Protein AF-A0A7V5YQB9-F1 (afdb_monomer)

Secondary structure (DSSP, 8-state):
-HHHHHHHHTTSS-HHHHHHHHHHHHHHHHHHHHHHHHHTS---S--S-HHHHHHHHHHS-PPTT--S--HHHHHHHHHHHHHHHHHHHHHHHGGG--SS--PPPPPPPPPP-----------GGGG-HHHHHHHHH-HHHHHHHHHS---SSHHHHHHHHHHHTT-HHHHHHHHH-HHHHHHHHHHHHH-HHHHHHHHH-GGGHHHHHHHHHSTT----HHHHHHT--SHHHHHHHHHHHHHHHHHHHHHS---HHHHHHHHHHHHHHHHHHHHHHHHHHHHHHS--SSTT---SS-SEEEE-HHHHTT---TT--EEEEEEE-GGGGGGHHHHHHHHHHHHHHHH--BTTB-S--EE-TTSTTGGGS-SEEEHHHHHHHHHHT--HHHHHHHTT-EEEES-HHHHHHHHHHHHHHHIIIIIGGGTTHHHHHHHHHHHHHHHTTT-TTTTSTTSHHHHHHHHHHHHHHSTT-------HHHHHHHHHHTTSS-HHHHHHHHHHHHHHHHHHHHHHHHHSS--SS--SSHHHHHHHHHHHHHHS-GGGGSS-HHHHHHHHHHHHHHHHHHHHH-

Solvent-accessible surface area (backbone atoms only — not comparable to full-atom values): 31402 Å² total; per-residue (Å²): 106,73,66,56,49,55,35,35,78,68,68,77,30,55,74,69,53,40,53,50,50,51,51,32,50,55,50,52,50,50,50,45,53,50,51,22,65,75,65,77,43,100,58,93,72,82,75,89,50,69,69,59,38,32,54,51,22,61,72,49,88,74,61,93,86,59,75,76,64,34,43,66,53,43,51,50,52,49,51,54,35,49,51,54,49,47,55,50,48,48,53,64,55,59,68,72,68,83,88,91,83,81,83,91,82,82,91,81,84,79,85,82,88,83,81,95,71,92,89,81,88,84,70,75,73,85,75,41,68,67,58,60,50,34,48,76,75,28,48,56,31,38,54,49,45,68,77,50,70,50,73,76,28,39,72,37,52,52,50,22,55,65,53,30,72,80,35,61,67,57,44,48,51,28,35,73,29,67,66,52,32,48,42,55,42,46,42,25,45,61,13,53,35,57,24,44,51,40,32,75,40,48,76,55,49,54,44,54,46,48,42,72,78,38,69,94,65,71,78,63,45,51,65,57,34,60,69,41,91,49,72,67,52,43,38,52,50,50,53,52,50,49,46,42,51,50,48,39,33,66,68,68,34,39,51,53,71,56,46,17,30,56,44,20,52,46,50,34,18,47,45,47,37,42,45,58,53,21,44,51,52,37,48,77,76,53,56,65,97,49,89,92,67,79,91,78,37,68,58,20,34,31,25,21,60,42,44,18,26,35,53,21,55,70,64,41,62,41,34,39,36,38,39,29,51,65,92,50,54,89,46,46,74,43,52,38,51,26,51,53,43,35,50,48,68,41,42,45,82,49,98,78,44,54,74,40,50,73,40,51,56,88,30,72,71,28,84,82,28,66,77,53,42,37,49,64,57,53,48,51,38,45,64,73,67,57,52,57,63,55,43,54,44,56,75,28,40,39,48,49,23,47,41,45,66,62,32,47,53,54,50,43,56,44,48,54,42,30,35,71,69,36,18,51,92,58,65,27,48,64,58,44,46,56,51,50,53,50,43,27,73,74,36,13,85,72,20,39,58,42,35,15,85,26,11,51,47,40,54,54,52,46,55,43,48,54,53,44,52,46,87,74,78,73,88,65,82,51,36,74,60,55,43,44,54,52,36,34,77,69,67,76,35,56,69,71,55,37,55,48,50,46,53,48,50,44,43,53,50,27,48,42,46,30,40,8,51,31,63,53,37,69,50,40,62,83,64,89,48,65,74,56,37,58,50,38,50,64,45,26,61,48,46,40,67,76,84,73,61,83,52,61,68,71,59,46,50,51,52,49,18,52,54,39,33,51,54,34,44,54,73,63,72,104

Foldseek 3Di:
DVVLVVCCVVVVAPPVLSVLLVVLVVQLVQLQVLVCVVVVDNDPDDDPDQVVLQVSLVSGDDDPPQPDSHSVSSVVVNVVSVVSVVVVVCVSVVLLDDDDDDDDDDDDDDDDDDDDDDDDDDDPLVPDPLLVVCCVLQVQLSVLCVVQPQDPQVVLVSLQSVVCVVVSVLSVCSSVDSLLSNLLSQLSNQFNPLSNVCSVPVVLSVLSVVCVVDPPDDDPLLVCLLPDPDLLSLLVVLSSRLSSLVSSCFSVLPALLSSLLSNLSNVLSSLASLLVVLLVVLCVPPNFPDPPDDDDQQKWKKWWDCSLQSRDAQSDATAIAIEGEPVCVSRLVSVLSSLVSSQCSQAPQDPSGHNYHYADQLPQVGPPDRRYDYLVVLLVCLLPPDALVSLLRLLSMATRTGPRVVRLVSSQSSNVSNLVPCQPPNNNLQVLVVVLVVQQVRCCVVQVQDSHQLHCVLLSSLLSNLVSNPDSPTDDSHHSLRSLVVCVVVVNDDPVRSVLSVQLVQLSSQQQNSVCRHYSGGDRDQDPDPVSQVSSLSSSVSHHDPVLNPDRVVVSSVVSSVVSNVVSCVRRVD

Structure (mmCIF, N/CA/C/O backbone):
data_AF-A0A7V5YQB9-F1
#
_entry.id   AF-A0A7V5YQB9-F1
#
loop_
_atom_site.group_PDB
_atom_site.id
_atom_site.type_symbol
_atom_site.label_atom_id
_atom_site.label_alt_id
_atom_site.label_comp_id
_atom_site.label_asym_id
_atom_site.label_entity_id
_atom_site.label_seq_id
_atom_site.pdbx_PDB_ins_code
_atom_site.Cartn_x
_atom_site.Cartn_y
_atom_site.Cartn_z
_atom_site.occupancy
_atom_site.B_iso_or_equiv
_atom_site.auth_seq_id
_atom_site.auth_comp_id
_atom_site.auth_asym_id
_atom_site.auth_atom_id
_atom_site.pdbx_PDB_model_num
ATOM 1 N N . LEU A 1 1 ? -19.980 25.340 -10.566 1.00 64.88 1 LEU A N 1
ATOM 2 C CA . LEU A 1 1 ? -20.111 26.228 -9.380 1.00 64.88 1 LEU A CA 1
ATOM 3 C C . LEU A 1 1 ? -20.753 25.557 -8.154 1.00 64.88 1 LEU A C 1
ATOM 5 O O . LEU A 1 1 ? -20.160 25.636 -7.087 1.00 64.88 1 LEU A O 1
ATOM 9 N N . LEU A 1 2 ? -21.895 24.853 -8.260 1.00 64.06 2 LEU A N 1
ATOM 10 C CA . LEU A 1 2 ? -22.559 24.213 -7.098 1.00 64.06 2 LEU A CA 1
ATOM 11 C C . LEU A 1 2 ? -21.655 23.225 -6.327 1.00 64.06 2 LEU A C 1
ATOM 13 O O . LEU A 1 2 ? -21.661 23.211 -5.099 1.00 64.06 2 LEU A O 1
ATOM 17 N N . ALA A 1 3 ? -20.838 22.444 -7.041 1.00 64.88 3 ALA A N 1
ATOM 18 C CA . ALA A 1 3 ? -19.857 21.538 -6.441 1.00 64.88 3 ALA A CA 1
ATOM 19 C C . ALA A 1 3 ? -18.751 22.285 -5.668 1.00 64.88 3 ALA A C 1
ATOM 21 O O . ALA A 1 3 ? -18.481 21.941 -4.523 1.00 64.88 3 ALA A O 1
ATOM 22 N N . LEU A 1 4 ? -18.182 23.357 -6.239 1.00 72.56 4 LEU A N 1
ATOM 23 C CA . LEU A 1 4 ? -17.189 24.207 -5.560 1.00 72.56 4 LEU A CA 1
ATOM 24 C C . LEU A 1 4 ? -17.766 24.844 -4.290 1.00 72.56 4 LEU A C 1
ATOM 26 O O . LEU A 1 4 ? -17.087 24.916 -3.270 1.00 72.56 4 LEU A O 1
ATOM 30 N N . ARG A 1 5 ? -19.043 25.245 -4.329 1.00 67.56 5 ARG A N 1
ATOM 31 C CA . ARG A 1 5 ? -19.738 25.811 -3.168 1.00 67.56 5 ARG A CA 1
ATOM 32 C C . ARG A 1 5 ? -19.885 24.778 -2.054 1.00 67.56 5 ARG A C 1
ATOM 34 O O . ARG A 1 5 ? -19.519 25.058 -0.924 1.00 67.56 5 ARG A O 1
ATOM 41 N N . ARG A 1 6 ? -20.294 23.550 -2.391 1.00 65.69 6 ARG A N 1
ATOM 42 C CA . ARG A 1 6 ? -20.360 22.435 -1.431 1.00 65.69 6 ARG A CA 1
ATOM 43 C C . ARG A 1 6 ? -18.989 22.039 -0.871 1.00 65.69 6 ARG A C 1
ATOM 45 O O . ARG A 1 6 ? -18.924 21.599 0.270 1.00 65.69 6 ARG A O 1
ATOM 52 N N . LEU A 1 7 ? -17.911 22.180 -1.645 1.00 71.44 7 LEU A N 1
ATOM 53 C CA . LEU A 1 7 ? -16.542 21.934 -1.173 1.00 71.44 7 LEU A CA 1
ATOM 54 C C . LEU A 1 7 ? -16.086 23.002 -0.171 1.00 71.44 7 LEU A C 1
ATOM 56 O O . LEU A 1 7 ? -15.511 22.655 0.859 1.00 71.44 7 LEU A O 1
ATOM 60 N N . ARG A 1 8 ? -16.410 24.274 -0.425 1.00 71.38 8 ARG A N 1
ATOM 61 C CA . ARG A 1 8 ? -16.200 25.372 0.527 1.00 71.38 8 ARG A CA 1
ATOM 62 C C . ARG A 1 8 ? -17.029 25.187 1.798 1.00 71.38 8 ARG A C 1
ATOM 64 O O . ARG A 1 8 ? -16.486 25.246 2.890 1.00 71.38 8 ARG A O 1
ATOM 71 N N . ASP A 1 9 ? -18.320 24.886 1.664 1.00 66.31 9 ASP A N 1
ATOM 72 C CA . ASP A 1 9 ? -19.231 24.727 2.807 1.00 66.31 9 ASP A CA 1
ATOM 73 C C . ASP A 1 9 ? -18.837 23.529 3.705 1.00 66.31 9 ASP A C 1
ATOM 75 O O . ASP A 1 9 ? -19.201 23.470 4.877 1.00 66.31 9 ASP A O 1
ATOM 79 N N . LYS A 1 10 ? -18.052 22.584 3.169 1.00 72.31 10 LYS A N 1
ATOM 80 C CA . LYS A 1 10 ? -17.452 21.455 3.898 1.00 72.31 10 LYS A CA 1
ATOM 81 C C . LYS A 1 10 ? -15.991 21.691 4.325 1.00 72.31 10 LYS A C 1
ATOM 83 O O . LYS A 1 10 ? -15.342 20.749 4.773 1.00 72.31 10 LYS A O 1
ATOM 88 N N . ASN A 1 11 ? -15.476 22.920 4.210 1.00 71.50 11 ASN A N 1
ATOM 89 C CA . ASN A 1 11 ? -14.101 23.329 4.535 1.00 71.50 11 ASN A CA 1
ATOM 90 C C . ASN A 1 11 ? -12.990 22.577 3.770 1.00 71.50 11 ASN A C 1
ATOM 92 O O . ASN A 1 11 ? -11.853 22.519 4.235 1.00 71.50 11 ASN A O 1
ATOM 96 N N . PHE A 1 12 ? -13.288 22.007 2.597 1.00 64.25 12 PHE A N 1
ATOM 97 C CA . PHE A 1 12 ? -12.272 21.411 1.714 1.00 64.25 12 PHE A CA 1
ATOM 98 C C . PHE A 1 12 ? -11.548 22.451 0.852 1.00 64.25 12 PHE A C 1
ATOM 100 O O . PHE A 1 12 ? -10.471 22.177 0.335 1.00 64.25 12 PHE A O 1
ATOM 107 N N . LEU A 1 13 ? -12.139 23.635 0.703 1.00 73.12 13 LEU A N 1
ATOM 108 C CA . LEU A 1 13 ? -11.532 24.810 0.088 1.00 73.12 13 LEU A CA 1
ATOM 109 C C . LEU A 1 13 ? -11.696 25.976 1.056 1.00 73.12 13 LEU A C 1
ATOM 111 O O . LEU A 1 13 ? -12.793 26.189 1.573 1.00 73.12 13 LEU A O 1
ATOM 115 N N . SER A 1 14 ? -10.634 26.744 1.281 1.00 79.75 14 SER A N 1
ATOM 116 C CA . SER A 1 14 ? -10.764 28.032 1.963 1.00 79.75 14 SER A CA 1
ATOM 117 C C . SER A 1 14 ? -11.551 29.025 1.101 1.00 79.75 14 SER A C 1
ATOM 119 O O . SER A 1 14 ? -11.638 28.881 -0.122 1.00 79.75 14 SER A O 1
ATOM 121 N N . ASP A 1 15 ? -12.097 30.074 1.716 1.00 72.31 15 ASP A N 1
ATOM 122 C CA . ASP A 1 15 ? -12.858 31.106 0.995 1.00 72.31 15 ASP A CA 1
ATOM 123 C C . ASP A 1 15 ? -12.039 31.778 -0.119 1.00 72.31 15 ASP A C 1
ATOM 125 O O . ASP A 1 15 ? -12.567 32.083 -1.192 1.00 72.31 15 ASP A O 1
ATOM 129 N N . ALA A 1 16 ? -10.731 31.942 0.100 1.00 75.56 16 ALA A N 1
ATOM 130 C CA . ALA A 1 16 ? -9.807 32.468 -0.899 1.00 75.56 16 ALA A CA 1
ATOM 131 C C . ALA A 1 16 ? -9.637 31.509 -2.092 1.00 75.56 16 ALA A C 1
ATOM 133 O O . ALA A 1 16 ? -9.631 31.947 -3.241 1.00 75.56 16 ALA A O 1
ATOM 134 N N . GLU A 1 17 ? -9.534 30.204 -1.840 1.00 77.38 17 GLU A N 1
ATOM 135 C CA . GLU A 1 17 ? -9.368 29.178 -2.880 1.00 77.38 17 GLU A CA 1
ATOM 136 C C . GLU A 1 17 ? -10.656 28.962 -3.669 1.00 77.38 17 GLU A C 1
ATOM 138 O O . GLU A 1 17 ? -10.623 28.860 -4.893 1.00 77.38 17 GLU A O 1
ATOM 143 N N . TYR A 1 18 ? -11.800 28.969 -2.983 1.00 80.56 18 TYR A N 1
ATOM 144 C CA . TYR A 1 18 ? -13.108 28.955 -3.624 1.00 80.56 18 TYR A CA 1
ATOM 145 C C . TYR A 1 18 ? -13.275 30.148 -4.566 1.00 80.56 18 TYR A C 1
ATOM 147 O O . TYR A 1 18 ? -13.669 29.957 -5.714 1.00 80.56 18 TYR A O 1
ATOM 155 N N . SER A 1 19 ? -12.956 31.361 -4.103 1.00 79.06 19 SER A N 1
ATOM 156 C CA . SER A 1 19 ? -13.078 32.575 -4.916 1.00 79.06 19 SER A CA 1
ATOM 157 C C . SER A 1 19 ? -12.195 32.500 -6.167 1.00 79.06 19 SER A C 1
ATOM 159 O O . SER A 1 19 ? -12.665 32.741 -7.280 1.00 79.06 19 SER A O 1
ATOM 161 N N . LYS A 1 20 ? -10.942 32.053 -6.008 1.00 80.62 20 LYS A N 1
ATOM 162 C CA . LYS A 1 20 ? -10.003 31.860 -7.122 1.00 80.62 20 LYS A CA 1
ATOM 163 C C . LYS A 1 20 ? -10.474 30.802 -8.123 1.00 80.62 20 LYS A C 1
ATOM 165 O O . LYS A 1 20 ? -10.445 31.063 -9.323 1.00 80.62 20 LYS A O 1
ATOM 170 N N . LEU A 1 21 ? -10.935 29.636 -7.660 1.00 81.25 21 LEU A N 1
ATOM 171 C CA . LEU A 1 21 ? -11.413 28.555 -8.535 1.00 81.25 21 LEU A CA 1
ATOM 172 C C . LEU A 1 21 ? -12.734 28.894 -9.218 1.00 81.25 21 LEU A C 1
ATOM 174 O O . LEU A 1 21 ? -12.909 28.572 -10.389 1.00 81.25 21 LEU A O 1
ATOM 178 N N . ALA A 1 22 ? -13.660 29.541 -8.511 1.00 80.81 22 ALA A N 1
ATOM 179 C CA . ALA A 1 22 ? -14.915 29.995 -9.095 1.00 80.81 22 ALA A CA 1
ATOM 180 C C . ALA A 1 22 ? -14.649 31.028 -10.197 1.00 80.81 22 ALA A C 1
ATOM 182 O O . ALA A 1 22 ? -15.152 30.867 -11.306 1.00 80.81 22 ALA A O 1
ATOM 183 N N . SER A 1 23 ? -13.783 32.007 -9.923 1.00 81.06 23 SER A N 1
ATOM 184 C CA . SER A 1 23 ? -13.387 33.026 -10.897 1.00 81.06 23 SER A CA 1
ATOM 185 C C . SER A 1 23 ? -12.658 32.426 -12.105 1.00 81.06 23 SER A C 1
ATOM 187 O O . SER A 1 23 ? -13.017 32.731 -13.239 1.00 81.06 23 SER A O 1
ATOM 189 N N . ALA A 1 24 ? -11.701 31.515 -11.893 1.00 82.31 24 ALA A N 1
ATOM 190 C CA . ALA A 1 24 ? -11.000 30.840 -12.986 1.00 82.31 24 ALA A CA 1
ATOM 191 C C . ALA A 1 24 ? -11.937 29.958 -13.826 1.00 82.31 24 ALA A C 1
ATOM 193 O O . ALA A 1 24 ? -11.860 29.970 -15.051 1.00 82.31 24 ALA A O 1
ATOM 194 N N . TYR A 1 25 ? -12.854 29.228 -13.187 1.00 82.88 25 TYR A N 1
ATOM 195 C CA . TYR A 1 25 ? -13.844 28.405 -13.878 1.00 82.88 25 TYR A CA 1
ATOM 196 C C . TYR A 1 25 ? -14.786 29.251 -14.744 1.00 82.88 25 TYR A C 1
ATOM 198 O O . TYR A 1 25 ? -15.021 28.917 -15.903 1.00 82.88 25 TYR A O 1
ATOM 206 N N . GLU A 1 26 ? -15.313 30.353 -14.207 1.00 82.38 26 GLU A N 1
ATOM 207 C CA . GLU A 1 26 ? -16.171 31.277 -14.957 1.00 82.38 26 GLU A CA 1
ATOM 208 C C . GLU A 1 26 ? -15.418 31.914 -16.129 1.00 82.38 26 GLU A C 1
ATOM 210 O O . GLU A 1 26 ? -15.937 31.951 -17.245 1.00 82.38 26 GLU A O 1
ATOM 215 N N . PHE A 1 27 ? -14.177 32.352 -15.906 1.00 83.06 27 PHE A N 1
ATOM 216 C CA . PHE A 1 27 ? -13.334 32.943 -16.943 1.00 83.06 27 PHE A CA 1
ATOM 217 C C . PHE A 1 27 ? -13.032 31.957 -18.078 1.00 83.06 27 PHE A C 1
ATOM 219 O O . PHE A 1 27 ? -13.277 32.269 -19.243 1.00 83.06 27 PHE A O 1
ATOM 226 N N . LEU A 1 28 ? -12.559 30.749 -17.756 1.00 83.56 28 LEU A N 1
ATOM 227 C CA . LEU A 1 28 ? -12.227 29.725 -18.751 1.00 83.56 28 LEU A CA 1
ATOM 228 C C . LEU A 1 28 ? -13.465 29.256 -19.517 1.00 83.56 28 LEU A C 1
ATOM 230 O O . LEU A 1 28 ? -13.392 29.046 -20.725 1.00 83.56 28 LEU A O 1
ATOM 234 N N . ARG A 1 29 ? -14.620 29.152 -18.847 1.00 82.00 29 ARG A N 1
ATOM 235 C CA . ARG A 1 29 ? -15.869 28.768 -19.509 1.00 82.00 29 ARG A CA 1
ATOM 236 C C . ARG A 1 29 ? -16.382 29.859 -20.445 1.00 82.00 29 ARG A C 1
ATOM 238 O O . ARG A 1 29 ? -16.876 29.547 -21.527 1.00 82.00 29 ARG A O 1
ATOM 245 N N . HIS A 1 30 ? -16.248 31.130 -20.065 1.00 80.81 30 HIS A N 1
ATOM 246 C CA . HIS A 1 30 ? -16.537 32.240 -20.970 1.00 80.81 30 HIS A CA 1
ATOM 247 C C . HIS A 1 30 ? -15.583 32.248 -22.164 1.00 80.81 30 HIS A C 1
ATOM 249 O O . HIS A 1 30 ? -16.052 32.375 -23.292 1.00 80.81 30 HIS A O 1
ATOM 255 N N . LEU A 1 31 ? -14.285 32.044 -21.938 1.00 81.25 31 LEU A N 1
ATOM 256 C CA . LEU A 1 31 ? -13.288 31.976 -23.004 1.00 81.25 31 LEU A CA 1
ATOM 257 C C . LEU A 1 31 ? -13.599 30.852 -23.996 1.00 81.25 31 LEU A C 1
ATOM 259 O O . LEU A 1 31 ? -13.639 31.092 -25.198 1.00 81.25 31 LEU A O 1
ATOM 263 N N . GLU A 1 32 ? -13.896 29.655 -23.492 1.00 79.06 32 GLU A N 1
ATOM 264 C CA . GLU A 1 32 ? -14.300 28.499 -24.294 1.00 79.06 32 GLU A CA 1
ATOM 265 C C . GLU A 1 32 ? -15.560 28.796 -25.118 1.00 79.06 32 GLU A C 1
ATOM 267 O O . GLU A 1 32 ? -15.574 28.586 -26.328 1.00 79.06 32 GLU A O 1
ATOM 272 N N . HIS A 1 33 ? -16.607 29.342 -24.493 1.00 77.00 33 HIS A N 1
ATOM 273 C CA . HIS A 1 33 ? -17.842 29.683 -25.197 1.00 77.00 33 HIS A CA 1
ATOM 274 C C . HIS A 1 33 ? -17.624 30.760 -26.273 1.00 77.00 33 HIS A C 1
ATOM 276 O O . HIS A 1 33 ? -18.212 30.676 -27.348 1.00 77.00 33 HIS A O 1
ATOM 282 N N . ARG A 1 34 ? -16.786 31.778 -26.022 1.00 79.56 34 ARG A N 1
ATOM 283 C CA . ARG A 1 34 ? -16.469 32.812 -27.024 1.00 79.56 34 ARG A CA 1
ATOM 284 C C . ARG A 1 34 ? -15.638 32.256 -28.171 1.00 79.56 34 ARG A C 1
ATOM 286 O O . ARG A 1 34 ? -15.897 32.596 -29.318 1.00 79.56 34 ARG A O 1
ATOM 293 N N . LEU A 1 35 ? -14.704 31.366 -27.868 1.00 77.62 35 LEU A N 1
ATOM 294 C CA . LEU A 1 35 ? -13.883 30.683 -28.856 1.00 77.62 35 LEU A CA 1
ATOM 295 C C . LEU A 1 35 ? -14.733 29.779 -29.765 1.00 77.62 35 LEU A C 1
ATOM 297 O O . LEU A 1 35 ? -14.583 29.826 -30.981 1.00 77.62 35 LEU A O 1
ATOM 301 N N . GLN A 1 36 ? -15.699 29.051 -29.199 1.00 75.62 36 GLN A N 1
ATOM 302 C CA . GLN A 1 36 ? -16.653 28.235 -29.961 1.00 75.62 36 GLN A CA 1
ATOM 303 C C . GLN A 1 36 ? -17.624 29.076 -30.804 1.00 75.62 36 GLN A C 1
ATOM 305 O O . GLN A 1 36 ? -17.978 28.665 -31.904 1.00 75.62 36 GLN A O 1
ATOM 310 N N . LEU A 1 37 ? -18.022 30.261 -30.325 1.00 73.56 37 LEU A N 1
ATOM 311 C CA . LEU A 1 37 ? -18.870 31.195 -31.079 1.00 73.56 37 LEU A CA 1
ATOM 312 C C . LEU A 1 37 ? -18.151 31.834 -32.275 1.00 73.56 37 LEU A C 1
ATOM 314 O O . LEU A 1 37 ? -18.787 32.095 -33.289 1.00 73.56 37 LEU A O 1
ATOM 318 N N . VAL A 1 38 ? -16.853 32.125 -32.154 1.00 67.06 38 VAL A N 1
ATOM 319 C CA . VAL A 1 38 ? -16.068 32.767 -33.225 1.00 67.06 38 VAL A CA 1
ATOM 320 C C . VAL A 1 38 ? -15.696 31.773 -34.329 1.00 67.06 38 VAL A C 1
ATOM 322 O O . VAL A 1 38 ? -15.667 32.147 -35.498 1.00 67.06 38 VAL A O 1
ATOM 325 N N . ASP A 1 39 ? -15.438 30.515 -33.969 1.00 62.69 39 ASP A N 1
ATOM 326 C CA . ASP A 1 39 ? -14.983 29.477 -34.902 1.00 62.69 39 ASP A CA 1
ATOM 327 C C . ASP A 1 39 ? -16.106 28.531 -35.394 1.00 62.69 39 ASP A C 1
ATOM 329 O O . ASP A 1 39 ? -15.823 27.629 -36.186 1.00 62.69 39 ASP A O 1
ATOM 333 N N . ASP A 1 40 ? -17.347 28.710 -34.915 1.00 62.78 40 ASP A N 1
ATOM 334 C CA . ASP A 1 40 ? -18.558 27.911 -35.213 1.00 62.78 40 ASP A CA 1
ATOM 335 C C . ASP A 1 40 ? -18.332 26.382 -35.167 1.00 62.78 40 ASP A C 1
ATOM 337 O O . ASP A 1 40 ? -18.858 25.597 -35.958 1.00 62.78 40 ASP A O 1
ATOM 341 N N . ARG A 1 41 ? -17.471 25.944 -34.239 1.00 59.38 41 ARG A N 1
ATOM 342 C CA . ARG A 1 41 ? -17.078 24.541 -34.032 1.00 59.38 41 ARG A CA 1
ATOM 343 C C . ARG A 1 41 ? -16.632 24.311 -32.591 1.00 59.38 41 ARG A C 1
ATOM 345 O O . ARG A 1 41 ? -16.136 25.220 -31.926 1.00 59.38 41 ARG A O 1
ATOM 352 N N . GLN A 1 42 ? -16.744 23.071 -32.117 1.00 55.19 42 GLN A N 1
ATOM 353 C CA . GLN A 1 42 ? -16.212 22.664 -30.812 1.00 55.19 42 GLN A CA 1
ATOM 354 C C . GLN A 1 42 ? -14.681 22.589 -30.865 1.00 55.19 42 GLN A C 1
ATOM 356 O O . GLN A 1 42 ? -14.099 21.550 -31.161 1.00 55.19 42 GLN A O 1
ATOM 361 N N . THR A 1 43 ? -14.022 23.717 -30.615 1.00 64.56 43 THR A N 1
ATOM 362 C CA . THR A 1 43 ? -12.569 23.802 -30.440 1.00 64.56 43 THR A CA 1
ATOM 363 C C . THR A 1 43 ? -12.231 24.183 -28.999 1.00 64.56 43 THR A C 1
ATOM 365 O O . THR A 1 43 ? -12.977 24.908 -28.339 1.00 64.56 43 THR A O 1
ATOM 368 N N . HIS A 1 44 ? -11.107 23.658 -28.510 1.00 69.94 44 HIS A N 1
ATOM 369 C CA . HIS A 1 44 ? -10.528 23.959 -27.196 1.00 69.94 44 HIS A CA 1
ATOM 370 C C . HIS A 1 44 ? -9.102 24.530 -27.322 1.00 69.94 44 HIS A C 1
ATOM 372 O O . HIS A 1 44 ? -8.377 24.618 -26.335 1.00 69.94 44 HIS A O 1
ATOM 378 N N . VAL A 1 45 ? -8.685 24.894 -28.542 1.00 71.81 45 VAL A N 1
ATOM 379 C CA . VAL A 1 45 ? -7.338 25.391 -28.857 1.00 71.81 45 VAL A CA 1
ATOM 380 C C . VAL A 1 45 ? -7.411 26.878 -29.179 1.00 71.81 45 VAL A C 1
ATOM 382 O O . VAL A 1 45 ? -8.205 27.285 -30.025 1.00 71.81 45 VAL A O 1
ATOM 385 N N . LEU A 1 46 ? -6.566 27.680 -28.527 1.00 76.50 46 LEU A N 1
ATOM 386 C CA . LEU A 1 46 ? -6.472 29.116 -28.793 1.00 76.50 46 LEU A CA 1
ATOM 387 C C . LEU A 1 46 ? -5.961 29.393 -30.218 1.00 76.50 46 LEU A C 1
ATOM 389 O O . LEU A 1 46 ? -5.025 28.723 -30.666 1.00 76.50 46 LEU A O 1
ATOM 393 N N . PRO A 1 47 ? -6.518 30.394 -30.924 1.00 74.69 47 PRO A N 1
ATOM 394 C CA . PRO A 1 47 ? -6.000 30.825 -32.216 1.00 74.69 47 PRO A CA 1
ATOM 395 C C . PRO A 1 47 ? -4.548 31.303 -32.097 1.00 74.69 47 PRO A C 1
ATOM 397 O O . PRO A 1 47 ? -4.213 32.050 -31.183 1.00 74.69 47 PRO A O 1
ATOM 400 N N . GLN A 1 48 ? -3.696 30.919 -33.049 1.00 71.19 48 GLN A N 1
ATOM 401 C CA . GLN A 1 48 ? -2.318 31.431 -33.146 1.00 71.19 48 GLN A CA 1
ATOM 402 C C . GLN A 1 48 ? -2.238 32.795 -33.855 1.00 71.19 48 GLN A C 1
ATOM 404 O O . GLN A 1 48 ? -1.184 33.424 -33.877 1.00 71.19 48 GLN A O 1
ATOM 409 N N . ASP A 1 49 ? -3.351 33.241 -34.441 1.00 76.06 49 ASP A N 1
ATOM 410 C CA . ASP A 1 49 ? -3.470 34.491 -35.186 1.00 76.06 49 ASP A CA 1
ATOM 411 C C . ASP A 1 49 ? -3.651 35.694 -34.230 1.00 76.06 49 ASP A C 1
ATOM 413 O O . ASP A 1 49 ? -4.640 35.729 -33.482 1.00 76.06 49 ASP A O 1
ATOM 417 N N . PRO A 1 50 ? -2.733 36.683 -34.237 1.00 73.38 50 PRO A N 1
ATOM 418 C CA . PRO A 1 50 ? -2.785 37.841 -33.346 1.00 73.38 50 PRO A CA 1
ATOM 419 C C . PRO A 1 50 ? -4.069 38.669 -33.468 1.00 73.38 50 PRO A C 1
ATOM 421 O O . PRO A 1 50 ? -4.593 39.116 -32.449 1.00 73.38 50 PRO A O 1
ATOM 424 N N . GLU A 1 51 ? -4.611 38.838 -34.679 1.00 72.62 51 GLU A N 1
ATOM 425 C CA . GLU A 1 51 ? -5.821 39.647 -34.889 1.00 72.62 51 GLU A CA 1
ATOM 426 C C . GLU A 1 51 ? -7.060 38.969 -34.291 1.00 72.62 51 GLU A C 1
ATOM 428 O O . GLU A 1 51 ? -7.921 39.620 -33.693 1.00 72.62 51 GLU A O 1
ATOM 433 N N . ARG A 1 52 ? -7.131 37.634 -34.369 1.00 75.19 52 ARG A N 1
ATOM 434 C CA . ARG A 1 52 ? -8.225 36.854 -33.769 1.00 75.19 52 ARG A CA 1
ATOM 435 C C . ARG A 1 52 ? -8.187 36.875 -32.247 1.00 75.19 52 ARG A C 1
ATOM 437 O O . ARG A 1 52 ? -9.243 36.904 -31.618 1.00 75.19 52 ARG A O 1
ATOM 444 N N . LEU A 1 53 ? -6.995 36.886 -31.652 1.00 78.31 53 LEU A N 1
ATOM 445 C CA . LEU A 1 53 ? -6.834 37.036 -30.204 1.00 78.31 53 LEU A CA 1
ATOM 446 C C . LEU A 1 53 ? -7.271 38.426 -29.722 1.00 78.31 53 LEU A C 1
ATOM 448 O O . LEU A 1 53 ? -7.865 38.533 -28.651 1.00 78.31 53 LEU A O 1
ATOM 452 N N . GLU A 1 54 ? -7.049 39.471 -30.522 1.00 78.88 54 GLU A N 1
ATOM 453 C CA . GLU A 1 54 ? -7.530 40.833 -30.248 1.00 78.88 54 GLU A CA 1
ATOM 454 C C . GLU A 1 54 ? -9.069 40.895 -30.234 1.00 78.88 54 GLU A C 1
ATOM 456 O O . GLU A 1 54 ? -9.681 41.475 -29.335 1.00 78.88 54 GLU A O 1
ATOM 461 N N . VAL A 1 55 ? -9.715 40.246 -31.209 1.00 77.31 55 VAL A N 1
ATOM 462 C CA . VAL A 1 55 ? -11.182 40.143 -31.279 1.00 77.31 55 VAL A CA 1
ATOM 463 C C . VAL A 1 55 ? -11.728 39.341 -30.097 1.00 77.31 55 VAL A C 1
ATOM 465 O O . VAL A 1 55 ? -12.696 39.764 -29.463 1.00 77.31 55 VAL A O 1
ATOM 468 N N . LEU A 1 56 ? -11.085 38.223 -29.753 1.00 79.75 56 LEU A N 1
ATOM 469 C CA . LEU A 1 56 ? -11.458 37.403 -28.602 1.00 79.75 56 LEU A CA 1
ATOM 470 C C . LEU A 1 56 ? -11.328 38.189 -27.286 1.00 79.75 56 LEU A C 1
ATOM 472 O O . LEU A 1 56 ? -12.220 38.110 -26.444 1.00 79.75 56 LEU A O 1
ATOM 476 N N . ALA A 1 57 ? -10.279 39.006 -27.137 1.00 80.19 57 ALA A N 1
ATOM 477 C CA . ALA A 1 57 ? -10.067 39.860 -25.967 1.00 80.19 57 ALA A CA 1
ATOM 478 C C . ALA A 1 57 ? -11.188 40.892 -25.783 1.00 80.19 57 ALA A C 1
ATOM 480 O O . ALA A 1 57 ? -11.657 41.094 -24.664 1.00 80.19 57 ALA A O 1
ATOM 481 N N . ARG A 1 58 ? -11.687 41.487 -26.874 1.00 78.19 58 ARG A N 1
ATOM 482 C CA . ARG A 1 58 ? -12.815 42.440 -26.840 1.00 78.19 58 ARG A CA 1
ATOM 483 C C . ARG A 1 58 ? -14.160 41.794 -26.499 1.00 78.19 58 ARG A C 1
ATOM 485 O O . ARG A 1 58 ? -15.066 42.485 -26.043 1.00 78.19 58 ARG A O 1
ATOM 492 N N . LEU A 1 59 ? -14.301 40.488 -26.724 1.00 75.31 59 LEU A N 1
ATOM 493 C CA . LEU A 1 59 ? -15.524 39.722 -26.449 1.00 75.31 59 LEU A CA 1
ATOM 494 C C . LEU A 1 59 ? -15.565 39.124 -25.034 1.00 75.31 59 LEU A C 1
ATOM 496 O O . LEU A 1 59 ? -16.596 38.571 -24.623 1.00 75.31 59 LEU A O 1
ATOM 500 N N . MET A 1 60 ? -14.457 39.213 -24.297 1.00 80.69 60 MET A N 1
ATOM 501 C CA . MET A 1 60 ? -14.349 38.722 -22.930 1.00 80.69 60 MET A CA 1
ATOM 502 C C . MET A 1 60 ? -14.862 39.759 -21.922 1.00 80.69 60 MET A C 1
ATOM 504 O O . MET A 1 60 ? -14.571 40.948 -22.048 1.00 80.69 60 MET A O 1
ATOM 508 N N . PRO A 1 61 ? -15.608 39.333 -20.888 1.00 67.88 61 PRO A N 1
ATOM 509 C CA . PRO A 1 61 ? -15.960 40.215 -19.786 1.00 67.88 61 PRO A CA 1
ATOM 510 C C . PRO A 1 61 ? -14.701 40.516 -18.962 1.00 67.88 61 PRO A C 1
ATOM 512 O O . PRO A 1 61 ? -14.143 39.625 -18.321 1.00 67.88 61 PRO A O 1
ATOM 515 N N . LEU A 1 62 ? -14.240 41.767 -18.994 1.00 63.12 62 LEU A N 1
ATOM 516 C CA . LEU A 1 62 ? -13.111 42.206 -18.180 1.00 63.12 62 LEU A CA 1
ATOM 517 C C . LEU A 1 62 ? -13.546 42.453 -16.726 1.00 63.12 62 LEU A C 1
ATOM 519 O O . LEU A 1 62 ? -14.601 43.054 -16.495 1.00 63.12 62 LEU A O 1
ATOM 523 N N . PRO A 1 63 ? -12.745 42.031 -15.732 1.00 64.31 63 PRO A N 1
ATOM 524 C CA . PRO A 1 63 ? -12.996 42.385 -14.343 1.00 64.31 63 PRO A CA 1
ATOM 525 C C . PRO A 1 63 ? -12.825 43.904 -14.121 1.00 64.31 63 PRO A C 1
ATOM 527 O O . PRO A 1 63 ? -12.041 44.546 -14.827 1.00 64.31 63 PRO A O 1
ATOM 530 N N . PRO A 1 64 ? -13.524 44.505 -13.139 1.00 57.00 64 PRO A N 1
ATOM 531 C CA . PRO A 1 64 ? -13.414 45.935 -12.855 1.00 57.00 64 PRO A CA 1
ATOM 532 C C . PRO A 1 64 ? -11.964 46.320 -12.527 1.00 57.00 64 PRO A C 1
ATOM 534 O O . PRO A 1 64 ? -11.379 45.777 -11.592 1.00 57.00 64 PRO A O 1
ATOM 537 N N . GLY A 1 65 ? -11.385 47.249 -13.292 1.00 59.97 65 GLY A N 1
ATOM 538 C CA . GLY A 1 65 ? -9.998 47.700 -13.118 1.00 59.97 65 GLY A CA 1
ATOM 539 C C . GLY A 1 65 ? -8.955 46.970 -13.972 1.00 59.97 65 GLY A C 1
ATOM 540 O O . GLY A 1 65 ? -7.783 47.338 -13.917 1.00 59.97 65 GLY A O 1
ATOM 541 N N . ALA A 1 66 ? -9.347 45.986 -14.789 1.00 59.22 66 ALA A N 1
ATOM 542 C CA . ALA A 1 66 ? -8.504 45.550 -15.899 1.00 59.22 66 ALA A CA 1
ATOM 543 C C . ALA A 1 66 ? -8.435 46.678 -16.944 1.00 59.22 66 ALA A C 1
ATOM 545 O O . ALA A 1 66 ? -9.448 47.320 -17.221 1.00 59.22 66 ALA A O 1
ATOM 546 N N . GLY A 1 67 ? -7.236 46.955 -17.462 1.00 64.50 67 GLY A N 1
ATOM 547 C CA . GLY A 1 67 ? -6.998 47.990 -18.473 1.00 64.50 67 GLY A CA 1
ATOM 548 C C . GLY A 1 67 ? -7.693 47.707 -19.812 1.00 64.50 67 GLY A C 1
ATOM 549 O O . GLY A 1 67 ? -8.657 46.949 -19.888 1.00 64.50 67 GLY A O 1
ATOM 550 N N . GLU A 1 68 ? -7.211 48.319 -20.894 1.00 71.75 68 GLU A N 1
ATOM 551 C CA . GLU A 1 68 ? -7.817 48.134 -22.219 1.00 71.75 68 GLU A CA 1
ATOM 552 C C . GLU A 1 68 ? -7.860 46.646 -22.644 1.00 71.75 68 GLU A C 1
ATOM 554 O O . GLU A 1 68 ? -6.888 45.920 -22.415 1.00 71.75 68 GLU A O 1
ATOM 559 N N . PRO A 1 69 ? -8.961 46.173 -23.272 1.00 71.69 69 PRO A N 1
ATOM 560 C CA . PRO A 1 69 ? -9.123 44.791 -23.734 1.00 71.69 69 PRO A CA 1
ATOM 561 C C . PRO A 1 69 ? -8.211 44.504 -24.931 1.00 71.69 69 PRO A C 1
ATOM 563 O O . PRO A 1 69 ? -8.641 44.498 -26.085 1.00 71.69 69 PRO A O 1
ATOM 566 N N . THR A 1 70 ? -6.937 44.276 -24.636 1.00 80.56 70 THR A N 1
ATOM 567 C CA . THR A 1 70 ? -5.901 43.910 -25.602 1.00 80.56 70 THR A CA 1
ATOM 568 C C . THR A 1 70 ? -5.583 42.423 -25.506 1.00 80.56 70 THR A C 1
ATOM 570 O O . THR A 1 70 ? -5.818 41.774 -24.476 1.00 80.56 70 THR A O 1
ATOM 573 N N . ARG A 1 71 ? -4.986 41.870 -26.568 1.00 76.81 71 ARG A N 1
ATOM 574 C CA . ARG A 1 71 ? -4.478 40.485 -26.566 1.00 76.81 71 ARG A CA 1
ATOM 575 C C . ARG A 1 71 ? -3.525 40.207 -25.392 1.00 76.81 71 ARG A C 1
ATOM 577 O O . ARG A 1 71 ? -3.535 39.116 -24.829 1.00 76.81 71 ARG A O 1
ATOM 584 N N . GLU A 1 72 ? -2.724 41.198 -24.999 1.00 76.88 72 GLU A N 1
ATOM 585 C CA . GLU A 1 72 ? -1.731 41.074 -23.926 1.00 76.88 72 GLU A CA 1
ATOM 586 C C . GLU A 1 72 ? -2.409 40.969 -22.558 1.00 76.88 72 GLU A C 1
ATOM 588 O O . GLU A 1 72 ? -2.051 40.111 -21.750 1.00 76.88 72 GLU A O 1
ATOM 593 N N . THR A 1 73 ? -3.459 41.762 -22.329 1.00 78.50 73 THR A N 1
ATOM 594 C CA . THR A 1 73 ? -4.287 41.667 -21.121 1.00 78.50 73 THR A CA 1
ATOM 595 C C . THR A 1 73 ? -5.016 40.324 -21.042 1.00 78.50 73 THR A C 1
ATOM 597 O O . THR A 1 73 ? -5.038 39.713 -19.974 1.00 78.50 73 THR A O 1
ATOM 600 N N . LEU A 1 74 ? -5.552 39.816 -22.159 1.00 80.38 74 LEU A N 1
ATOM 601 C CA . LEU A 1 74 ? -6.216 38.508 -22.202 1.00 80.38 74 LEU A CA 1
ATOM 602 C C . LEU A 1 74 ? -5.254 37.363 -21.865 1.00 80.38 74 LEU A C 1
ATOM 604 O O . LEU A 1 74 ? -5.579 36.518 -21.032 1.00 80.38 74 LEU A O 1
ATOM 608 N N . MET A 1 75 ? -4.076 37.340 -22.492 1.00 80.94 75 MET A N 1
ATOM 609 C CA . MET A 1 75 ? -3.076 36.298 -22.251 1.00 80.94 75 MET A CA 1
ATOM 610 C C . MET A 1 75 ? -2.539 36.354 -20.821 1.00 80.94 75 MET A C 1
ATOM 612 O O . MET A 1 75 ? -2.382 35.312 -20.194 1.00 80.94 75 MET A O 1
ATOM 616 N N . SER A 1 76 ? -2.328 37.553 -20.274 1.00 80.94 76 SER A N 1
ATOM 617 C CA . SER A 1 76 ? -1.915 37.731 -18.878 1.00 80.94 76 SER A CA 1
ATOM 618 C C . SER A 1 76 ? -2.964 37.198 -17.892 1.00 80.94 76 SER A C 1
ATOM 620 O O . SER A 1 76 ? -2.633 36.423 -16.994 1.00 80.94 76 SER A O 1
ATOM 622 N N . LEU A 1 77 ? -4.246 37.527 -18.097 1.00 80.69 77 LEU A N 1
ATOM 623 C CA . LEU A 1 77 ? -5.346 37.018 -17.269 1.00 80.69 77 LEU A CA 1
ATOM 624 C C . LEU A 1 77 ? -5.509 35.500 -17.393 1.00 80.69 77 LEU A C 1
ATOM 626 O O . LEU A 1 77 ? -5.727 34.821 -16.390 1.00 80.69 77 LEU A O 1
ATOM 630 N N . LEU A 1 78 ? -5.375 34.957 -18.605 1.00 82.38 78 LEU A N 1
ATOM 631 C CA . LEU A 1 78 ? -5.430 33.519 -18.836 1.00 82.38 78 LEU A CA 1
ATOM 632 C C . LEU A 1 78 ? -4.303 32.796 -18.097 1.00 82.38 78 LEU A C 1
ATOM 634 O O . LEU A 1 78 ? -4.580 31.847 -17.366 1.00 82.38 78 LEU A O 1
ATOM 638 N N . THR A 1 79 ? -3.061 33.257 -18.248 1.00 82.81 79 THR A N 1
ATOM 639 C CA . THR A 1 79 ? -1.908 32.689 -17.544 1.00 82.81 79 THR A CA 1
ATOM 640 C C . THR A 1 79 ? -2.114 32.763 -16.036 1.00 82.81 79 THR A C 1
ATOM 642 O O . THR A 1 79 ? -1.987 31.747 -15.364 1.00 82.81 79 THR A O 1
ATOM 645 N N . ALA A 1 80 ? -2.561 33.904 -15.504 1.00 80.75 80 ALA A N 1
ATOM 646 C CA . ALA A 1 80 ? -2.838 34.050 -14.078 1.00 80.75 80 ALA A CA 1
ATOM 647 C C . ALA A 1 80 ? -3.928 33.079 -13.582 1.00 80.75 80 ALA A C 1
ATOM 649 O O . ALA A 1 80 ? -3.804 32.501 -12.501 1.00 80.75 80 ALA A O 1
ATOM 650 N N . HIS A 1 81 ? -5.009 32.870 -14.340 1.00 82.38 81 HIS A N 1
ATOM 651 C CA . HIS A 1 81 ? -6.046 31.904 -13.967 1.00 82.38 81 HIS A CA 1
ATOM 652 C C . HIS A 1 81 ? -5.555 30.455 -14.059 1.00 82.38 81 HIS A C 1
ATOM 654 O O . HIS A 1 81 ? -5.845 29.673 -13.153 1.00 82.38 81 HIS A O 1
ATOM 660 N N . LEU A 1 82 ? -4.786 30.105 -15.095 1.00 79.56 82 LEU A N 1
ATOM 661 C CA . LEU A 1 82 ? -4.191 28.776 -15.247 1.00 79.56 82 LEU A CA 1
ATOM 662 C C . LEU A 1 82 ? -3.172 28.483 -14.143 1.00 79.56 82 LEU A C 1
ATOM 664 O O . LEU A 1 82 ? -3.243 27.417 -13.545 1.00 79.56 82 LEU A O 1
ATOM 668 N N . GLU A 1 83 ? -2.307 29.435 -13.797 1.00 79.12 83 GLU A N 1
ATOM 669 C CA . GLU A 1 83 ? -1.351 29.314 -12.692 1.00 79.12 83 GLU A CA 1
ATOM 670 C C . GLU A 1 83 ? -2.060 29.158 -11.344 1.00 79.12 83 GLU A C 1
ATOM 672 O O . GLU A 1 83 ? -1.687 28.301 -10.550 1.00 79.12 83 GLU A O 1
ATOM 677 N N . ASN A 1 84 ? -3.121 29.928 -11.080 1.00 80.00 84 ASN A N 1
ATOM 678 C CA . ASN A 1 84 ? -3.902 29.776 -9.849 1.00 80.00 84 ASN A CA 1
ATOM 679 C C . ASN A 1 84 ? -4.578 28.396 -9.765 1.00 80.00 84 ASN A C 1
ATOM 681 O O . ASN A 1 84 ? -4.610 27.793 -8.692 1.00 80.00 84 ASN A O 1
ATOM 685 N N . VAL A 1 85 ? -5.124 27.889 -10.876 1.00 80.25 85 VAL A N 1
ATOM 686 C CA . VAL A 1 85 ? -5.716 26.542 -10.935 1.00 80.25 85 VAL A CA 1
ATOM 687 C C . VAL A 1 85 ? -4.636 25.480 -10.770 1.00 80.25 85 VAL A C 1
ATOM 689 O O . VAL A 1 85 ? -4.838 24.545 -10.002 1.00 80.25 85 VAL A O 1
ATOM 692 N N . GLN A 1 86 ? -3.489 25.639 -11.429 1.00 76.00 86 GLN A N 1
ATOM 693 C CA . GLN A 1 86 ? -2.363 24.720 -11.353 1.00 76.00 86 GLN A CA 1
ATOM 694 C C . GLN A 1 86 ? -1.787 24.665 -9.939 1.00 76.00 86 GLN A C 1
ATOM 696 O O . GLN A 1 86 ? -1.652 23.575 -9.408 1.00 76.00 86 GLN A O 1
ATOM 701 N N . GLN A 1 87 ? -1.550 25.798 -9.279 1.00 74.31 87 GLN A N 1
ATOM 702 C CA . GLN A 1 87 ? -1.069 25.839 -7.893 1.00 74.31 87 GLN A CA 1
ATOM 703 C C . GLN A 1 87 ? -2.039 25.157 -6.923 1.00 74.31 87 GLN A C 1
ATOM 705 O O . GLN A 1 87 ? -1.616 24.478 -5.988 1.00 74.31 87 GLN A O 1
ATOM 710 N N . LEU A 1 88 ? -3.350 25.319 -7.128 1.00 71.75 88 LEU A N 1
ATOM 711 C CA . LEU A 1 88 ? -4.360 24.664 -6.295 1.00 71.75 88 LEU A CA 1
ATOM 712 C C . LEU A 1 88 ? -4.487 23.176 -6.604 1.00 71.75 88 LEU A C 1
ATOM 714 O O . LEU A 1 88 ? -4.614 22.380 -5.680 1.00 71.75 88 LEU A O 1
ATOM 718 N N . TYR A 1 89 ? -4.410 22.794 -7.874 1.00 70.31 89 TYR A N 1
ATOM 719 C CA . TYR A 1 89 ? -4.361 21.404 -8.303 1.00 70.31 89 TYR A CA 1
ATOM 720 C C . TYR A 1 89 ? -3.123 20.706 -7.742 1.00 70.31 89 TYR A C 1
ATOM 722 O O . TYR A 1 89 ? -3.246 19.677 -7.091 1.00 70.31 89 TYR A O 1
ATOM 730 N N . GLU A 1 90 ? -1.948 21.307 -7.901 1.00 63.72 90 GLU A N 1
ATOM 731 C CA . GLU A 1 90 ? -0.684 20.850 -7.336 1.00 63.72 90 GLU A CA 1
ATOM 732 C C . GLU A 1 90 ? -0.776 20.757 -5.817 1.00 63.72 90 GLU A C 1
ATOM 734 O O . GLU A 1 90 ? -0.406 19.740 -5.260 1.00 63.72 90 GLU A O 1
ATOM 739 N N . ARG A 1 91 ? -1.361 21.726 -5.113 1.00 66.19 91 ARG A N 1
ATOM 740 C CA . ARG A 1 91 ? -1.540 21.633 -3.656 1.00 66.19 91 ARG A CA 1
ATOM 741 C C . ARG A 1 91 ? -2.496 20.511 -3.230 1.00 66.19 91 ARG A C 1
ATOM 743 O O . ARG A 1 91 ? -2.231 19.824 -2.245 1.00 66.19 91 ARG A O 1
ATOM 750 N N . VAL A 1 92 ? -3.613 20.335 -3.935 1.00 59.94 92 VAL A N 1
ATOM 751 C CA . VAL A 1 92 ? -4.637 19.328 -3.608 1.00 59.94 92 VAL A CA 1
ATOM 752 C C . VAL A 1 92 ? -4.155 17.922 -3.973 1.00 59.94 92 VAL A C 1
ATOM 754 O O . VAL A 1 92 ? -4.346 16.997 -3.188 1.00 59.94 92 VAL A O 1
ATOM 757 N N . ILE A 1 93 ? -3.460 17.758 -5.098 1.00 52.31 93 ILE A N 1
ATOM 758 C CA . ILE A 1 93 ? -2.925 16.472 -5.561 1.00 52.31 93 ILE A CA 1
ATOM 759 C C . ILE A 1 93 ? -1.577 16.141 -4.901 1.00 52.31 93 ILE A C 1
ATOM 761 O O . ILE A 1 93 ? -1.359 14.995 -4.520 1.00 52.31 93 ILE A O 1
ATOM 765 N N . HIS A 1 94 ? -0.699 17.114 -4.639 1.00 44.69 94 HIS A N 1
ATOM 766 C CA . HIS A 1 94 ? 0.552 16.887 -3.893 1.00 44.69 94 HIS A CA 1
ATOM 767 C C . HIS A 1 94 ? 0.359 16.751 -2.380 1.00 44.69 94 HIS A C 1
ATOM 769 O O . HIS A 1 94 ? 1.303 16.391 -1.682 1.00 44.69 94 HIS A O 1
ATOM 775 N N . SER A 1 95 ? -0.863 16.926 -1.864 1.00 41.59 95 SER A N 1
ATOM 776 C CA . SER A 1 95 ? -1.213 16.459 -0.515 1.00 41.59 95 SER A CA 1
ATOM 777 C C . SER A 1 95 ? -1.327 14.924 -0.412 1.00 41.59 95 SER A C 1
ATOM 779 O O . SER A 1 95 ? -1.486 14.393 0.686 1.00 41.59 95 SER A O 1
ATOM 781 N N . GLN A 1 96 ? -1.177 14.207 -1.536 1.00 37.78 96 GLN A N 1
ATOM 782 C CA . GLN A 1 96 ? -1.076 12.747 -1.628 1.00 37.78 96 GLN A CA 1
ATOM 783 C C . GLN A 1 96 ? 0.259 12.298 -2.256 1.00 37.78 96 GLN A C 1
ATOM 785 O O . GLN A 1 96 ? 0.273 11.576 -3.243 1.00 37.78 96 GLN A O 1
ATOM 790 N N . GLN A 1 97 ? 1.397 12.736 -1.708 1.00 32.72 97 GLN A N 1
ATOM 791 C CA . GLN A 1 97 ? 2.722 12.210 -2.072 1.00 32.72 97 GLN A CA 1
ATOM 792 C C . GLN A 1 97 ? 3.434 11.621 -0.853 1.00 32.72 97 GLN A C 1
ATOM 794 O O . GLN A 1 97 ? 3.355 12.192 0.238 1.00 32.72 97 GLN A O 1
ATOM 799 N N . PRO A 1 98 ? 4.239 10.561 -1.025 1.00 36.94 98 PRO A N 1
ATOM 800 C CA . PRO A 1 98 ? 5.364 10.368 -0.125 1.00 36.94 98 PRO A CA 1
ATOM 801 C C . PRO A 1 98 ? 6.691 10.074 -0.836 1.00 36.94 98 PRO A C 1
ATOM 803 O O . PRO A 1 98 ? 6.738 9.641 -1.974 1.00 36.94 98 PRO A O 1
ATOM 806 N N . MET A 1 99 ? 7.768 10.252 -0.063 1.00 36.62 99 MET A N 1
ATOM 807 C CA . MET A 1 99 ? 9.060 9.555 -0.135 1.00 36.62 99 MET A CA 1
ATOM 808 C C . MET A 1 99 ? 10.138 10.063 -1.120 1.00 36.62 99 MET A C 1
ATOM 810 O O . MET A 1 99 ? 10.119 9.811 -2.313 1.00 36.62 99 MET A O 1
ATOM 814 N N . TYR A 1 100 ? 11.157 10.702 -0.529 1.00 34.22 100 TYR A N 1
ATOM 815 C CA . TYR A 1 100 ? 12.543 10.923 -0.986 1.00 34.22 100 TYR A CA 1
ATOM 816 C C . TYR A 1 100 ? 12.999 12.270 -1.557 1.00 34.22 100 TYR A C 1
ATOM 818 O O . TYR A 1 100 ? 14.192 12.514 -1.457 1.00 34.22 100 TYR A O 1
ATOM 826 N N . TYR A 1 101 ? 12.155 13.201 -2.011 1.00 31.27 101 TYR A N 1
ATOM 827 C CA . TYR A 1 101 ? 12.653 14.554 -2.340 1.00 31.27 101 TYR A CA 1
ATOM 828 C C . TYR A 1 101 ? 11.551 15.618 -2.307 1.00 31.27 101 TYR A C 1
ATOM 830 O O . TYR A 1 101 ? 10.678 15.616 -3.175 1.00 31.27 101 TYR A O 1
ATOM 838 N N . SER A 1 102 ? 11.642 16.564 -1.368 1.00 29.91 102 SER A N 1
ATOM 839 C CA . SER A 1 102 ? 11.134 17.934 -1.541 1.00 29.91 102 SER A CA 1
ATOM 840 C C . SER A 1 102 ? 11.710 18.885 -0.483 1.00 29.91 102 SER A C 1
ATOM 842 O O . SER A 1 102 ? 11.705 18.584 0.708 1.00 29.91 102 SER A O 1
ATOM 844 N N . ALA A 1 103 ? 12.207 20.032 -0.954 1.00 28.81 103 ALA A N 1
ATOM 845 C CA . ALA A 1 103 ? 12.694 21.172 -0.173 1.00 28.81 103 ALA A CA 1
ATOM 846 C C . ALA A 1 103 ? 11.515 2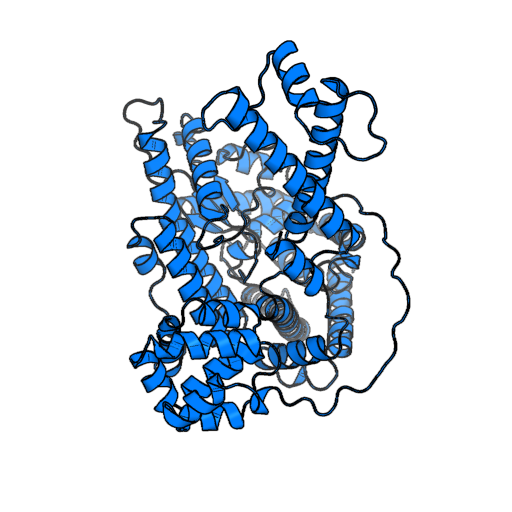1.995 0.427 1.00 28.81 103 ALA A C 1
ATOM 848 O O . ALA A 1 103 ? 10.366 21.745 0.062 1.00 28.81 103 ALA A O 1
ATOM 849 N N . PRO A 1 104 ? 11.756 22.940 1.362 1.00 27.11 104 PRO A N 1
ATOM 850 C CA . PRO A 1 104 ? 10.796 23.308 2.407 1.00 27.11 104 PRO A CA 1
ATOM 851 C C . PRO A 1 104 ? 9.650 24.218 1.937 1.00 27.11 104 PRO A C 1
ATOM 853 O O . PRO A 1 104 ? 9.872 25.176 1.198 1.00 27.11 104 PRO A O 1
ATOM 856 N N . ALA A 1 105 ? 8.446 23.980 2.467 1.00 27.67 105 ALA A N 1
ATOM 857 C CA . ALA A 1 105 ? 7.315 24.905 2.395 1.00 27.67 105 ALA A CA 1
ATOM 858 C C . ALA A 1 105 ? 7.259 25.820 3.637 1.00 27.67 105 ALA A C 1
ATOM 860 O O . ALA A 1 105 ? 7.519 25.403 4.766 1.00 27.67 105 ALA A O 1
ATOM 861 N N . THR A 1 106 ? 6.933 27.093 3.418 1.00 25.48 106 THR A N 1
ATOM 862 C CA . THR A 1 106 ? 6.856 28.163 4.425 1.00 25.48 106 THR A CA 1
ATOM 863 C C . THR A 1 106 ? 5.622 28.051 5.339 1.00 25.48 106 THR A C 1
ATOM 865 O O . THR A 1 106 ? 4.572 27.563 4.917 1.00 25.48 106 THR A O 1
ATOM 868 N N . PRO A 1 107 ? 5.702 28.532 6.598 1.00 27.11 107 PRO A N 1
ATOM 869 C CA . PRO A 1 107 ? 4.640 28.354 7.584 1.00 27.11 107 PRO A CA 1
ATOM 870 C C . PRO A 1 107 ? 3.466 29.317 7.359 1.00 27.11 107 PRO A C 1
ATOM 872 O O . PRO A 1 107 ? 3.649 30.527 7.241 1.00 27.11 107 PRO A O 1
ATOM 875 N N . VAL A 1 108 ? 2.241 28.784 7.383 1.00 27.02 108 VAL A N 1
ATOM 876 C CA . VAL A 1 108 ? 1.001 29.575 7.440 1.00 27.02 108 VAL A CA 1
ATOM 877 C C . VAL A 1 108 ? 0.519 29.649 8.890 1.00 27.02 108 VAL A C 1
ATOM 879 O O . VAL A 1 108 ? 0.288 28.629 9.541 1.00 27.02 108 VAL A O 1
ATOM 882 N N . VAL A 1 109 ? 0.383 30.877 9.389 1.00 26.23 109 VAL A N 1
ATOM 883 C CA . VAL A 1 109 ? -0.115 31.226 10.726 1.00 26.23 109 VAL A CA 1
ATOM 884 C C . VAL A 1 109 ? -1.610 30.902 10.838 1.00 26.23 109 VAL A C 1
ATOM 886 O O . VAL A 1 109 ? -2.397 31.251 9.962 1.00 26.23 109 VAL A O 1
ATOM 889 N N . ALA A 1 110 ? -2.006 30.239 11.927 1.00 24.53 110 ALA A N 1
ATOM 890 C CA . ALA A 1 110 ? -3.400 29.924 12.232 1.00 24.53 110 ALA A CA 1
ATOM 891 C C . ALA A 1 110 ? -4.145 31.155 12.792 1.00 24.53 110 ALA A C 1
ATOM 893 O O . ALA A 1 110 ? -3.606 31.812 13.686 1.00 24.53 110 ALA A O 1
ATOM 894 N N . PRO A 1 111 ? -5.388 31.449 12.362 1.00 26.11 111 PRO A N 1
ATOM 895 C CA . PRO A 1 111 ? -6.235 32.403 13.064 1.00 26.11 111 PRO A CA 1
ATOM 896 C C . PRO A 1 111 ? -6.801 31.786 14.347 1.00 26.11 111 PRO A C 1
ATOM 898 O O . PRO A 1 111 ? -7.111 30.594 14.416 1.00 26.11 111 PRO A O 1
ATOM 901 N N . ALA A 1 112 ? -6.928 32.631 15.364 1.00 26.44 112 ALA A N 1
ATOM 902 C CA . ALA A 1 112 ? -7.400 32.297 16.696 1.00 26.44 112 ALA A CA 1
ATOM 903 C C . ALA A 1 112 ? -8.926 32.095 16.769 1.00 26.44 112 ALA A C 1
ATOM 905 O O . ALA A 1 112 ? -9.686 32.854 16.179 1.00 26.44 112 ALA A O 1
ATOM 906 N N . GLY A 1 113 ? -9.319 31.103 17.577 1.00 32.72 113 GLY A N 1
ATOM 907 C CA . GLY A 1 113 ? -10.465 31.105 18.496 1.00 32.72 113 GLY A CA 1
ATOM 908 C C . GLY A 1 113 ? -11.871 31.378 17.954 1.00 32.72 113 GLY A C 1
ATOM 909 O O . GLY A 1 113 ? -12.240 32.526 17.741 1.00 32.72 113 GLY A O 1
ATOM 910 N N . LEU A 1 114 ? -12.721 30.344 17.951 1.00 28.30 114 LEU A N 1
ATOM 911 C CA . LEU A 1 114 ? -14.167 30.501 18.138 1.00 28.30 114 LEU A CA 1
ATOM 912 C C . LEU A 1 114 ? -14.679 29.479 19.161 1.00 28.30 114 LEU A C 1
ATOM 914 O O . LEU A 1 114 ? -14.204 28.346 19.224 1.00 28.30 114 LEU A O 1
ATOM 918 N N . GLY A 1 115 ? -15.575 29.965 20.019 1.00 27.19 115 GLY A N 1
ATOM 919 C CA . GLY A 1 115 ? -15.883 29.451 21.348 1.00 27.19 115 GLY A CA 1
ATOM 920 C C . GLY A 1 115 ? -16.605 28.106 21.417 1.00 27.19 115 GLY A C 1
ATOM 921 O O . GLY A 1 115 ? -17.365 27.720 20.534 1.00 27.19 115 GLY A O 1
ATOM 922 N N . ASN A 1 116 ? -16.392 27.445 22.556 1.00 34.09 116 ASN A N 1
ATOM 923 C CA . ASN A 1 116 ? -17.193 26.337 23.062 1.00 34.09 116 ASN A CA 1
ATOM 924 C C . ASN A 1 116 ? -18.648 26.787 23.285 1.00 34.09 116 ASN A C 1
ATOM 926 O O . ASN A 1 116 ? -18.921 27.563 24.199 1.00 34.09 116 ASN A O 1
ATOM 930 N N . GLY A 1 117 ? -19.572 26.254 22.487 1.00 26.17 117 GLY A N 1
ATOM 931 C CA . GLY A 1 117 ? -21.013 26.272 22.737 1.00 26.17 117 GLY A CA 1
ATOM 932 C C . GLY A 1 117 ? -21.555 24.851 22.582 1.00 26.17 117 GLY A C 1
ATOM 933 O O . GLY A 1 117 ? -21.247 24.189 21.595 1.00 26.17 117 GLY A O 1
ATOM 934 N N . GLY A 1 118 ? -22.274 24.365 23.597 1.00 33.59 118 GLY A N 1
ATOM 935 C CA . GLY A 1 118 ? -22.672 22.966 23.757 1.00 33.59 118 GLY A CA 1
ATOM 936 C C . GLY A 1 118 ? -23.458 22.389 22.578 1.00 33.59 118 GLY A C 1
ATOM 937 O O . GLY A 1 118 ? -24.422 22.983 22.104 1.00 33.59 118 GLY A O 1
ATOM 938 N N . ILE A 1 119 ? -23.046 21.196 22.149 1.00 34.75 119 ILE A N 1
ATOM 939 C CA . ILE A 1 119 ? -23.779 20.334 21.222 1.00 34.75 119 ILE A CA 1
ATOM 940 C C . ILE A 1 119 ? -24.141 19.076 22.010 1.00 34.75 119 ILE A C 1
ATOM 942 O O . ILE A 1 119 ? -23.464 18.059 21.920 1.00 34.75 119 ILE A O 1
ATOM 946 N N . ASP A 1 120 ? -25.184 19.172 22.822 1.00 38.38 120 ASP A N 1
ATOM 947 C CA . ASP A 1 120 ? -25.897 18.012 23.348 1.00 38.38 120 ASP A CA 1
ATOM 948 C C . ASP A 1 120 ? -27.380 18.232 23.019 1.00 38.38 120 ASP A C 1
ATOM 950 O O . ASP A 1 120 ? -27.933 19.267 23.378 1.00 38.38 120 ASP A O 1
ATOM 954 N N . GLN A 1 121 ? -27.995 17.257 22.332 1.00 39.03 121 GLN A N 1
ATOM 955 C CA . GLN A 1 121 ? -29.422 17.159 21.936 1.00 39.03 121 GLN A CA 1
ATOM 956 C C . GLN A 1 121 ? -29.874 17.663 20.543 1.00 39.03 121 GLN A C 1
ATOM 958 O O . GLN A 1 121 ? -30.949 18.242 20.415 1.00 39.03 121 GLN A O 1
ATOM 963 N N . TRP A 1 122 ? -29.159 17.339 19.459 1.00 36.66 122 TRP A N 1
ATOM 964 C CA . TRP A 1 122 ? -29.796 17.245 18.129 1.00 36.66 122 TRP A CA 1
ATOM 965 C C . TRP A 1 122 ? -29.874 15.771 17.706 1.00 36.66 122 TRP A C 1
ATOM 967 O O . TRP A 1 122 ? -28.835 15.164 17.453 1.00 36.66 122 TRP A O 1
ATOM 977 N N . ASP A 1 123 ? -31.078 15.183 17.652 1.00 47.69 123 ASP A N 1
ATOM 978 C CA . ASP A 1 123 ? -31.298 13.834 17.097 1.00 47.69 123 ASP A CA 1
ATOM 979 C C . ASP A 1 123 ? -31.800 13.939 15.644 1.00 47.69 123 ASP A C 1
ATOM 981 O O . ASP A 1 123 ? -32.987 14.190 15.418 1.00 47.69 123 ASP A O 1
ATOM 985 N N . PRO A 1 124 ? -30.929 13.752 14.636 1.00 47.34 124 PRO A N 1
ATOM 986 C CA . PRO A 1 124 ? -31.315 13.841 13.229 1.00 47.34 124 PRO A CA 1
ATOM 987 C C . PRO A 1 124 ? -32.275 12.720 12.787 1.00 47.34 124 PRO A C 1
ATOM 989 O O . PRO A 1 124 ? -32.875 12.824 11.719 1.00 47.34 124 PRO A O 1
ATOM 992 N N . ARG A 1 125 ? -32.473 11.663 13.594 1.00 51.44 125 ARG A N 1
ATOM 993 C CA . ARG A 1 125 ? -33.373 10.541 13.266 1.00 51.44 125 ARG A CA 1
ATOM 994 C C . ARG A 1 125 ? -34.855 10.911 13.343 1.00 51.44 125 ARG A C 1
ATOM 996 O O . ARG A 1 125 ? -35.662 10.304 12.646 1.00 51.44 125 ARG A O 1
ATOM 1003 N N . ALA A 1 126 ? -35.219 11.912 14.148 1.00 47.34 126 ALA A N 1
ATOM 1004 C CA . ALA A 1 126 ? -36.616 12.285 14.384 1.00 47.34 126 ALA A CA 1
ATOM 1005 C C . ALA A 1 126 ? -37.299 12.961 13.174 1.00 47.34 126 ALA A C 1
ATOM 1007 O O . ALA A 1 126 ? -3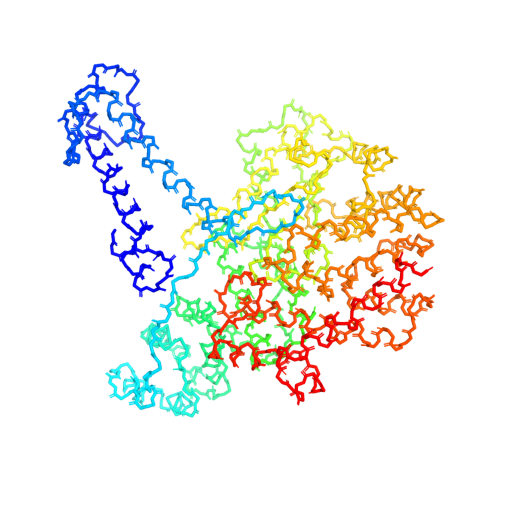8.525 13.063 13.135 1.00 47.34 126 ALA A O 1
ATOM 1008 N N . THR A 1 127 ? -36.529 13.411 12.179 1.00 52.75 127 THR A N 1
ATOM 1009 C CA . THR A 1 127 ? -37.016 14.224 11.050 1.00 52.75 127 THR A CA 1
ATOM 1010 C C . THR A 1 127 ? -36.858 13.571 9.676 1.00 52.75 127 THR A C 1
ATOM 1012 O O . THR A 1 127 ? -37.355 14.122 8.693 1.00 52.75 127 THR A O 1
ATOM 1015 N N . SER A 1 128 ? -36.223 12.399 9.576 1.00 66.81 128 SER A N 1
ATOM 1016 C CA . SER A 1 128 ? -36.006 11.734 8.287 1.00 66.81 128 SER A CA 1
ATOM 1017 C C . SER A 1 128 ? -37.192 10.861 7.881 1.00 66.81 128 SER A C 1
ATOM 1019 O O . SER A 1 128 ? -37.497 9.846 8.512 1.00 66.81 128 SER A O 1
ATOM 1021 N N . ASN A 1 129 ? -37.850 11.224 6.778 1.00 71.88 129 ASN A N 1
ATOM 1022 C CA . ASN A 1 129 ? -38.900 10.394 6.184 1.00 71.88 129 ASN A CA 1
ATOM 1023 C C . ASN A 1 129 ? -38.362 9.013 5.777 1.00 71.88 129 ASN A C 1
ATOM 1025 O O . ASN A 1 129 ? -39.081 8.026 5.899 1.00 71.88 129 ASN A O 1
ATOM 1029 N N . VAL A 1 130 ? -37.095 8.930 5.358 1.00 72.00 130 VAL A N 1
ATOM 1030 C CA . VAL A 1 130 ? -36.435 7.692 4.915 1.00 72.00 130 VAL A CA 1
ATOM 1031 C C . VAL A 1 130 ? -36.371 6.663 6.045 1.00 72.00 130 VAL A C 1
ATOM 1033 O O . VAL A 1 130 ? -36.712 5.502 5.834 1.00 72.00 130 VAL A O 1
ATOM 1036 N N . ILE A 1 131 ? -36.032 7.094 7.264 1.00 70.88 131 ILE A N 1
ATOM 1037 C CA . ILE A 1 131 ? -35.985 6.219 8.446 1.00 70.88 131 ILE A CA 1
ATOM 1038 C C . ILE A 1 131 ? -37.385 5.703 8.810 1.00 70.88 131 ILE A C 1
ATOM 1040 O O . ILE A 1 131 ? -37.549 4.520 9.096 1.00 70.88 131 ILE A O 1
ATOM 1044 N N . ARG A 1 132 ? -38.425 6.541 8.692 1.00 72.81 132 ARG A N 1
ATOM 1045 C CA . ARG A 1 132 ? -39.820 6.105 8.906 1.00 72.81 132 ARG A CA 1
ATOM 1046 C C . ARG A 1 132 ? -40.291 5.090 7.861 1.00 72.81 132 ARG A C 1
ATOM 1048 O O . ARG A 1 132 ? -41.077 4.202 8.180 1.00 72.81 132 ARG A O 1
ATOM 1055 N N . PHE A 1 133 ? -39.843 5.217 6.611 1.00 76.56 133 PHE A N 1
ATOM 1056 C CA . PHE A 1 133 ? -40.123 4.221 5.570 1.00 76.56 133 PHE A CA 1
ATOM 1057 C C . PHE A 1 133 ? -39.342 2.921 5.790 1.00 76.56 133 PHE A C 1
ATOM 1059 O O . PHE A 1 133 ? -39.858 1.848 5.470 1.00 76.56 133 PHE A O 1
ATOM 1066 N N . LEU A 1 134 ? -38.142 2.999 6.372 1.00 83.25 134 LEU A N 1
ATOM 1067 C CA . LEU A 1 134 ? -37.367 1.824 6.755 1.00 83.25 134 LEU A CA 1
ATOM 1068 C C . LEU A 1 134 ? -38.101 0.991 7.814 1.00 83.25 134 LEU A C 1
ATOM 1070 O O . LEU A 1 134 ? -38.236 -0.212 7.619 1.00 83.25 134 LEU A O 1
ATOM 1074 N N . ASP A 1 135 ? -38.669 1.622 8.848 1.00 83.69 135 ASP A N 1
ATOM 1075 C CA . ASP A 1 135 ? -39.477 0.937 9.875 1.00 83.69 135 ASP A CA 1
ATOM 1076 C C . ASP A 1 135 ? -40.629 0.106 9.278 1.00 83.69 135 ASP A C 1
ATOM 1078 O O . ASP A 1 135 ? -40.982 -0.949 9.800 1.00 83.69 135 ASP A O 1
ATOM 1082 N N . GLN A 1 136 ? -41.225 0.567 8.173 1.00 85.50 136 GLN A N 1
ATOM 1083 C CA . GLN A 1 136 ? -42.342 -0.126 7.523 1.00 85.50 136 GLN A CA 1
ATOM 1084 C C . GLN A 1 136 ? -41.897 -1.284 6.626 1.00 85.50 136 GLN A C 1
ATOM 1086 O O . GLN A 1 136 ? -42.635 -2.256 6.475 1.00 85.50 136 GLN A O 1
ATOM 1091 N N . ARG A 1 137 ? -40.739 -1.158 5.968 1.00 87.31 137 ARG A N 1
ATOM 1092 C CA . ARG A 1 137 ? -40.283 -2.101 4.933 1.00 87.31 137 ARG A CA 1
ATOM 1093 C C . ARG A 1 137 ? -39.254 -3.114 5.421 1.00 87.31 137 ARG A C 1
ATOM 1095 O O . ARG A 1 137 ? -39.173 -4.188 4.837 1.00 87.31 137 ARG A O 1
ATOM 1102 N N . ALA A 1 138 ? -38.476 -2.759 6.436 1.00 91.50 138 ALA A N 1
ATOM 1103 C CA . ALA A 1 138 ? -37.418 -3.573 7.019 1.00 91.50 138 ALA A CA 1
ATOM 1104 C C . ALA A 1 138 ? -37.335 -3.301 8.539 1.00 91.50 138 ALA A C 1
ATOM 1106 O O . ALA A 1 138 ? -36.415 -2.617 9.007 1.00 91.50 138 ALA A O 1
ATOM 1107 N N . PRO A 1 139 ? -38.328 -3.775 9.319 1.00 91.94 139 PRO A N 1
ATOM 1108 C CA . PRO A 1 139 ? -38.462 -3.443 10.736 1.00 91.94 139 PRO A CA 1
ATOM 1109 C C . PRO A 1 139 ? -37.310 -3.975 11.599 1.00 91.94 139 PRO A C 1
ATOM 1111 O O . PRO A 1 139 ? -36.924 -3.327 12.575 1.00 91.94 139 PRO A O 1
ATOM 1114 N N . ASN A 1 140 ? -36.725 -5.126 11.258 1.00 93.06 140 ASN A N 1
ATOM 1115 C CA . ASN A 1 140 ? -35.592 -5.667 12.006 1.00 93.06 140 ASN A CA 1
ATOM 1116 C C . ASN A 1 140 ? -34.336 -4.844 11.727 1.00 93.06 140 ASN A C 1
ATOM 1118 O O . ASN A 1 140 ? -33.601 -4.514 12.660 1.00 93.06 140 ASN A O 1
ATOM 1122 N N . PHE A 1 141 ? -34.107 -4.461 10.466 1.00 93.12 141 PHE A N 1
ATOM 1123 C CA . PHE A 1 141 ? -32.981 -3.593 10.128 1.00 93.12 141 PHE A CA 1
ATOM 1124 C C . PHE A 1 141 ? -33.108 -2.230 10.828 1.00 93.12 141 PHE A C 1
ATOM 1126 O O . PHE A 1 141 ? -32.145 -1.749 11.434 1.00 93.12 141 PHE A O 1
ATOM 1133 N N . ALA A 1 142 ? -34.309 -1.646 10.842 1.00 89.75 142 ALA A N 1
ATOM 1134 C CA . ALA A 1 142 ? -34.571 -0.398 11.551 1.00 89.75 142 ALA A CA 1
ATOM 1135 C C . ALA A 1 142 ? -34.319 -0.518 13.067 1.00 89.75 142 ALA A C 1
ATOM 1137 O O . ALA A 1 142 ? -33.683 0.354 13.667 1.00 89.75 142 ALA A O 1
ATOM 1138 N N . ALA A 1 143 ? -34.710 -1.639 13.684 1.00 90.12 143 ALA A N 1
ATOM 1139 C CA . ALA A 1 143 ? -34.428 -1.909 15.092 1.00 90.12 143 ALA A CA 1
ATOM 1140 C C . ALA A 1 143 ? -32.918 -1.993 15.394 1.00 90.12 143 ALA A C 1
ATOM 1142 O O . ALA A 1 143 ? -32.471 -1.506 16.437 1.00 90.12 143 ALA A O 1
ATOM 1143 N N . VAL A 1 144 ? -32.112 -2.568 14.492 1.00 91.31 144 VAL A N 1
ATOM 1144 C CA . VAL A 1 144 ? -30.643 -2.587 14.629 1.00 91.31 144 VAL A CA 1
ATOM 1145 C C . VAL A 1 144 ? -30.067 -1.173 14.489 1.00 91.31 144 VAL A C 1
ATOM 1147 O O . VAL A 1 144 ? -29.267 -0.760 15.332 1.00 91.31 144 VAL A O 1
ATOM 1150 N N . ALA A 1 145 ? -30.524 -0.392 13.506 1.00 88.06 145 ALA A N 1
ATOM 1151 C CA . ALA A 1 145 ? -30.113 1.004 13.316 1.00 88.06 145 ALA A CA 1
ATOM 1152 C C . ALA A 1 145 ? -30.468 1.904 14.514 1.00 88.06 145 ALA A C 1
ATOM 1154 O O . ALA A 1 145 ? -29.732 2.835 14.850 1.00 88.06 145 ALA A O 1
ATOM 1155 N N . ALA A 1 146 ? -31.569 1.613 15.212 1.00 86.75 146 ALA A N 1
ATOM 1156 C CA . ALA A 1 146 ? -31.940 2.321 16.433 1.00 86.75 146 ALA A CA 1
ATOM 1157 C C . ALA A 1 146 ? -30.952 2.060 17.587 1.00 86.75 146 ALA A C 1
ATOM 1159 O O . ALA A 1 146 ? -30.612 2.994 18.322 1.00 86.75 146 ALA A O 1
ATOM 1160 N N . ARG A 1 147 ? -30.466 0.815 17.721 1.00 87.44 147 ARG A N 1
ATOM 1161 C CA . ARG A 1 147 ? -29.486 0.394 18.743 1.00 87.44 147 ARG A CA 1
ATOM 1162 C C . ARG A 1 147 ? -28.071 0.891 18.444 1.00 87.44 147 ARG A C 1
ATOM 1164 O O . ARG A 1 147 ? -27.340 1.233 19.371 1.00 87.44 147 ARG A O 1
ATOM 1171 N N . HIS A 1 148 ? -27.708 0.969 17.166 1.00 84.44 148 HIS A N 1
ATOM 1172 C CA . HIS A 1 148 ? -26.390 1.388 16.690 1.00 84.44 148 HIS A CA 1
ATOM 1173 C C . HIS A 1 148 ? -26.527 2.621 15.780 1.00 84.44 148 HIS A C 1
ATOM 1175 O O . HIS A 1 148 ? -26.559 2.493 14.561 1.00 84.44 148 HIS A O 1
ATOM 1181 N N . PRO A 1 149 ? -26.658 3.840 16.332 1.00 81.25 149 PRO A N 1
ATOM 1182 C CA . PRO A 1 149 ? -26.859 5.021 15.502 1.00 81.25 149 PRO A CA 1
ATOM 1183 C C . PRO A 1 149 ? -25.613 5.377 14.690 1.00 81.25 149 PRO A C 1
ATOM 1185 O O . PRO A 1 149 ? -24.546 5.598 15.266 1.00 81.25 149 PRO A O 1
ATOM 1188 N N . VAL A 1 150 ? -25.789 5.561 13.379 1.00 85.25 150 VAL A N 1
ATOM 1189 C CA . VAL A 1 150 ? -24.800 6.223 12.520 1.00 85.25 150 VAL A CA 1
ATOM 1190 C C . VAL A 1 150 ? -24.825 7.722 12.814 1.00 85.25 150 VAL A C 1
ATOM 1192 O O . VAL A 1 150 ? -25.799 8.411 12.516 1.00 85.25 150 VAL A O 1
ATOM 1195 N N . ARG A 1 151 ? -23.749 8.239 13.401 1.00 84.00 151 ARG A N 1
ATOM 1196 C CA . ARG A 1 151 ? -23.569 9.660 13.726 1.00 84.00 151 ARG A CA 1
ATOM 1197 C C . ARG A 1 151 ? -22.646 10.342 12.728 1.00 84.00 151 ARG A C 1
ATOM 1199 O O . ARG A 1 151 ? -22.912 11.472 12.332 1.00 84.00 151 ARG A O 1
ATOM 1206 N N . ARG A 1 152 ? -21.555 9.675 12.331 1.00 79.94 152 ARG A N 1
ATOM 1207 C CA . ARG A 1 152 ? -20.484 10.317 11.543 1.00 79.94 152 ARG A CA 1
ATOM 1208 C C . ARG A 1 152 ? -20.857 10.509 10.079 1.00 79.94 152 ARG A C 1
ATOM 1210 O O . ARG A 1 152 ? -20.581 11.559 9.505 1.00 79.94 152 ARG A O 1
ATOM 1217 N N . ASN A 1 153 ? -21.479 9.491 9.488 1.00 83.88 153 ASN A N 1
ATOM 1218 C CA . ASN A 1 153 ? -21.768 9.423 8.055 1.00 83.88 153 ASN A CA 1
ATOM 1219 C C . ASN A 1 153 ? -23.273 9.331 7.762 1.00 83.88 153 ASN A C 1
ATOM 1221 O O . ASN A 1 153 ? -23.693 8.663 6.818 1.00 83.88 153 ASN A O 1
ATOM 1225 N N . PHE A 1 154 ? -24.094 9.988 8.588 1.00 85.69 154 PHE A N 1
ATOM 1226 C CA . PHE A 1 154 ? -25.553 9.867 8.535 1.00 85.69 154 PHE A CA 1
ATOM 1227 C C . PHE A 1 154 ? -26.128 10.209 7.153 1.00 85.69 154 PHE A C 1
ATOM 1229 O O . PHE A 1 154 ? -26.951 9.470 6.634 1.00 85.69 154 PHE A O 1
ATOM 1236 N N . THR A 1 155 ? -25.632 11.261 6.494 1.00 86.50 155 THR A N 1
ATOM 1237 C CA . THR A 1 155 ? -26.111 11.639 5.154 1.00 86.50 155 THR A CA 1
ATOM 1238 C C . THR A 1 155 ? -25.843 10.566 4.096 1.00 86.50 155 THR A C 1
ATOM 1240 O O . THR A 1 155 ? -26.699 10.325 3.251 1.00 86.50 155 THR A O 1
ATOM 1243 N N . ALA A 1 156 ? -24.673 9.915 4.113 1.00 88.00 156 ALA A N 1
ATOM 1244 C CA . ALA A 1 156 ? -24.404 8.822 3.176 1.00 88.00 156 ALA A CA 1
ATOM 1245 C C . ALA A 1 156 ? -25.247 7.588 3.520 1.00 88.00 156 ALA A C 1
ATOM 1247 O O . ALA A 1 156 ? -25.693 6.884 2.622 1.00 88.00 156 ALA A O 1
ATOM 1248 N N . PHE A 1 157 ? -25.500 7.353 4.809 1.00 91.62 157 PHE A N 1
ATOM 1249 C CA . PHE A 1 157 ? -26.375 6.279 5.264 1.00 91.62 157 PHE A CA 1
ATOM 1250 C C . PHE A 1 157 ? -27.832 6.486 4.819 1.00 91.62 157 PHE A C 1
ATOM 1252 O O . PHE A 1 157 ? -28.464 5.546 4.349 1.00 91.62 157 PHE A O 1
ATOM 1259 N N . GLU A 1 158 ? -28.355 7.714 4.873 1.00 89.31 158 GLU A N 1
ATOM 1260 C CA . GLU A 1 158 ? -29.680 8.033 4.325 1.00 89.31 158 GLU A CA 1
ATOM 1261 C C . GLU A 1 158 ? -29.742 7.796 2.814 1.00 89.31 158 GLU A C 1
ATOM 1263 O O . GLU A 1 158 ? -30.650 7.116 2.340 1.00 89.31 158 GLU A O 1
ATOM 1268 N N . GLN A 1 159 ? -28.746 8.285 2.068 1.00 89.56 159 GLN A N 1
ATOM 1269 C CA . GLN A 1 159 ? -28.645 8.051 0.622 1.00 89.56 159 GLN A CA 1
ATOM 1270 C C . GLN A 1 159 ? -28.581 6.559 0.295 1.00 89.56 159 GLN A C 1
ATOM 1272 O O . GLN A 1 159 ? -29.227 6.097 -0.642 1.00 89.56 159 GLN A O 1
ATOM 1277 N N . PHE A 1 160 ? -27.831 5.793 1.085 1.00 93.38 160 PHE A N 1
ATOM 1278 C CA . PHE A 1 160 ? -27.771 4.347 0.961 1.00 93.38 160 PHE A CA 1
ATOM 1279 C C . PHE A 1 160 ? -29.148 3.711 1.146 1.00 93.38 160 PHE A C 1
ATOM 1281 O O . PHE A 1 160 ? -29.546 2.925 0.295 1.00 93.38 160 PHE A O 1
ATOM 1288 N N . ILE A 1 161 ? -29.901 4.075 2.191 1.00 90.81 161 ILE A N 1
ATOM 1289 C CA . ILE A 1 161 ? -31.250 3.533 2.416 1.00 90.81 161 ILE A CA 1
ATOM 1290 C C . ILE A 1 161 ? -32.192 3.892 1.257 1.00 90.81 161 ILE A C 1
ATOM 1292 O O . ILE A 1 161 ? -32.936 3.033 0.787 1.00 90.81 161 ILE A O 1
ATOM 1296 N N . GLU A 1 162 ? -32.146 5.131 0.759 1.00 89.06 162 GLU A N 1
ATOM 1297 C CA . GLU A 1 162 ? -32.956 5.555 -0.391 1.00 89.06 162 GLU A CA 1
ATOM 1298 C C . GLU A 1 162 ? -32.697 4.686 -1.628 1.00 89.06 162 GLU A C 1
ATOM 1300 O O . GLU A 1 162 ? -33.639 4.251 -2.296 1.00 89.06 162 GLU A O 1
ATOM 1305 N N . GLN A 1 163 ? -31.426 4.406 -1.921 1.00 89.06 163 GLN A N 1
ATOM 1306 C CA . GLN A 1 163 ? -31.047 3.551 -3.045 1.00 89.06 163 GLN A CA 1
ATOM 1307 C C . GLN A 1 163 ? -31.336 2.070 -2.766 1.00 89.06 163 GLN A C 1
ATOM 1309 O O . GLN A 1 163 ? -31.717 1.335 -3.674 1.00 89.06 163 GLN A O 1
ATOM 1314 N N . LEU A 1 164 ? -31.229 1.623 -1.513 1.00 88.88 164 LEU A N 1
ATOM 1315 C CA . LEU A 1 164 ? -31.477 0.243 -1.096 1.00 88.88 164 LEU A CA 1
ATOM 1316 C C . LEU A 1 164 ? -32.914 -0.209 -1.401 1.00 88.88 164 LEU A C 1
ATOM 1318 O O . LEU A 1 164 ? -33.133 -1.381 -1.697 1.00 88.88 164 LEU A O 1
ATOM 1322 N N . PHE A 1 165 ? -33.891 0.704 -1.430 1.00 86.62 165 PHE A N 1
ATOM 1323 C CA . PHE A 1 165 ? -35.261 0.379 -1.852 1.00 86.62 165 PHE A CA 1
ATOM 1324 C C . PHE A 1 165 ? -35.374 -0.082 -3.312 1.00 86.62 165 PHE A C 1
ATOM 1326 O O . PHE A 1 165 ? -36.346 -0.753 -3.660 1.00 86.62 165 PHE A O 1
ATOM 1333 N N . GLN A 1 166 ? -34.393 0.245 -4.157 1.00 88.06 166 GLN A N 1
ATOM 1334 C CA . GLN A 1 166 ? -34.297 -0.245 -5.535 1.00 88.06 166 GLN A CA 1
ATOM 1335 C C . GLN A 1 166 ? -33.613 -1.625 -5.615 1.00 88.06 166 GLN A C 1
ATOM 1337 O O . GLN A 1 166 ? -33.575 -2.235 -6.680 1.00 88.06 166 GLN A O 1
ATOM 1342 N N . HIS A 1 167 ? -33.116 -2.143 -4.486 1.00 90.69 167 HIS A N 1
ATOM 1343 C CA . HIS A 1 167 ? -32.403 -3.414 -4.357 1.00 90.69 167 HIS A CA 1
ATOM 1344 C C . HIS A 1 167 ? -33.084 -4.318 -3.308 1.00 90.69 167 HIS A C 1
ATOM 1346 O O . HIS A 1 167 ? -32.576 -4.477 -2.194 1.00 90.69 167 HIS A O 1
ATOM 1352 N N . PRO A 1 168 ? -34.239 -4.931 -3.638 1.00 90.19 168 PRO A N 1
ATOM 1353 C CA . PRO A 1 168 ? -35.058 -5.664 -2.669 1.00 90.19 168 PRO A CA 1
ATOM 1354 C C . PRO A 1 168 ? -34.342 -6.865 -2.037 1.00 90.19 168 PRO A C 1
ATOM 1356 O O . PRO A 1 168 ? -34.590 -7.164 -0.873 1.00 90.19 168 PRO A O 1
ATOM 1359 N N . GLU A 1 169 ? -33.432 -7.524 -2.760 1.00 92.94 169 GLU A N 1
ATOM 1360 C CA . GLU A 1 169 ? -32.636 -8.636 -2.222 1.00 92.94 169 GLU A CA 1
ATOM 1361 C C . GLU A 1 169 ? -31.691 -8.173 -1.107 1.00 92.94 169 GLU A C 1
ATOM 1363 O O . GLU A 1 169 ? -31.692 -8.747 -0.020 1.00 92.94 169 GLU A O 1
ATOM 1368 N N . ALA A 1 170 ? -30.950 -7.083 -1.333 1.00 93.50 170 ALA A N 1
ATOM 1369 C CA . ALA A 1 170 ? -30.048 -6.517 -0.333 1.00 93.50 170 ALA A CA 1
ATOM 1370 C C . ALA A 1 170 ? -30.809 -6.022 0.906 1.00 93.50 170 ALA A C 1
ATOM 1372 O O . ALA A 1 170 ? -30.365 -6.245 2.034 1.00 93.50 170 ALA A O 1
ATOM 1373 N N . LEU A 1 171 ? -31.979 -5.403 0.710 1.00 93.88 171 LEU A N 1
ATOM 1374 C CA . LEU A 1 171 ? -32.856 -4.999 1.810 1.00 93.88 171 LEU A CA 1
ATOM 1375 C C . LEU A 1 171 ? -33.339 -6.212 2.620 1.00 93.88 171 LEU A C 1
ATOM 1377 O O . LEU A 1 171 ? -33.300 -6.180 3.848 1.00 93.88 171 LEU A O 1
ATOM 1381 N N . ALA A 1 172 ? -33.750 -7.287 1.944 1.00 94.56 172 ALA A N 1
ATOM 1382 C CA . ALA A 1 172 ? -34.196 -8.513 2.595 1.00 94.56 172 ALA A CA 1
ATOM 1383 C C . ALA A 1 172 ? -33.071 -9.175 3.404 1.00 94.56 172 ALA A C 1
ATOM 1385 O O . ALA A 1 172 ? -33.313 -9.608 4.528 1.00 94.56 172 ALA A O 1
ATOM 1386 N N . TRP A 1 173 ? -31.837 -9.212 2.887 1.00 96.00 173 TRP A N 1
ATOM 1387 C CA . TRP A 1 173 ? -30.692 -9.739 3.639 1.00 96.00 173 TRP A CA 1
ATOM 1388 C C . TRP A 1 173 ? -30.434 -8.949 4.923 1.00 96.00 173 TRP A C 1
ATOM 1390 O O . TRP A 1 173 ? -30.201 -9.549 5.970 1.00 96.00 173 TRP A O 1
ATOM 1400 N N . LEU A 1 174 ? -30.504 -7.617 4.858 1.00 95.75 174 LEU A N 1
ATOM 1401 C CA . LEU A 1 174 ? -30.297 -6.749 6.020 1.00 95.75 174 LEU A CA 1
ATOM 1402 C C . LEU A 1 174 ? -31.414 -6.885 7.057 1.00 95.75 174 LEU A C 1
ATOM 1404 O O . LEU A 1 174 ? -31.144 -6.838 8.255 1.00 95.75 174 LEU A O 1
ATOM 1408 N N . ASP A 1 175 ? -32.653 -7.092 6.615 1.00 96.06 175 ASP A N 1
ATOM 1409 C CA . ASP A 1 175 ? -33.783 -7.305 7.519 1.00 96.06 175 ASP A CA 1
ATOM 1410 C C . ASP A 1 175 ? -33.795 -8.711 8.146 1.00 96.06 175 ASP A C 1
ATOM 1412 O O . ASP A 1 175 ? -34.279 -8.905 9.259 1.00 96.06 175 ASP A O 1
ATOM 1416 N N . GLN A 1 176 ? -33.239 -9.712 7.463 1.00 96.19 176 GLN A N 1
ATOM 1417 C CA . GLN A 1 176 ? -33.189 -11.092 7.959 1.00 96.19 176 GLN A CA 1
ATOM 1418 C C . GLN A 1 176 ? -31.960 -11.374 8.831 1.00 96.19 176 GLN A C 1
ATOM 1420 O O . GLN A 1 176 ? -32.000 -12.274 9.670 1.00 96.19 176 GLN A O 1
ATOM 1425 N N . ASN A 1 177 ? -30.868 -10.627 8.649 1.00 96.00 177 ASN A N 1
ATOM 1426 C CA . ASN A 1 177 ? -29.603 -10.866 9.335 1.00 96.00 177 ASN A CA 1
ATOM 1427 C C . ASN A 1 177 ? -29.152 -9.629 10.126 1.00 96.00 177 ASN A C 1
ATOM 1429 O O . ASN A 1 177 ? -28.536 -8.704 9.592 1.00 96.00 177 ASN A O 1
ATOM 1433 N N . SER A 1 178 ? -29.395 -9.652 11.441 1.00 94.94 178 SER A N 1
ATOM 1434 C CA . SER A 1 178 ? -29.021 -8.559 12.345 1.00 94.94 178 SER A CA 1
ATOM 1435 C C . SER A 1 178 ? -27.512 -8.320 12.430 1.00 94.94 178 SER A C 1
ATOM 1437 O O . SER A 1 178 ? -27.093 -7.192 12.678 1.00 94.94 178 SER A O 1
ATOM 1439 N N . THR A 1 179 ? -26.696 -9.359 12.228 1.00 95.44 179 THR A N 1
ATOM 1440 C CA . THR A 1 179 ? -25.230 -9.252 12.236 1.00 95.44 179 THR A CA 1
ATOM 1441 C C . THR A 1 179 ? -24.744 -8.508 10.995 1.00 95.44 179 THR A C 1
ATOM 1443 O O . THR A 1 179 ? -23.982 -7.551 11.112 1.00 95.44 179 THR A O 1
ATOM 1446 N N . LEU A 1 180 ? -25.259 -8.870 9.816 1.00 97.00 180 LEU A N 1
ATOM 1447 C CA . LEU A 1 180 ? -24.981 -8.156 8.567 1.00 97.00 180 LEU A CA 1
ATOM 1448 C C . LEU A 1 180 ? -25.409 -6.684 8.659 1.00 97.00 180 LEU A C 1
ATOM 1450 O O . LEU A 1 180 ? -24.635 -5.792 8.312 1.00 97.00 180 LEU A O 1
ATOM 1454 N N . ALA A 1 181 ? -26.613 -6.424 9.176 1.00 96.44 181 ALA A N 1
ATOM 1455 C CA . ALA A 1 181 ? -27.100 -5.070 9.419 1.00 96.44 181 ALA A CA 1
ATOM 1456 C C . ALA A 1 181 ? -26.167 -4.271 10.340 1.00 96.44 181 ALA A C 1
ATOM 1458 O O . ALA A 1 181 ? -25.816 -3.133 10.022 1.00 96.44 181 ALA A O 1
ATOM 1459 N N . ALA A 1 182 ? -25.735 -4.867 11.456 1.00 96.12 182 ALA A N 1
ATOM 1460 C CA . ALA A 1 182 ? -24.817 -4.229 12.393 1.00 96.12 182 ALA A CA 1
ATOM 1461 C C . ALA A 1 182 ? -23.467 -3.901 11.737 1.00 96.12 182 ALA A C 1
ATOM 1463 O O . ALA A 1 182 ? -22.947 -2.811 11.957 1.00 96.12 182 ALA A O 1
ATOM 1464 N N . HIS A 1 183 ? -22.932 -4.782 10.888 1.00 96.62 183 HIS A N 1
ATOM 1465 C CA . HIS A 1 183 ? -21.689 -4.529 10.157 1.00 96.62 183 HIS A CA 1
ATOM 1466 C C . HIS A 1 183 ? -21.824 -3.429 9.100 1.00 96.62 183 HIS A C 1
ATOM 1468 O O . HIS A 1 183 ? -20.941 -2.582 9.001 1.00 96.62 183 HIS A O 1
ATOM 1474 N N . VAL A 1 184 ? -22.936 -3.375 8.356 1.00 96.75 184 VAL A N 1
ATOM 1475 C CA . VAL A 1 184 ? -23.208 -2.251 7.441 1.00 96.75 184 VAL A CA 1
ATOM 1476 C C . VAL A 1 184 ? -23.227 -0.935 8.215 1.00 96.75 184 VAL A C 1
ATOM 1478 O O . VAL A 1 184 ? -22.548 0.017 7.838 1.00 96.75 184 VAL A O 1
ATOM 1481 N N . ILE A 1 185 ? -23.967 -0.882 9.321 1.00 95.31 185 ILE A N 1
ATOM 1482 C CA . ILE A 1 185 ? -24.061 0.308 10.173 1.00 95.31 185 ILE A CA 1
ATOM 1483 C C . ILE A 1 185 ? -22.692 0.704 10.737 1.00 95.31 185 ILE A C 1
ATOM 1485 O O . ILE A 1 185 ? -22.331 1.881 10.704 1.00 95.31 185 ILE A O 1
ATOM 1489 N N . ASP A 1 186 ? -21.922 -0.262 11.235 1.00 95.00 186 ASP A N 1
ATOM 1490 C CA . ASP A 1 186 ? -20.592 -0.014 11.784 1.00 95.00 186 ASP A CA 1
ATOM 1491 C C . ASP A 1 186 ? -19.631 0.496 10.701 1.00 95.00 186 ASP A C 1
ATOM 1493 O O . ASP A 1 186 ? -18.891 1.445 10.945 1.00 95.00 186 ASP A O 1
ATOM 1497 N N . LEU A 1 187 ? -19.712 -0.014 9.466 1.00 95.62 187 LEU A N 1
ATOM 1498 C CA . LEU A 1 187 ? -18.938 0.511 8.339 1.00 95.62 187 LEU A CA 1
ATOM 1499 C C . LEU A 1 187 ? -19.244 1.995 8.077 1.00 95.62 187 LEU A C 1
ATOM 1501 O O . LEU A 1 187 ? -18.314 2.789 7.921 1.00 95.62 187 LEU A O 1
ATOM 1505 N N . PHE A 1 188 ? -20.522 2.392 8.084 1.00 94.62 188 PHE A N 1
ATOM 1506 C CA . PHE A 1 188 ? -20.912 3.804 7.969 1.00 94.62 188 PHE A CA 1
ATOM 1507 C C . PHE A 1 188 ? -20.438 4.647 9.162 1.00 94.62 188 PHE A C 1
ATOM 1509 O O . PHE A 1 188 ? -20.091 5.816 8.988 1.00 94.62 188 PHE A O 1
ATOM 1516 N N . GLU A 1 189 ? -20.418 4.091 10.371 1.00 92.19 189 GLU A N 1
ATOM 1517 C CA . GLU A 1 189 ? -20.005 4.814 11.577 1.00 92.19 189 GLU A CA 1
ATOM 1518 C C . GLU A 1 189 ? -18.479 4.973 11.696 1.00 92.19 189 GLU A C 1
AT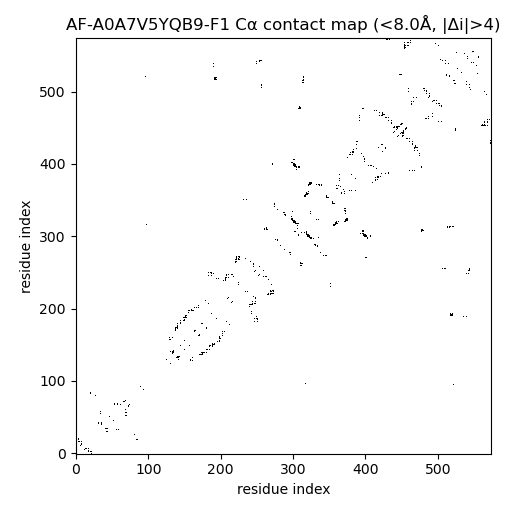OM 1520 O O . GLU A 1 189 ? -18.011 5.994 12.214 1.00 92.19 189 GLU A O 1
ATOM 1525 N N . GLN A 1 190 ? -17.697 4.002 11.213 1.00 92.69 190 GLN A N 1
ATOM 1526 C CA . GLN A 1 190 ? -16.234 4.037 11.300 1.00 92.69 190 GLN A CA 1
ATOM 1527 C C . GLN A 1 190 ? -15.545 4.599 10.050 1.00 92.69 190 GLN A C 1
ATOM 1529 O O . GLN A 1 190 ? -14.462 5.172 10.167 1.00 92.69 190 GLN A O 1
ATOM 1534 N N . SER A 1 191 ? -16.137 4.466 8.857 1.00 93.06 191 SER A N 1
ATOM 1535 C CA . SER A 1 191 ? -15.510 4.884 7.598 1.00 93.06 191 SER A CA 1
ATOM 1536 C C . SER A 1 191 ? -16.386 5.851 6.805 1.00 93.06 191 SER A C 1
ATOM 1538 O O . SER A 1 191 ? -17.422 5.490 6.239 1.00 93.06 191 SER A O 1
ATOM 1540 N N . LEU A 1 192 ? -15.923 7.102 6.686 1.00 88.56 192 LEU A N 1
ATOM 1541 C CA . LEU A 1 192 ? -16.568 8.070 5.798 1.00 88.56 192 LEU A CA 1
ATOM 1542 C C . LEU A 1 192 ? -16.414 7.652 4.333 1.00 88.56 192 LEU A C 1
ATOM 1544 O O . LEU A 1 192 ? -17.347 7.813 3.546 1.00 88.56 192 LEU A O 1
ATOM 1548 N N . TYR A 1 193 ? -15.248 7.103 3.993 1.00 89.75 193 TYR A N 1
ATOM 1549 C CA . TYR A 1 193 ? -14.893 6.682 2.645 1.00 89.75 193 TYR A CA 1
ATOM 1550 C C . TYR A 1 193 ? -15.705 5.465 2.188 1.00 89.75 193 TYR A C 1
ATOM 1552 O O . TYR A 1 193 ? -16.472 5.570 1.234 1.00 89.75 193 TYR A O 1
ATOM 1560 N N . PHE A 1 194 ? -15.635 4.339 2.903 1.00 94.50 194 PHE A N 1
ATOM 1561 C CA . PHE A 1 194 ? -16.350 3.126 2.499 1.00 94.50 194 PHE A CA 1
ATOM 1562 C C . PHE A 1 194 ? -17.865 3.228 2.686 1.00 94.50 194 PHE A C 1
ATOM 1564 O O . PHE A 1 194 ? -18.605 2.620 1.917 1.00 94.50 194 PHE A O 1
ATOM 1571 N N . GLY A 1 195 ? -18.350 4.055 3.619 1.00 93.81 195 GLY A N 1
ATOM 1572 C CA . GLY A 1 195 ? -19.776 4.379 3.682 1.00 93.81 195 GLY A CA 1
ATOM 1573 C C . GLY A 1 195 ? -20.266 5.106 2.421 1.00 93.81 195 GLY A C 1
ATOM 1574 O O . GLY A 1 195 ? -21.333 4.792 1.903 1.00 93.81 195 GLY A O 1
ATOM 1575 N N . GLN A 1 196 ? -19.478 6.031 1.859 1.00 91.12 196 GLN A N 1
ATOM 1576 C CA . GLN A 1 196 ? -19.825 6.681 0.585 1.00 91.12 196 GLN A CA 1
ATOM 1577 C C . GLN A 1 196 ? -19.764 5.708 -0.599 1.00 91.12 196 GLN A C 1
ATOM 1579 O O . GLN A 1 196 ? -20.625 5.762 -1.477 1.00 91.12 196 GLN A O 1
ATOM 1584 N N . GLU A 1 197 ? -18.784 4.804 -0.615 1.00 92.06 197 GLU A N 1
ATOM 1585 C CA . GLU A 1 197 ? -18.687 3.743 -1.625 1.00 92.06 197 GLU A CA 1
ATOM 1586 C C . GLU A 1 197 ? -19.916 2.826 -1.600 1.00 92.06 197 GLU A C 1
ATOM 1588 O O . GLU A 1 197 ? -20.527 2.585 -2.642 1.00 92.06 197 GLU A O 1
ATOM 1593 N N . LEU A 1 198 ? -20.328 2.377 -0.411 1.00 94.69 198 LEU A N 1
ATOM 1594 C CA . LEU A 1 198 ? -21.495 1.513 -0.246 1.00 94.69 198 LEU A CA 1
ATOM 1595 C C . LEU A 1 198 ? -22.804 2.243 -0.579 1.00 94.69 198 LEU A C 1
ATOM 1597 O O . LEU A 1 198 ? -23.694 1.657 -1.187 1.00 94.69 198 LEU A O 1
ATOM 1601 N N . ALA A 1 199 ? -22.908 3.537 -0.256 1.00 92.75 199 ALA A N 1
ATOM 1602 C CA . ALA A 1 199 ? -24.038 4.370 -0.670 1.00 92.75 199 ALA A CA 1
ATOM 1603 C C . ALA A 1 199 ? -24.131 4.522 -2.196 1.00 92.75 199 ALA A C 1
ATOM 1605 O O . ALA A 1 199 ? -25.231 4.576 -2.745 1.00 92.75 199 ALA A O 1
ATOM 1606 N N . ARG A 1 200 ? -22.985 4.569 -2.888 1.00 90.69 200 ARG A N 1
ATOM 1607 C CA . ARG A 1 200 ? -22.920 4.637 -4.353 1.00 90.69 200 ARG A CA 1
ATOM 1608 C C . ARG A 1 200 ? -23.251 3.299 -5.019 1.00 90.69 200 ARG A C 1
ATOM 1610 O O . ARG A 1 200 ? -23.851 3.304 -6.091 1.00 90.69 200 ARG A O 1
ATOM 1617 N N . TYR A 1 201 ? -22.878 2.177 -4.404 1.00 92.88 201 TYR A N 1
ATOM 1618 C CA . TYR A 1 201 ? -23.138 0.831 -4.923 1.00 92.88 201 TYR A CA 1
ATOM 1619 C C . TYR A 1 201 ? -23.808 -0.062 -3.860 1.00 92.88 201 TYR A C 1
ATOM 1621 O O . TYR A 1 201 ? -23.157 -0.956 -3.313 1.00 92.88 201 TYR A O 1
ATOM 1629 N N . PRO A 1 202 ? -25.118 0.104 -3.588 1.00 94.12 202 PRO A N 1
ATOM 1630 C CA . PRO A 1 202 ? -25.800 -0.649 -2.531 1.00 94.12 202 PRO A CA 1
ATOM 1631 C C . PRO A 1 202 ? -25.794 -2.166 -2.739 1.00 94.12 202 PRO A C 1
ATOM 1633 O O . PRO A 1 202 ? -25.832 -2.925 -1.775 1.00 94.12 202 PRO A O 1
ATOM 1636 N N . SER A 1 203 ? -25.693 -2.632 -3.988 1.00 94.00 203 SER A N 1
ATOM 1637 C CA . SER A 1 203 ? -25.557 -4.060 -4.295 1.00 94.00 203 SER A CA 1
ATOM 1638 C C . SER A 1 203 ? -24.297 -4.689 -3.685 1.00 94.00 203 SER A C 1
ATOM 1640 O O . SER A 1 203 ? -24.256 -5.897 -3.490 1.00 94.00 203 SER A O 1
ATOM 1642 N N . TRP A 1 204 ? -23.270 -3.898 -3.348 1.00 95.69 204 TRP A N 1
ATOM 1643 C CA . TRP A 1 204 ? -22.057 -4.399 -2.691 1.00 95.69 204 TRP A CA 1
ATOM 1644 C C . TRP A 1 204 ? -22.278 -4.836 -1.236 1.00 95.69 204 TRP A C 1
ATOM 1646 O O . TRP A 1 204 ? -21.366 -5.398 -0.639 1.00 95.69 204 TRP A O 1
ATOM 1656 N N . VAL A 1 205 ? -23.490 -4.692 -0.682 1.00 96.88 205 VAL A N 1
ATOM 1657 C CA . VAL A 1 205 ? -23.897 -5.405 0.545 1.00 96.88 205 VAL A CA 1
ATOM 1658 C C . VAL A 1 205 ? -23.674 -6.918 0.416 1.00 96.88 205 VAL A C 1
ATOM 1660 O O . VAL A 1 205 ? -23.395 -7.574 1.417 1.00 96.88 205 VAL A O 1
ATOM 1663 N N . GLU A 1 206 ? -23.712 -7.466 -0.803 1.00 96.12 206 GLU A N 1
ATOM 1664 C CA . GLU A 1 206 ? -23.335 -8.854 -1.095 1.00 96.12 206 GLU A CA 1
ATOM 1665 C C . GLU A 1 206 ? -21.935 -9.216 -0.563 1.00 96.12 206 GLU A C 1
ATOM 1667 O O . GLU A 1 206 ? -21.752 -10.295 -0.006 1.00 96.12 206 GLU A O 1
ATOM 1672 N N . GLU A 1 207 ? -20.963 -8.302 -0.642 1.00 96.75 207 GLU A N 1
ATOM 1673 C CA . GLU A 1 207 ? -19.608 -8.527 -0.124 1.00 96.75 207 GLU A CA 1
ATOM 1674 C C . GLU A 1 207 ? -19.593 -8.637 1.402 1.00 96.75 207 GLU A C 1
ATOM 1676 O O . GLU A 1 207 ? -18.923 -9.501 1.965 1.00 96.75 207 GLU A O 1
ATOM 1681 N N . LEU A 1 208 ? -20.370 -7.795 2.090 1.00 96.75 208 LEU A N 1
ATOM 1682 C CA . LEU A 1 208 ? -20.506 -7.872 3.545 1.00 96.75 208 LEU A CA 1
ATOM 1683 C C . LEU A 1 208 ? -21.291 -9.121 3.961 1.00 96.75 208 LEU A C 1
ATOM 1685 O O . LEU A 1 208 ? -21.016 -9.695 5.011 1.00 96.75 208 LEU A O 1
ATOM 1689 N N . LYS A 1 209 ? -22.241 -9.577 3.140 1.00 96.75 209 LYS A N 1
ATOM 1690 C CA . LYS A 1 209 ? -22.936 -10.848 3.358 1.00 96.75 209 LYS A CA 1
ATOM 1691 C C . LYS A 1 209 ? -21.964 -12.024 3.236 1.00 96.75 209 LYS A C 1
ATOM 1693 O O . LYS A 1 209 ? -21.894 -12.830 4.159 1.00 96.75 209 LYS A O 1
ATOM 1698 N N . ALA A 1 210 ? -21.181 -12.085 2.158 1.00 95.44 210 ALA A N 1
ATOM 1699 C CA . ALA A 1 210 ? -20.171 -13.122 1.951 1.00 95.44 210 ALA A CA 1
ATOM 1700 C C . ALA A 1 210 ? -19.130 -13.135 3.083 1.00 95.44 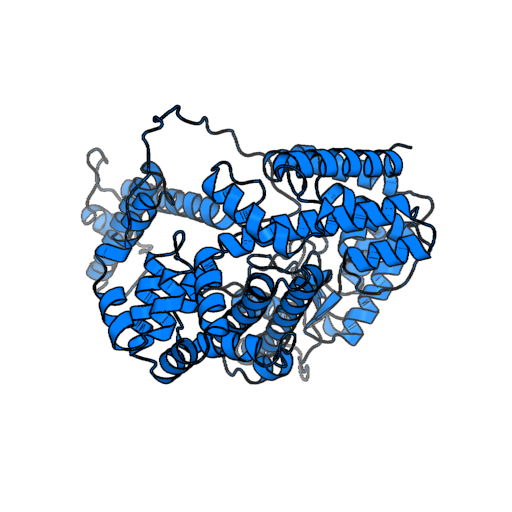210 ALA A C 1
ATOM 1702 O O . ALA A 1 210 ? -18.764 -14.201 3.572 1.00 95.44 210 ALA A O 1
ATOM 1703 N N . MET A 1 211 ? -18.727 -11.954 3.566 1.00 95.12 211 MET A N 1
ATOM 1704 C CA . MET A 1 211 ? -17.892 -11.803 4.762 1.00 95.12 211 MET A CA 1
ATOM 1705 C C . MET A 1 211 ? -18.498 -12.465 6.001 1.00 95.12 211 MET A C 1
ATOM 1707 O O . MET A 1 211 ? -17.783 -13.130 6.744 1.00 95.12 211 MET A O 1
ATOM 1711 N N . CYS A 1 212 ? -19.798 -12.277 6.239 1.00 94.69 212 CYS A N 1
ATOM 1712 C CA . CYS A 1 212 ? -20.479 -12.872 7.390 1.00 94.69 212 CYS A CA 1
ATOM 1713 C C . CYS A 1 212 ? -20.585 -14.399 7.274 1.00 94.69 212 CYS A C 1
ATOM 1715 O O . CYS A 1 212 ? -20.542 -15.093 8.286 1.00 94.69 212 CYS A O 1
ATOM 1717 N N . GLU A 1 213 ? -20.769 -14.915 6.059 1.00 94.81 213 GLU A N 1
ATOM 1718 C CA . GLU A 1 213 ? -20.964 -16.346 5.799 1.00 94.81 213 GLU A CA 1
ATOM 1719 C C . GLU A 1 213 ? -19.648 -17.129 5.806 1.00 94.81 213 GLU A C 1
ATOM 1721 O O . GLU A 1 213 ? -19.610 -18.260 6.291 1.00 94.81 213 GLU A O 1
ATOM 1726 N N . ALA A 1 214 ? -18.571 -16.529 5.298 1.00 94.50 214 ALA A N 1
ATOM 1727 C CA . ALA A 1 214 ? -17.248 -17.137 5.234 1.00 94.50 214 ALA A CA 1
ATOM 1728 C C . ALA A 1 214 ? -16.138 -16.113 5.560 1.00 94.50 214 ALA A C 1
ATOM 1730 O O . ALA A 1 214 ? -15.438 -15.645 4.654 1.00 94.50 214 ALA A O 1
ATOM 1731 N N . PRO A 1 215 ? -15.939 -15.769 6.849 1.00 92.25 215 PRO A N 1
ATOM 1732 C CA . PRO A 1 215 ? -14.846 -14.896 7.284 1.00 92.25 215 PRO A CA 1
ATOM 1733 C C . PRO A 1 215 ? -13.479 -15.400 6.804 1.00 92.25 215 PRO A C 1
ATOM 1735 O O . PRO A 1 215 ? -13.215 -16.603 6.820 1.00 92.25 215 PRO A O 1
ATOM 1738 N N . GLY A 1 216 ? -12.605 -14.495 6.363 1.00 89.56 216 GLY A N 1
ATOM 1739 C CA . GLY A 1 216 ? -11.293 -14.819 5.802 1.00 89.56 216 GLY A CA 1
ATOM 1740 C C . GLY A 1 216 ? -11.320 -15.391 4.382 1.00 89.56 216 GLY A C 1
ATOM 1741 O O . GLY A 1 216 ? -10.271 -15.460 3.742 1.00 89.56 216 GLY A O 1
ATOM 1742 N N . SER A 1 217 ? -12.489 -15.782 3.861 1.00 93.81 217 SER A N 1
ATOM 1743 C CA . SER A 1 217 ? -12.624 -16.236 2.480 1.00 93.81 217 SER A CA 1
ATOM 1744 C C . SER A 1 217 ? -12.745 -15.033 1.549 1.00 93.81 217 SER A C 1
ATOM 1746 O O . SER A 1 217 ? -13.690 -14.239 1.629 1.00 93.81 217 SER A O 1
ATOM 1748 N N . LEU A 1 218 ? -11.758 -14.905 0.667 1.00 92.56 218 LEU A N 1
ATOM 1749 C CA . LEU A 1 218 ? -11.711 -13.902 -0.387 1.00 92.56 218 LEU A CA 1
ATOM 1750 C C . LEU A 1 218 ? -11.785 -14.582 -1.757 1.00 92.56 218 LEU A C 1
ATOM 1752 O O . LEU A 1 218 ? -11.341 -15.726 -1.901 1.00 92.56 218 LEU A O 1
ATOM 1756 N N . PRO A 1 219 ? -12.341 -13.896 -2.768 1.00 91.69 219 PRO A N 1
ATOM 1757 C CA . PRO A 1 219 ? -12.325 -14.400 -4.130 1.00 91.69 219 PRO A CA 1
ATOM 1758 C C . PRO A 1 219 ? -10.893 -14.444 -4.669 1.00 91.69 219 PRO A C 1
ATOM 1760 O O . PRO A 1 219 ? -10.024 -13.685 -4.242 1.00 91.69 219 PRO A O 1
ATOM 1763 N N . ASP A 1 220 ? -10.663 -15.299 -5.664 1.00 96.25 220 ASP A N 1
ATOM 1764 C CA . ASP A 1 220 ? -9.415 -15.292 -6.425 1.00 96.25 220 ASP A CA 1
ATOM 1765 C C . ASP A 1 220 ? -9.324 -13.992 -7.242 1.00 96.25 220 ASP A C 1
ATOM 1767 O O . ASP A 1 220 ? -9.946 -13.844 -8.301 1.00 96.25 220 ASP A O 1
ATOM 1771 N N . PHE A 1 221 ? -8.572 -13.019 -6.719 1.00 97.62 221 PHE A N 1
ATOM 1772 C CA . PHE A 1 221 ? -8.404 -11.714 -7.349 1.00 97.62 221 PHE A CA 1
ATOM 1773 C C . PHE A 1 221 ? -7.752 -11.821 -8.724 1.00 97.62 221 PHE A C 1
ATOM 1775 O O . PHE A 1 221 ? -8.175 -11.118 -9.640 1.00 97.62 221 PHE A O 1
ATOM 1782 N N . ALA A 1 222 ? -6.758 -12.697 -8.887 1.00 95.69 222 ALA A N 1
ATOM 1783 C CA . ALA A 1 222 ? -6.044 -12.851 -10.149 1.00 95.69 222 ALA A CA 1
ATOM 1784 C C . ALA A 1 222 ? -6.993 -13.372 -11.231 1.00 95.69 222 ALA A C 1
ATOM 1786 O O . ALA A 1 222 ? -7.083 -12.789 -12.315 1.00 95.69 222 ALA A O 1
ATOM 1787 N N . GLN A 1 223 ? -7.777 -14.405 -10.915 1.00 97.06 223 GLN A N 1
ATOM 1788 C CA . GLN A 1 223 ? -8.763 -14.944 -11.844 1.00 97.06 223 GLN A CA 1
ATOM 1789 C C . GLN A 1 223 ? -9.887 -13.941 -12.144 1.00 97.06 223 GLN A C 1
ATOM 1791 O O . GLN A 1 223 ? -10.287 -13.797 -13.301 1.00 97.06 223 GLN A O 1
ATOM 1796 N N . ALA A 1 224 ? -10.382 -13.221 -11.134 1.00 97.25 224 ALA A N 1
ATOM 1797 C CA . ALA A 1 224 ? -11.422 -12.212 -11.321 1.00 97.25 224 ALA A CA 1
ATOM 1798 C C . ALA A 1 224 ? -10.943 -11.043 -12.199 1.00 97.25 224 ALA A C 1
ATOM 1800 O O . ALA A 1 224 ? -11.655 -10.636 -13.114 1.00 97.25 224 ALA A O 1
ATOM 1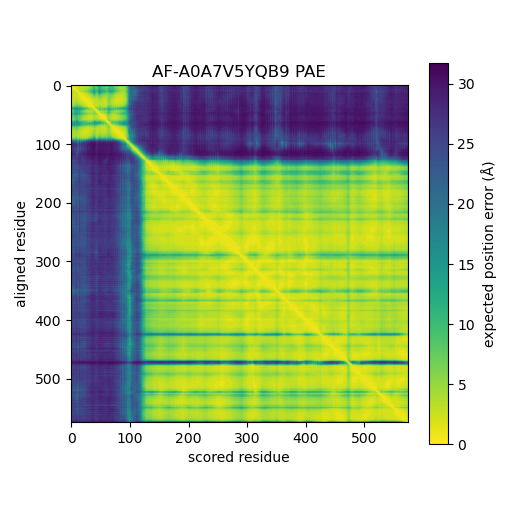801 N N . MET A 1 225 ? -9.729 -10.535 -11.963 1.00 97.69 225 MET A N 1
ATOM 1802 C CA . MET A 1 225 ? -9.151 -9.434 -12.740 1.00 97.69 225 MET A CA 1
ATOM 1803 C C . MET A 1 225 ? -8.799 -9.854 -14.168 1.00 97.69 225 MET A C 1
ATOM 1805 O O . MET A 1 225 ? -8.990 -9.069 -15.093 1.00 97.69 225 MET A O 1
ATOM 1809 N N . LYS A 1 226 ? -8.351 -11.099 -14.374 1.00 94.38 226 LYS A N 1
ATOM 1810 C CA . LYS A 1 226 ? -8.079 -11.660 -15.707 1.00 94.38 226 LYS A CA 1
ATOM 1811 C C . LYS A 1 226 ? -9.328 -11.737 -16.590 1.00 94.38 226 LYS A C 1
ATOM 1813 O O . LYS A 1 226 ? -9.215 -11.648 -17.808 1.00 94.38 226 LYS A O 1
ATOM 1818 N N . ASN A 1 227 ? -10.503 -11.894 -15.982 1.00 96.00 227 ASN A N 1
ATOM 1819 C CA . ASN A 1 227 ? -11.780 -11.940 -16.692 1.00 96.00 227 ASN A CA 1
ATOM 1820 C C . ASN A 1 227 ? -12.301 -10.549 -17.097 1.00 96.00 227 ASN A C 1
ATOM 1822 O O . ASN A 1 227 ? -13.287 -10.470 -17.826 1.00 96.00 227 ASN A O 1
ATOM 1826 N N . CYS A 1 228 ? -11.674 -9.458 -16.642 1.00 96.75 228 CYS A N 1
ATOM 1827 C CA . CYS A 1 228 ? -12.051 -8.110 -17.055 1.00 96.75 228 CYS A CA 1
ATOM 1828 C C . CYS A 1 228 ? -11.679 -7.858 -18.519 1.00 96.75 228 CYS A C 1
ATOM 1830 O O . CYS A 1 228 ? -10.527 -8.023 -18.921 1.00 96.75 228 CYS A O 1
ATOM 1832 N N . GLU A 1 229 ? -12.632 -7.356 -19.300 1.00 92.31 229 GLU A N 1
ATOM 1833 C CA . GLU A 1 229 ? -12.387 -7.011 -20.706 1.00 92.31 229 GLU A CA 1
ATOM 1834 C C . GLU A 1 229 ? -11.773 -5.609 -20.865 1.00 92.31 229 GLU A C 1
ATOM 1836 O O . GLU A 1 229 ? -11.036 -5.346 -21.818 1.00 92.31 229 GLU A O 1
ATOM 1841 N N . ASP A 1 230 ? -12.054 -4.707 -19.918 1.00 94.31 230 ASP A N 1
ATOM 1842 C CA . ASP A 1 230 ? -11.682 -3.296 -19.982 1.00 94.31 230 ASP A CA 1
ATOM 1843 C C . ASP A 1 230 ? -11.298 -2.696 -18.612 1.00 94.31 230 ASP A C 1
ATOM 1845 O O . ASP A 1 230 ? -11.491 -3.283 -17.544 1.00 94.31 230 ASP A O 1
ATOM 1849 N N . MET A 1 231 ? -10.751 -1.474 -18.646 1.00 95.44 231 MET A N 1
ATOM 1850 C CA . MET A 1 231 ? -10.301 -0.755 -17.447 1.00 95.44 231 MET A CA 1
ATOM 1851 C C . MET A 1 231 ? -11.442 -0.324 -16.517 1.00 95.44 231 MET A C 1
ATOM 1853 O O . MET A 1 231 ? -11.204 -0.110 -15.329 1.00 95.44 231 MET A O 1
ATOM 1857 N N . THR A 1 232 ? -12.665 -0.171 -17.023 1.00 95.06 232 THR A N 1
ATOM 1858 C CA . THR A 1 232 ? -13.840 0.181 -16.214 1.00 95.06 232 THR A CA 1
ATOM 1859 C C . THR A 1 232 ? -14.198 -0.985 -15.296 1.00 95.06 232 THR A C 1
ATOM 1861 O O . THR A 1 232 ? -14.406 -0.785 -14.098 1.00 95.06 232 THR A O 1
ATOM 1864 N N . GLN A 1 233 ? -14.187 -2.210 -15.829 1.00 96.00 233 GLN A N 1
ATOM 1865 C CA . GLN A 1 233 ? -14.404 -3.435 -15.059 1.00 96.00 233 GLN A CA 1
ATOM 1866 C C . GLN A 1 233 ? -13.307 -3.638 -14.009 1.00 96.00 233 GLN A C 1
ATOM 1868 O O . GLN A 1 233 ? -13.631 -3.842 -12.837 1.00 96.00 233 GLN A O 1
ATOM 1873 N N . VAL A 1 234 ? -12.031 -3.463 -14.385 1.00 97.62 234 VAL A N 1
ATOM 1874 C CA . VAL A 1 234 ? -10.895 -3.532 -13.442 1.00 97.62 234 VAL A CA 1
ATOM 1875 C C . VAL A 1 234 ? -11.080 -2.545 -12.284 1.00 97.62 234 VAL A C 1
ATOM 1877 O O . VAL A 1 234 ? -10.959 -2.926 -11.121 1.00 97.62 234 VAL A O 1
ATOM 1880 N N . ARG A 1 235 ? -11.432 -1.282 -12.567 1.00 96.38 235 ARG A N 1
ATOM 1881 C CA . ARG A 1 235 ? -11.667 -0.259 -11.528 1.00 96.38 235 ARG A CA 1
ATOM 1882 C C . ARG A 1 235 ? -12.815 -0.613 -10.598 1.00 96.38 235 ARG A C 1
ATOM 1884 O O . ARG A 1 235 ? -12.689 -0.466 -9.381 1.00 96.38 235 ARG A O 1
ATOM 1891 N N . ARG A 1 236 ? -13.930 -1.078 -11.160 1.00 95.12 236 ARG A N 1
ATOM 1892 C CA . ARG A 1 236 ? -15.117 -1.430 -10.382 1.00 95.12 236 ARG A CA 1
ATOM 1893 C C . ARG A 1 236 ? -14.855 -2.638 -9.482 1.00 95.12 236 ARG A C 1
ATOM 1895 O O . ARG A 1 236 ? -15.227 -2.591 -8.312 1.00 95.12 236 ARG A O 1
ATOM 1902 N N . LEU A 1 237 ? -14.189 -3.680 -9.991 1.00 96.75 237 LEU A N 1
ATOM 1903 C CA . LEU A 1 237 ? -13.809 -4.847 -9.187 1.00 96.75 237 LEU A CA 1
ATOM 1904 C C . LEU A 1 237 ? -12.771 -4.499 -8.122 1.00 96.75 237 LEU A C 1
ATOM 1906 O O . LEU A 1 237 ? -12.926 -4.921 -6.981 1.00 96.75 237 LEU A O 1
ATOM 1910 N N . PHE A 1 238 ? -11.767 -3.683 -8.450 1.00 97.38 238 PHE A N 1
ATOM 1911 C CA . PHE A 1 238 ? -10.790 -3.215 -7.467 1.00 97.38 238 PHE A CA 1
ATOM 1912 C C . PHE A 1 238 ? -11.470 -2.511 -6.292 1.00 97.38 238 PHE A C 1
ATOM 1914 O O . PHE A 1 238 ? -11.222 -2.863 -5.144 1.00 97.38 238 PHE A O 1
ATOM 1921 N N . ARG A 1 239 ? -12.377 -1.561 -6.556 1.00 95.62 239 ARG A N 1
ATOM 1922 C CA . ARG A 1 239 ? -13.105 -0.846 -5.493 1.00 95.62 239 ARG A CA 1
ATOM 1923 C C . ARG A 1 239 ? -14.020 -1.772 -4.692 1.00 95.62 239 ARG A C 1
ATOM 1925 O O . ARG A 1 239 ? -14.056 -1.666 -3.468 1.00 95.62 239 ARG A O 1
ATOM 1932 N N . ARG A 1 240 ? -14.701 -2.709 -5.361 1.00 96.50 240 ARG A N 1
ATOM 1933 C CA . ARG A 1 240 ? -15.558 -3.721 -4.724 1.00 96.50 240 ARG A CA 1
ATOM 1934 C C . ARG A 1 240 ? -14.763 -4.605 -3.758 1.00 96.50 240 ARG A C 1
ATOM 1936 O O . ARG A 1 240 ? -15.149 -4.742 -2.601 1.00 96.50 240 ARG A O 1
ATOM 1943 N N . TYR A 1 241 ? -13.635 -5.159 -4.199 1.00 97.69 241 TYR A N 1
ATOM 1944 C CA . TYR A 1 241 ? -12.797 -6.019 -3.359 1.00 97.69 241 TYR A CA 1
ATOM 1945 C C . TYR A 1 241 ? -12.009 -5.244 -2.305 1.00 97.69 241 TYR A C 1
ATOM 1947 O O . TYR A 1 241 ? -11.834 -5.743 -1.197 1.00 97.69 241 TYR A O 1
ATOM 1955 N N . MET A 1 242 ? -11.622 -3.996 -2.583 1.00 97.56 242 MET A N 1
ATOM 1956 C CA . MET A 1 242 ? -11.089 -3.102 -1.558 1.00 97.56 242 MET A CA 1
ATOM 1957 C C . MET A 1 242 ? -12.124 -2.903 -0.445 1.00 97.56 242 MET A C 1
ATOM 1959 O O . MET A 1 242 ? -11.800 -3.089 0.721 1.00 97.56 242 MET A O 1
ATOM 1963 N N . LEU A 1 243 ? -13.387 -2.615 -0.779 1.00 97.25 243 LEU A N 1
ATOM 1964 C CA . LEU A 1 243 ? -14.452 -2.526 0.221 1.00 97.25 243 LEU A CA 1
ATOM 1965 C C . LEU A 1 243 ? -14.619 -3.841 0.995 1.00 97.25 243 LEU A C 1
ATOM 1967 O O . LEU A 1 243 ? -14.729 -3.793 2.215 1.00 97.25 243 LEU A O 1
ATOM 1971 N N . ARG A 1 244 ? -14.583 -5.004 0.330 1.00 97.25 244 ARG A N 1
ATOM 1972 C CA . ARG A 1 244 ? -14.677 -6.326 0.980 1.00 97.25 244 ARG A CA 1
ATOM 1973 C C . ARG A 1 244 ? -13.569 -6.564 2.011 1.00 97.25 244 ARG A C 1
ATOM 1975 O O . ARG A 1 244 ? -13.879 -6.983 3.127 1.00 97.25 244 ARG A O 1
ATOM 1982 N N . ILE A 1 245 ? -12.309 -6.306 1.649 1.00 98.19 245 ILE A N 1
ATOM 1983 C CA . ILE A 1 245 ? -11.137 -6.477 2.530 1.00 98.19 245 ILE A CA 1
ATOM 1984 C C . ILE A 1 245 ? -11.236 -5.523 3.725 1.00 98.19 245 ILE A C 1
ATOM 1986 O O . ILE A 1 245 ? -11.051 -5.910 4.878 1.00 98.19 245 ILE A O 1
ATOM 1990 N N . GLN A 1 246 ? -11.564 -4.262 3.456 1.00 97.75 246 GLN A N 1
ATOM 1991 C CA . GLN A 1 246 ? -11.572 -3.212 4.471 1.00 97.75 246 GLN A CA 1
ATOM 1992 C C . GLN A 1 246 ? -12.781 -3.330 5.403 1.00 97.75 246 GLN A C 1
ATOM 1994 O O . GLN A 1 246 ? -12.655 -3.100 6.604 1.00 97.75 246 GLN A O 1
ATOM 1999 N N . ALA A 1 247 ? -13.929 -3.779 4.892 1.00 97.56 247 ALA A N 1
ATOM 2000 C CA . ALA A 1 247 ? -15.070 -4.150 5.717 1.00 97.56 247 ALA A CA 1
ATOM 2001 C C . ALA A 1 247 ? -14.701 -5.273 6.691 1.00 97.56 247 ALA A C 1
ATOM 2003 O O . ALA A 1 247 ? -15.075 -5.178 7.853 1.00 97.56 247 ALA A O 1
ATOM 2004 N N . GLU A 1 248 ? -13.918 -6.272 6.274 1.00 97.50 248 GLU A N 1
ATOM 2005 C CA . GLU A 1 248 ? -13.456 -7.339 7.172 1.00 97.50 248 GLU A CA 1
ATOM 2006 C C . GLU A 1 248 ? -12.497 -6.826 8.246 1.00 97.50 248 GLU A C 1
ATOM 2008 O O . GLU A 1 248 ? -12.681 -7.116 9.430 1.00 97.50 248 GLU A O 1
ATOM 2013 N N . SER A 1 249 ? -11.534 -5.988 7.848 1.00 97.75 249 SER A N 1
ATOM 2014 C CA . SER A 1 249 ? -10.622 -5.300 8.769 1.00 97.75 249 SER A CA 1
ATOM 2015 C C . SER A 1 249 ? -11.381 -4.549 9.860 1.00 97.75 249 SER A C 1
ATOM 2017 O O . SER A 1 249 ? -11.098 -4.704 11.046 1.00 97.75 249 SER A O 1
ATOM 2019 N N . ILE A 1 250 ? -12.387 -3.763 9.472 1.00 96.75 250 ILE A N 1
ATOM 2020 C CA . ILE A 1 250 ? -13.173 -2.941 10.392 1.00 96.75 250 ILE A CA 1
ATOM 2021 C C . ILE A 1 250 ? -14.113 -3.824 11.213 1.00 96.75 250 ILE A C 1
ATOM 2023 O O . ILE A 1 250 ? -14.061 -3.810 12.438 1.00 96.75 250 ILE A O 1
ATOM 2027 N N . CYS A 1 251 ? -14.988 -4.577 10.556 1.00 96.44 251 CYS A N 1
ATOM 2028 C CA . CYS A 1 251 ? -16.157 -5.203 11.168 1.00 96.44 251 CYS A CA 1
ATOM 2029 C C . CYS A 1 251 ? -15.826 -6.479 11.941 1.00 96.44 251 CYS A C 1
ATOM 2031 O O . CYS A 1 251 ? -16.493 -6.770 12.933 1.00 96.44 251 CYS A O 1
ATOM 2033 N N . LEU A 1 252 ? -14.820 -7.233 11.486 1.00 96.56 252 LEU A N 1
ATOM 2034 C CA . LEU A 1 252 ? -14.384 -8.488 12.104 1.00 96.56 252 LEU A CA 1
ATOM 2035 C C . LEU A 1 252 ? -13.028 -8.361 12.808 1.00 96.56 252 LEU A C 1
ATOM 2037 O O . LEU A 1 252 ? -12.503 -9.366 13.282 1.00 96.56 252 LEU A O 1
ATOM 2041 N N . ALA A 1 253 ? -12.473 -7.145 12.894 1.00 96.62 253 ALA A N 1
ATOM 2042 C CA . ALA A 1 253 ? -11.189 -6.883 13.540 1.00 96.62 253 ALA A CA 1
ATOM 2043 C C . ALA A 1 253 ? -10.048 -7.750 12.965 1.00 96.62 253 ALA A C 1
ATOM 2045 O O . ALA A 1 253 ? -9.192 -8.246 13.702 1.00 96.62 253 ALA A O 1
ATOM 2046 N N . ALA A 1 254 ? -10.044 -7.965 11.641 1.00 96.75 254 ALA A N 1
ATOM 2047 C CA . ALA A 1 254 ? -9.015 -8.780 11.002 1.00 96.75 254 ALA A CA 1
ATOM 2048 C C . ALA A 1 254 ? -7.608 -8.201 11.278 1.00 96.75 254 ALA A C 1
ATOM 2050 O O . ALA A 1 254 ? -7.429 -6.979 11.226 1.00 96.75 254 ALA A O 1
ATOM 2051 N N . PRO A 1 255 ? -6.590 -9.039 11.569 1.00 96.56 255 PRO A N 1
ATOM 2052 C CA . PRO A 1 255 ? -5.262 -8.549 11.928 1.00 96.56 255 PRO A CA 1
ATOM 2053 C C . PRO A 1 255 ? -4.650 -7.665 10.839 1.00 96.56 255 PRO A C 1
ATOM 2055 O O . PRO A 1 255 ? -4.622 -8.048 9.669 1.00 96.56 255 PRO A O 1
ATOM 2058 N N . ILE A 1 256 ? -4.067 -6.527 11.231 1.00 97.31 256 ILE A N 1
ATOM 2059 C CA . ILE A 1 256 ? -3.635 -5.486 10.286 1.00 97.31 256 ILE A CA 1
ATOM 2060 C C . ILE A 1 256 ? -2.692 -5.995 9.185 1.00 97.31 256 ILE A C 1
ATOM 2062 O O . ILE A 1 256 ? -2.888 -5.699 8.012 1.00 97.31 256 ILE A O 1
ATOM 2066 N N . PHE A 1 257 ? -1.700 -6.823 9.518 1.00 97.38 257 PHE A N 1
ATOM 2067 C CA . PHE A 1 257 ? -0.765 -7.365 8.522 1.00 97.38 257 PHE A CA 1
ATOM 2068 C C . PHE A 1 257 ? -1.400 -8.399 7.580 1.00 97.38 257 PHE A C 1
ATOM 2070 O O . PHE A 1 257 ? -0.873 -8.625 6.493 1.00 97.38 257 PHE A O 1
ATOM 2077 N N . THR A 1 258 ? -2.532 -8.997 7.961 1.00 97.38 258 THR A N 1
ATOM 2078 C CA . THR A 1 258 ? -3.338 -9.841 7.065 1.00 97.38 258 THR A CA 1
ATOM 2079 C C . THR A 1 258 ? -4.110 -8.962 6.086 1.00 97.38 258 THR A C 1
ATOM 2081 O O . THR A 1 258 ? -4.001 -9.164 4.879 1.00 97.38 258 THR A O 1
ATOM 2084 N N . THR A 1 259 ? -4.785 -7.920 6.584 1.00 98.12 259 THR A N 1
ATOM 2085 C CA . THR A 1 259 ? -5.497 -6.929 5.759 1.00 98.12 259 THR A CA 1
ATOM 2086 C C . THR A 1 259 ? -4.576 -6.281 4.723 1.00 98.12 259 THR A C 1
ATOM 2088 O O . THR A 1 259 ? -4.915 -6.192 3.541 1.00 98.12 259 THR A O 1
ATOM 2091 N N . LEU A 1 260 ? -3.384 -5.840 5.140 1.00 98.31 260 LEU A N 1
ATOM 2092 C CA . LEU A 1 260 ? -2.426 -5.198 4.238 1.00 98.31 260 LEU A CA 1
ATOM 2093 C C . LEU A 1 260 ? -1.864 -6.172 3.188 1.00 98.31 260 LEU A C 1
ATOM 2095 O O . LEU A 1 260 ? -1.651 -5.784 2.036 1.00 98.31 260 LEU A O 1
ATOM 2099 N N . ARG A 1 261 ? -1.672 -7.448 3.551 1.00 98.19 261 ARG A N 1
ATOM 2100 C CA . ARG A 1 261 ? -1.263 -8.493 2.602 1.00 98.19 261 ARG A CA 1
ATOM 2101 C C . ARG A 1 261 ? -2.331 -8.707 1.535 1.00 98.19 261 ARG A C 1
ATOM 2103 O O . ARG A 1 261 ? -2.016 -8.592 0.357 1.00 98.19 261 ARG A O 1
ATOM 2110 N N . GLN A 1 262 ? -3.583 -8.917 1.940 1.00 98.25 262 GLN A N 1
ATOM 2111 C CA . GLN A 1 262 ? -4.715 -9.101 1.022 1.00 98.25 262 GLN A CA 1
ATOM 2112 C C . GLN A 1 262 ? -4.900 -7.887 0.101 1.00 98.25 262 GLN A C 1
ATOM 2114 O O . GLN A 1 262 ? -5.148 -8.022 -1.095 1.00 98.25 262 GLN A O 1
ATOM 2119 N N . THR A 1 263 ? -4.718 -6.681 0.644 1.00 98.56 263 THR A N 1
ATOM 2120 C CA . THR A 1 263 ? -4.746 -5.441 -0.142 1.00 98.56 263 THR A CA 1
ATOM 2121 C C . THR A 1 263 ? -3.611 -5.398 -1.173 1.00 98.56 263 THR A C 1
ATOM 2123 O O . THR A 1 263 ? -3.820 -4.969 -2.306 1.00 98.56 263 THR A O 1
ATOM 2126 N N . SER A 1 264 ? -2.415 -5.866 -0.811 1.00 98.62 264 SER A N 1
ATOM 2127 C CA . SER A 1 264 ? -1.273 -5.946 -1.732 1.00 98.62 264 SER A CA 1
ATOM 2128 C C . SER A 1 264 ? -1.500 -6.978 -2.838 1.00 98.62 264 SER A C 1
ATOM 2130 O O . SER A 1 264 ? -1.219 -6.691 -3.995 1.00 98.62 264 SER A O 1
ATOM 2132 N N . GLU A 1 265 ? -2.069 -8.137 -2.507 1.00 98.25 265 GLU A N 1
ATOM 2133 C CA . GLU A 1 265 ? -2.423 -9.187 -3.473 1.00 98.25 265 GLU A CA 1
ATOM 2134 C C . GLU A 1 265 ? -3.494 -8.711 -4.468 1.00 98.25 265 GLU A C 1
ATOM 2136 O O . GLU A 1 265 ? -3.411 -8.993 -5.663 1.00 98.25 265 GLU A O 1
ATOM 2141 N N . LEU A 1 266 ? -4.469 -7.917 -4.008 1.00 98.69 266 LEU A N 1
ATOM 2142 C CA . LEU A 1 266 ? -5.443 -7.270 -4.888 1.00 98.69 266 LEU A CA 1
ATOM 2143 C C . LEU A 1 266 ? -4.766 -6.301 -5.873 1.00 98.69 266 LEU A C 1
ATOM 2145 O O . LEU A 1 266 ? -5.123 -6.262 -7.051 1.00 98.69 266 LEU A O 1
ATOM 2149 N N . VAL A 1 267 ? -3.789 -5.520 -5.407 1.00 98.62 267 VAL A N 1
ATOM 2150 C CA . VAL A 1 267 ? -3.016 -4.605 -6.263 1.00 98.62 267 VAL A CA 1
ATOM 2151 C C . VAL A 1 267 ? -2.160 -5.370 -7.269 1.00 98.62 267 VAL A C 1
ATOM 2153 O O . VAL A 1 267 ? -2.112 -4.978 -8.435 1.00 98.62 267 VAL A O 1
ATOM 2156 N N . ASP A 1 268 ? -1.549 -6.481 -6.864 1.00 98.44 268 ASP A N 1
ATOM 2157 C CA . ASP A 1 268 ? -0.803 -7.352 -7.773 1.00 98.44 268 ASP A CA 1
ATOM 2158 C C . ASP A 1 268 ? -1.702 -7.895 -8.882 1.00 98.44 268 ASP A C 1
ATOM 2160 O O . ASP A 1 268 ? -1.355 -7.788 -10.056 1.00 98.44 268 ASP A O 1
ATOM 2164 N N . ALA A 1 269 ? -2.888 -8.401 -8.532 1.00 98.62 269 ALA A N 1
ATOM 2165 C CA . ALA A 1 269 ? -3.859 -8.895 -9.503 1.00 98.62 269 ALA A CA 1
ATOM 2166 C C . ALA A 1 269 ? -4.276 -7.809 -10.511 1.00 98.62 269 ALA A C 1
ATOM 2168 O O . ALA A 1 269 ? -4.415 -8.084 -11.704 1.00 98.62 269 ALA A O 1
ATOM 2169 N N . VAL A 1 270 ? -4.427 -6.559 -10.056 1.00 98.56 270 VAL A N 1
ATOM 2170 C CA . VAL A 1 270 ? -4.676 -5.414 -10.943 1.00 98.56 270 VAL A CA 1
ATOM 2171 C C . VAL A 1 270 ? -3.492 -5.182 -11.880 1.00 98.56 270 VAL A C 1
ATOM 2173 O O . VAL A 1 270 ? -3.696 -5.065 -13.086 1.00 98.56 270 VAL A O 1
ATOM 2176 N N . LEU A 1 271 ? -2.258 -5.132 -11.370 1.00 98.56 271 LEU A N 1
ATOM 2177 C CA . LEU A 1 271 ? -1.072 -4.910 -12.205 1.00 98.56 271 LEU A CA 1
ATOM 2178 C C . LEU A 1 271 ? -0.882 -6.033 -13.235 1.00 98.56 271 LEU A C 1
ATOM 2180 O O . LEU A 1 271 ? -0.600 -5.746 -14.398 1.00 98.56 271 LEU A O 1
ATOM 2184 N N . GLN A 1 272 ? -1.111 -7.287 -12.843 1.00 97.94 272 GLN A N 1
ATOM 2185 C CA . GLN A 1 272 ? -1.035 -8.456 -13.723 1.00 97.94 272 GLN A CA 1
ATOM 2186 C C . GLN A 1 272 ? -2.113 -8.457 -14.809 1.00 97.94 272 GLN A C 1
ATOM 2188 O O . GLN A 1 272 ? -1.845 -8.900 -15.922 1.00 97.94 272 GLN A O 1
ATOM 2193 N N . ALA A 1 273 ? -3.310 -7.936 -14.527 1.00 98.06 273 ALA A N 1
ATOM 2194 C CA . ALA A 1 273 ? -4.366 -7.797 -15.528 1.00 98.06 273 ALA A CA 1
ATOM 2195 C C . ALA A 1 273 ? -4.134 -6.601 -16.466 1.00 98.06 273 ALA A C 1
ATOM 2197 O O . ALA A 1 273 ? -4.341 -6.707 -17.675 1.00 98.06 273 ALA A O 1
ATOM 2198 N N . VAL A 1 274 ? -3.661 -5.468 -15.938 1.00 98.06 274 VAL A N 1
ATOM 2199 C CA . VAL A 1 274 ? -3.422 -4.246 -16.725 1.00 98.06 274 VAL A CA 1
ATOM 2200 C C . VAL A 1 274 ? -2.206 -4.389 -17.640 1.00 98.06 274 VAL A C 1
ATOM 2202 O O . VAL A 1 274 ? -2.217 -3.874 -18.757 1.00 98.06 274 VAL A O 1
ATOM 2205 N N . TYR A 1 275 ? -1.173 -5.117 -17.219 1.00 98.50 275 TYR A N 1
ATOM 2206 C CA . TYR A 1 275 ? 0.042 -5.327 -18.005 1.00 98.50 275 TYR A CA 1
ATOM 2207 C C . TYR A 1 275 ? -0.214 -5.826 -19.447 1.00 98.50 275 TYR A C 1
ATOM 2209 O O . TYR A 1 275 ? 0.159 -5.118 -20.388 1.00 98.50 275 TYR A O 1
ATOM 2217 N N . PRO A 1 276 ? -0.902 -6.962 -19.689 1.00 97.25 276 PRO A N 1
ATOM 2218 C CA . PRO A 1 276 ? -1.179 -7.430 -21.049 1.00 97.25 276 PRO A CA 1
ATOM 2219 C C . PRO A 1 276 ? -2.122 -6.493 -21.819 1.00 97.25 276 PRO A C 1
ATOM 2221 O O . PRO A 1 276 ? -2.054 -6.417 -23.047 1.00 97.25 276 PRO A O 1
ATOM 2224 N N . MET A 1 277 ? -2.987 -5.736 -21.131 1.00 96.81 277 MET A N 1
ATOM 2225 C CA . MET A 1 277 ? -3.805 -4.697 -21.770 1.00 96.81 277 MET A CA 1
ATOM 2226 C C . MET A 1 277 ? -2.939 -3.545 -22.29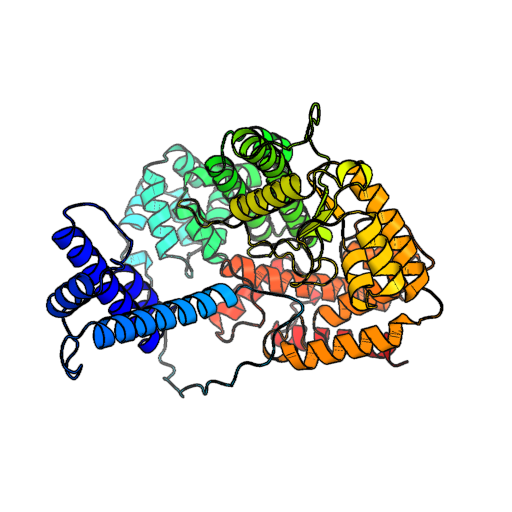0 1.00 96.81 277 MET A C 1
ATOM 2228 O O . MET A 1 277 ? -3.191 -3.043 -23.387 1.00 96.81 277 MET A O 1
ATOM 2232 N N . ALA A 1 278 ? -1.917 -3.138 -21.533 1.00 98.00 278 ALA A N 1
ATOM 2233 C CA . ALA A 1 278 ? -0.954 -2.127 -21.950 1.00 98.00 278 ALA A CA 1
ATOM 2234 C C . ALA A 1 278 ? -0.110 -2.616 -23.135 1.00 98.00 278 ALA A C 1
ATOM 2236 O O . ALA A 1 278 ? 0.015 -1.886 -24.119 1.00 98.00 278 ALA A O 1
ATOM 2237 N N . VAL A 1 279 ? 0.397 -3.856 -23.082 1.00 98.00 279 VAL A N 1
ATOM 2238 C CA . VAL A 1 279 ? 1.158 -4.475 -24.183 1.00 98.00 279 VAL A CA 1
ATOM 2239 C C . VAL A 1 279 ? 0.332 -4.487 -25.464 1.00 98.00 279 VAL A C 1
ATOM 2241 O O . VAL A 1 279 ? 0.756 -3.897 -26.452 1.00 98.00 279 VAL A O 1
ATOM 2244 N N . ARG A 1 280 ? -0.875 -5.070 -25.436 1.00 96.62 280 ARG A N 1
ATOM 2245 C CA . ARG A 1 280 ? -1.780 -5.140 -26.596 1.00 96.62 280 ARG A CA 1
ATOM 2246 C C . ARG A 1 280 ? -2.087 -3.761 -27.178 1.00 96.62 280 ARG A C 1
ATOM 2248 O O . ARG A 1 280 ? -1.960 -3.570 -28.383 1.00 96.62 280 ARG A O 1
ATOM 2255 N N . TYR A 1 281 ? -2.409 -2.788 -26.325 1.00 96.88 281 TYR A N 1
ATOM 2256 C CA . TYR A 1 281 ? -2.684 -1.422 -26.769 1.00 96.88 281 TYR A CA 1
ATOM 2257 C C . TYR A 1 281 ? -1.491 -0.812 -27.515 1.00 96.88 281 TYR A C 1
ATOM 2259 O O . TYR A 1 281 ? -1.655 -0.249 -28.597 1.00 96.88 281 TYR A O 1
ATOM 2267 N N . VAL A 1 282 ? -0.280 -0.919 -26.961 1.00 97.75 282 VAL A N 1
ATOM 2268 C CA . VAL A 1 282 ? 0.921 -0.368 -27.606 1.00 97.75 282 VAL A CA 1
ATOM 2269 C C . VAL A 1 282 ? 1.275 -1.155 -28.864 1.00 97.75 282 VAL A C 1
ATOM 2271 O O . VAL A 1 282 ? 1.728 -0.555 -29.833 1.00 97.75 282 VAL A O 1
ATOM 2274 N N . LEU A 1 283 ? 1.031 -2.465 -28.892 1.00 96.62 283 LEU A N 1
ATOM 2275 C CA . LEU A 1 283 ? 1.272 -3.304 -30.061 1.00 96.62 283 LEU A CA 1
ATOM 2276 C C . LEU A 1 283 ? 0.405 -2.895 -31.257 1.00 96.62 283 LEU A C 1
ATOM 2278 O O . LEU A 1 283 ? 0.912 -2.791 -32.370 1.00 96.62 283 LEU A O 1
ATOM 2282 N N . GLU A 1 284 ? -0.872 -2.599 -31.013 1.00 96.38 284 GLU A N 1
ATOM 2283 C CA . GLU A 1 284 ? -1.826 -2.149 -32.033 1.00 96.38 284 GLU A CA 1
ATOM 2284 C C . GLU A 1 284 ? -1.501 -0.747 -32.580 1.00 96.38 284 GLU A C 1
ATOM 2286 O O . GLU A 1 284 ? -1.718 -0.480 -33.760 1.00 96.38 284 GLU A O 1
ATOM 2291 N N . HIS A 1 285 ? -0.970 0.153 -31.743 1.00 96.31 285 HIS A N 1
ATOM 2292 C CA . HIS A 1 285 ? -0.792 1.569 -32.099 1.00 96.31 285 HIS A CA 1
ATOM 2293 C C . HIS A 1 285 ? 0.656 1.960 -32.423 1.00 96.31 285 HIS A C 1
ATOM 2295 O O . HIS A 1 285 ? 0.901 2.983 -33.059 1.00 96.31 285 HIS A O 1
ATOM 2301 N N . SER A 1 286 ? 1.647 1.235 -31.909 1.00 94.62 286 SER A N 1
ATOM 2302 C CA . SER A 1 286 ? 3.073 1.589 -31.976 1.00 94.62 286 SER A CA 1
ATOM 2303 C C . SER A 1 286 ? 3.973 0.344 -31.892 1.00 94.62 286 SER A C 1
ATOM 2305 O O . SER A 1 286 ? 4.789 0.250 -30.960 1.00 94.62 286 SER A O 1
ATOM 2307 N N . PRO A 1 287 ? 3.844 -0.603 -32.845 1.00 93.62 287 PRO A N 1
ATOM 2308 C CA . PRO A 1 287 ? 4.544 -1.883 -32.804 1.00 93.62 287 PRO A CA 1
ATOM 2309 C C . PRO A 1 287 ? 6.075 -1.716 -32.782 1.00 93.62 287 PRO A C 1
ATOM 2311 O O . PRO A 1 287 ? 6.610 -0.693 -33.229 1.00 93.62 287 PRO A O 1
ATOM 2314 N N . PRO A 1 288 ? 6.808 -2.708 -32.249 1.00 93.38 288 PRO A N 1
ATOM 2315 C CA . PRO A 1 288 ? 8.263 -2.684 -32.213 1.00 93.38 288 PRO A CA 1
ATOM 2316 C C . PRO A 1 288 ? 8.834 -2.690 -33.638 1.00 93.38 288 PRO A C 1
ATOM 2318 O O . PRO A 1 288 ? 8.402 -3.453 -34.496 1.00 93.38 288 PRO A O 1
ATOM 2321 N N . ALA A 1 289 ? 9.862 -1.875 -33.887 1.00 89.12 289 ALA A N 1
ATOM 2322 C CA . ALA A 1 289 ? 10.529 -1.783 -35.193 1.00 89.12 289 ALA A CA 1
ATOM 2323 C C . ALA A 1 289 ? 11.487 -2.964 -35.479 1.00 89.12 289 ALA A C 1
ATOM 2325 O O . ALA A 1 289 ? 12.407 -2.843 -36.287 1.00 89.12 289 ALA A O 1
ATOM 2326 N N . ILE A 1 290 ? 11.310 -4.090 -34.782 1.00 93.12 290 ILE A N 1
ATOM 2327 C CA . ILE A 1 290 ? 12.186 -5.261 -34.833 1.00 93.12 290 ILE A CA 1
ATOM 2328 C C . ILE A 1 290 ? 11.401 -6.402 -35.497 1.00 93.12 290 ILE A C 1
ATOM 2330 O O . ILE A 1 290 ? 10.435 -6.888 -34.908 1.00 93.12 290 ILE A O 1
ATOM 2334 N N . PRO A 1 291 ? 11.780 -6.838 -36.713 1.00 89.12 291 PRO A N 1
ATOM 2335 C CA . PRO A 1 291 ? 11.089 -7.922 -37.407 1.00 89.12 291 PRO A CA 1
ATOM 2336 C C . PRO A 1 291 ? 11.107 -9.228 -36.605 1.00 89.12 291 PRO A C 1
ATOM 2338 O O . PRO A 1 291 ? 12.159 -9.636 -36.119 1.00 89.12 291 PRO A O 1
ATOM 2341 N N . GLY A 1 292 ? 9.949 -9.884 -36.490 1.00 89.44 292 GLY A N 1
ATOM 2342 C CA . GLY A 1 292 ? 9.804 -11.153 -35.764 1.00 89.44 292 GLY A CA 1
ATOM 2343 C C . GLY A 1 292 ? 9.911 -11.038 -34.240 1.00 89.44 292 GLY A C 1
ATOM 2344 O O . GLY A 1 292 ? 9.988 -12.059 -33.568 1.00 89.44 292 GLY A O 1
ATOM 2345 N N . TYR A 1 293 ? 9.942 -9.820 -33.690 1.00 94.69 293 TYR A N 1
ATOM 2346 C CA . TYR A 1 293 ? 9.939 -9.611 -32.247 1.00 94.69 293 TYR A CA 1
ATOM 2347 C C . TYR A 1 293 ? 8.528 -9.768 -31.679 1.00 94.69 293 TYR A C 1
ATOM 2349 O O . TYR A 1 293 ? 7.621 -9.027 -32.063 1.00 94.69 293 TYR A O 1
ATOM 2357 N N . GLU A 1 294 ? 8.362 -10.705 -30.749 1.00 93.06 294 GLU A N 1
ATOM 2358 C CA . GLU A 1 294 ? 7.089 -11.001 -30.092 1.00 93.06 294 GLU A CA 1
ATOM 2359 C C . GLU A 1 294 ? 7.118 -10.516 -28.634 1.00 93.06 294 GLU A C 1
ATOM 2361 O O . GLU A 1 294 ? 7.647 -11.206 -27.760 1.00 93.06 294 GLU A O 1
ATOM 2366 N N . PRO A 1 295 ? 6.587 -9.315 -28.343 1.00 94.31 295 PRO A N 1
ATOM 2367 C CA . PRO A 1 295 ? 6.474 -8.842 -26.973 1.00 94.31 295 PRO A CA 1
ATOM 2368 C C . PRO A 1 295 ? 5.315 -9.541 -26.258 1.00 94.31 295 PRO A C 1
ATOM 2370 O O . PRO A 1 295 ? 4.156 -9.441 -26.666 1.00 94.31 295 PRO A O 1
ATOM 2373 N N . THR A 1 296 ? 5.639 -10.208 -25.159 1.00 94.25 296 THR A N 1
ATOM 2374 C CA . THR A 1 296 ? 4.711 -10.909 -24.274 1.00 94.25 296 THR A CA 1
ATOM 2375 C C . THR A 1 296 ? 4.783 -10.312 -22.874 1.00 94.25 296 THR A C 1
ATOM 2377 O O . THR A 1 296 ? 3.889 -9.573 -22.471 1.00 94.25 296 THR A O 1
ATOM 2380 N N . ASP A 1 297 ? 5.860 -10.604 -22.154 1.00 96.62 297 ASP A N 1
ATOM 2381 C CA . ASP A 1 297 ? 6.033 -10.411 -20.714 1.00 96.62 297 ASP A CA 1
ATOM 2382 C C . ASP A 1 297 ? 7.474 -10.032 -20.324 1.00 96.62 297 ASP A C 1
ATOM 2384 O O . ASP A 1 297 ? 7.822 -10.032 -19.143 1.00 96.62 297 ASP A O 1
ATOM 2388 N N . GLN A 1 298 ? 8.309 -9.665 -21.303 1.00 97.62 298 GLN A N 1
ATOM 2389 C CA . GLN A 1 298 ? 9.734 -9.388 -21.107 1.00 97.62 298 GLN A CA 1
ATOM 2390 C C . GLN A 1 298 ? 9.991 -8.199 -20.172 1.00 97.62 298 GLN A C 1
ATOM 2392 O O . GLN A 1 298 ? 10.964 -8.208 -19.427 1.00 97.62 298 GLN A O 1
ATOM 2397 N N . LEU A 1 299 ? 9.144 -7.163 -20.185 1.00 98.62 299 LEU A N 1
ATOM 2398 C CA . LEU A 1 299 ? 9.276 -6.050 -19.243 1.00 98.62 299 LEU A CA 1
ATOM 2399 C C . LEU A 1 299 ? 8.833 -6.492 -17.847 1.00 98.62 299 LEU A C 1
ATOM 2401 O O . LEU A 1 299 ? 7.645 -6.723 -17.629 1.00 98.62 299 LEU A O 1
ATOM 2405 N N . VAL A 1 300 ? 9.756 -6.527 -16.893 1.00 98.56 300 VAL A N 1
ATOM 2406 C CA . VAL A 1 300 ? 9.465 -6.835 -15.493 1.00 98.56 300 VAL A CA 1
ATOM 2407 C C . VAL A 1 300 ? 9.037 -5.560 -14.771 1.00 98.56 300 VAL A C 1
ATOM 2409 O O . VAL A 1 300 ? 9.752 -4.554 -14.763 1.00 98.56 300 VAL A O 1
ATOM 2412 N N . VAL A 1 301 ? 7.874 -5.609 -14.124 1.00 98.75 301 VAL A N 1
ATOM 2413 C CA . VAL A 1 301 ? 7.412 -4.566 -13.201 1.00 98.75 301 VAL A CA 1
ATOM 2414 C C . VAL A 1 301 ? 7.800 -4.979 -11.790 1.00 98.75 301 VAL A C 1
ATOM 2416 O O . VAL A 1 301 ? 7.355 -6.014 -11.296 1.00 98.75 301 VAL A O 1
ATOM 2419 N N . VAL A 1 302 ? 8.618 -4.165 -11.132 1.00 98.56 302 VAL A N 1
ATOM 2420 C CA . VAL A 1 302 ? 9.097 -4.407 -9.770 1.00 98.56 302 VAL A CA 1
ATOM 2421 C C . VAL A 1 302 ? 8.456 -3.398 -8.830 1.00 98.56 302 VAL A C 1
ATOM 2423 O O . VAL A 1 302 ? 8.604 -2.192 -9.010 1.00 98.56 302 VAL A O 1
ATOM 2426 N N . ALA A 1 303 ? 7.770 -3.892 -7.806 1.00 98.25 303 ALA A N 1
ATOM 2427 C CA . ALA A 1 303 ? 7.261 -3.083 -6.714 1.00 98.25 303 ALA A CA 1
ATOM 2428 C C . ALA A 1 303 ? 8.313 -2.919 -5.616 1.00 98.25 303 ALA A C 1
ATOM 2430 O O . ALA A 1 303 ? 8.980 -3.883 -5.252 1.00 98.25 303 ALA A O 1
ATOM 2431 N N . LEU A 1 304 ? 8.412 -1.721 -5.046 1.00 95.31 304 LEU A N 1
ATOM 2432 C CA . LEU A 1 304 ? 9.190 -1.392 -3.853 1.00 95.31 304 LEU A CA 1
ATOM 2433 C C . LEU A 1 304 ? 8.256 -0.902 -2.737 1.00 95.31 304 LEU A C 1
ATOM 2435 O O . LEU A 1 304 ? 7.028 -1.006 -2.821 1.00 95.31 304 LEU A O 1
ATOM 2439 N N . GLY A 1 305 ? 8.849 -0.381 -1.661 1.00 92.31 305 GLY A N 1
ATOM 2440 C CA . GLY A 1 305 ? 8.113 0.302 -0.606 1.00 92.31 305 GLY A CA 1
ATOM 2441 C C . GLY A 1 305 ? 7.046 -0.590 0.017 1.00 92.31 305 GLY A C 1
ATOM 2442 O O . GLY A 1 305 ? 7.296 -1.752 0.322 1.00 92.31 305 GLY A O 1
ATOM 2443 N N . ARG A 1 306 ? 5.846 -0.050 0.236 1.00 94.75 306 ARG A N 1
ATOM 2444 C CA . ARG A 1 306 ? 4.765 -0.795 0.903 1.00 94.75 306 ARG A CA 1
ATOM 2445 C C . ARG A 1 306 ? 4.255 -1.963 0.070 1.00 94.75 306 ARG A C 1
ATOM 2447 O O . ARG A 1 306 ? 4.018 -3.027 0.632 1.00 94.75 306 ARG A O 1
ATOM 2454 N N . LEU A 1 307 ? 4.119 -1.782 -1.244 1.00 96.88 307 LEU A N 1
ATOM 2455 C CA . LEU A 1 307 ? 3.656 -2.848 -2.133 1.00 96.88 307 LEU A CA 1
ATOM 2456 C C . LEU A 1 307 ? 4.664 -3.998 -2.178 1.00 96.88 307 LEU A C 1
ATOM 2458 O O . LEU A 1 307 ? 4.287 -5.161 -2.033 1.00 96.88 307 LEU A O 1
ATOM 2462 N N . GLY A 1 308 ? 5.950 -3.664 -2.297 1.00 95.44 308 GLY A N 1
ATOM 2463 C CA . GLY A 1 308 ? 7.042 -4.629 -2.223 1.00 95.44 308 GLY A CA 1
ATOM 2464 C C . GLY A 1 308 ? 7.091 -5.380 -0.888 1.00 95.44 308 GLY A C 1
ATOM 2465 O O . GLY A 1 308 ? 7.467 -6.548 -0.854 1.00 95.44 308 GLY A O 1
ATOM 2466 N N . MET A 1 309 ? 6.589 -4.765 0.190 1.00 94.75 309 MET A N 1
ATOM 2467 C CA . MET A 1 309 ? 6.492 -5.384 1.514 1.00 94.75 309 MET A CA 1
ATOM 2468 C C . MET A 1 309 ? 5.229 -6.169 1.819 1.00 94.75 309 MET A C 1
ATOM 2470 O O . MET A 1 309 ? 5.125 -6.693 2.926 1.00 94.75 309 MET A O 1
ATOM 2474 N N . LEU A 1 310 ? 4.289 -6.263 0.880 1.00 97.31 310 LEU A N 1
ATOM 2475 C CA . LEU A 1 310 ? 2.950 -6.791 1.158 1.00 97.31 310 LEU A CA 1
ATOM 2476 C C . LEU A 1 310 ? 2.253 -6.011 2.290 1.00 97.31 310 LEU A C 1
ATOM 2478 O O . LEU A 1 310 ? 1.527 -6.566 3.111 1.00 97.31 310 LEU A O 1
ATOM 2482 N N . GLU A 1 311 ? 2.520 -4.705 2.345 1.00 97.31 311 GLU A N 1
ATOM 2483 C CA . GLU A 1 311 ? 1.992 -3.764 3.331 1.00 97.31 311 GLU A CA 1
ATOM 2484 C C . GLU A 1 311 ? 1.216 -2.604 2.672 1.00 97.31 311 GLU A C 1
ATOM 2486 O O . GLU A 1 311 ? 1.127 -1.499 3.229 1.00 97.31 311 GLU A O 1
ATOM 2491 N N . PHE A 1 312 ? 0.702 -2.818 1.456 1.00 97.38 312 PHE A N 1
ATOM 2492 C CA . PHE A 1 312 ? -0.104 -1.841 0.724 1.00 97.38 312 PHE A CA 1
ATOM 2493 C C . PHE A 1 312 ? -1.438 -1.588 1.432 1.00 97.38 312 PHE A C 1
ATOM 2495 O O . PHE A 1 312 ? -2.016 -2.489 2.030 1.00 97.38 312 PHE A O 1
ATOM 2502 N N . ASP A 1 313 ? -1.918 -0.350 1.370 1.00 95.00 313 ASP A N 1
ATOM 2503 C CA . ASP A 1 313 ? -3.129 0.090 2.065 1.00 95.00 313 ASP A CA 1
ATOM 2504 C C . ASP A 1 313 ? -3.920 1.093 1.216 1.00 95.00 313 ASP A C 1
ATOM 2506 O O . ASP A 1 313 ? -3.422 1.590 0.202 1.00 95.00 313 ASP A O 1
ATOM 2510 N N . VAL A 1 314 ? -5.116 1.464 1.666 1.00 90.00 314 VAL A N 1
ATOM 2511 C CA . VAL A 1 314 ? -5.947 2.508 1.057 1.00 90.00 314 VAL A CA 1
ATOM 2512 C C . VAL A 1 314 ? -5.145 3.802 0.888 1.00 90.00 314 VAL A C 1
ATOM 2514 O O . VAL A 1 314 ? -4.435 4.246 1.799 1.00 90.00 314 VAL A O 1
ATOM 2517 N N . ALA A 1 315 ? -5.250 4.411 -0.296 1.00 88.38 315 ALA A N 1
ATOM 2518 C CA . ALA A 1 315 ? -4.503 5.615 -0.670 1.00 88.38 315 ALA A CA 1
ATOM 2519 C C . ALA A 1 315 ? -2.976 5.479 -0.477 1.00 88.38 315 ALA A C 1
ATOM 2521 O O . ALA A 1 315 ? -2.302 6.423 -0.053 1.00 88.38 315 ALA A O 1
ATOM 2522 N N . SER A 1 316 ? -2.433 4.279 -0.695 1.00 91.38 316 SER A N 1
ATOM 2523 C CA . SER A 1 316 ? -0.995 4.084 -0.878 1.00 91.38 316 SER A CA 1
ATOM 2524 C C . SER A 1 316 ? -0.622 4.297 -2.338 1.00 91.38 316 SER A C 1
ATOM 2526 O O . SER A 1 316 ? -1.394 3.971 -3.240 1.00 91.38 316 SER A O 1
ATOM 2528 N N . ASP A 1 317 ? 0.590 4.792 -2.549 1.00 92.69 317 ASP A N 1
ATOM 2529 C CA . ASP A 1 317 ? 1.192 4.868 -3.872 1.00 92.69 317 ASP A CA 1
ATOM 2530 C C . ASP A 1 317 ? 1.911 3.548 -4.158 1.00 92.69 317 ASP A C 1
ATOM 2532 O O . ASP A 1 317 ? 2.502 2.934 -3.261 1.00 92.69 317 ASP A O 1
ATOM 2536 N N . ALA A 1 318 ? 1.849 3.093 -5.407 1.00 95.56 318 ALA A N 1
ATOM 2537 C CA . ALA A 1 318 ? 2.627 1.957 -5.871 1.00 95.56 318 ALA A CA 1
ATOM 2538 C C . ALA A 1 318 ? 4.008 2.445 -6.320 1.00 95.56 318 ALA A C 1
ATOM 2540 O O . ALA A 1 318 ? 4.140 3.042 -7.388 1.00 95.56 318 ALA A O 1
ATOM 2541 N N . ASP A 1 319 ? 5.028 2.186 -5.503 1.00 97.06 319 ASP A N 1
ATOM 2542 C CA . ASP A 1 319 ? 6.427 2.425 -5.859 1.00 97.06 319 ASP A CA 1
ATOM 2543 C C . ASP A 1 319 ? 6.863 1.387 -6.908 1.00 97.06 319 ASP A C 1
ATOM 2545 O O . ASP A 1 319 ? 7.144 0.243 -6.551 1.00 97.06 319 ASP A O 1
ATOM 2549 N N . LEU A 1 320 ? 6.887 1.746 -8.194 1.00 98.38 320 LEU A N 1
ATOM 2550 C CA . LEU A 1 320 ? 7.181 0.833 -9.303 1.00 98.38 320 LEU A CA 1
ATOM 2551 C C . LEU A 1 320 ? 8.465 1.222 -10.044 1.00 98.38 320 LEU A C 1
ATOM 2553 O O . LEU A 1 320 ? 8.691 2.388 -10.369 1.00 98.38 320 LEU A O 1
ATOM 2557 N N . VAL A 1 321 ? 9.275 0.227 -10.396 1.00 98.44 321 VAL A N 1
ATOM 2558 C CA . VAL A 1 321 ? 10.384 0.366 -11.351 1.00 98.44 321 VAL A CA 1
ATOM 2559 C C . VAL A 1 321 ? 10.261 -0.684 -12.447 1.00 98.44 321 VAL A C 1
ATOM 2561 O O . VAL A 1 321 ? 9.691 -1.754 -12.235 1.00 98.44 321 VAL A O 1
ATOM 2564 N N . PHE A 1 322 ? 10.776 -0.362 -13.630 1.00 98.75 322 PHE A N 1
ATOM 2565 C CA . PHE A 1 322 ? 10.608 -1.179 -14.825 1.00 98.75 322 PHE A CA 1
ATOM 2566 C C . PHE A 1 322 ? 11.968 -1.649 -15.332 1.00 98.75 322 PHE A C 1
ATOM 2568 O O . PHE A 1 322 ? 12.841 -0.833 -15.645 1.00 98.75 322 PHE A O 1
ATOM 2575 N N . VAL A 1 323 ? 12.134 -2.966 -15.399 1.00 98.62 323 VAL A N 1
ATOM 2576 C CA . VAL A 1 323 ? 13.398 -3.622 -15.740 1.00 98.62 323 VAL A CA 1
ATOM 2577 C C . VAL A 1 323 ? 13.201 -4.435 -17.007 1.00 98.62 323 VAL A C 1
ATOM 2579 O O . VAL A 1 323 ? 12.232 -5.183 -17.120 1.00 98.62 323 VAL A O 1
ATOM 2582 N N . LEU A 1 324 ? 14.108 -4.281 -17.966 1.00 98.50 324 LEU A N 1
ATOM 2583 C CA . LEU A 1 324 ? 14.080 -5.028 -19.218 1.00 98.50 324 LEU A CA 1
ATOM 2584 C C . LEU A 1 324 ? 15.322 -5.930 -19.333 1.00 98.50 324 LEU A C 1
ATOM 2586 O O . LEU A 1 324 ? 16.431 -5.428 -19.126 1.00 98.50 324 LEU A O 1
ATOM 2590 N N . PRO A 1 325 ? 15.175 -7.215 -19.699 1.00 97.81 325 PRO A N 1
ATOM 2591 C CA . PRO A 1 325 ? 16.305 -8.091 -19.974 1.00 97.81 325 PRO A CA 1
ATOM 2592 C C . PRO A 1 325 ? 17.252 -7.503 -21.021 1.00 97.81 325 PRO A C 1
ATOM 2594 O O . PRO A 1 325 ? 16.825 -6.878 -21.996 1.00 97.81 325 PRO A O 1
ATOM 2597 N N . ASP A 1 326 ? 18.556 -7.724 -20.847 1.00 97.31 326 ASP A N 1
ATOM 2598 C CA . ASP A 1 326 ? 19.580 -7.147 -21.732 1.00 97.31 326 ASP A CA 1
ATOM 2599 C C . ASP A 1 326 ? 19.403 -7.574 -23.205 1.00 97.31 326 ASP A C 1
ATOM 2601 O O . ASP A 1 326 ? 19.660 -6.792 -24.124 1.00 97.31 326 ASP A O 1
ATOM 2605 N N . GLN A 1 327 ? 18.904 -8.791 -23.447 1.00 95.38 327 GLN A N 1
ATOM 2606 C CA . GLN A 1 327 ? 18.620 -9.312 -24.792 1.00 95.38 327 GLN A CA 1
ATOM 2607 C C . GLN A 1 327 ? 17.533 -8.509 -25.536 1.00 95.38 327 GLN A C 1
ATOM 2609 O O . GLN A 1 327 ? 17.544 -8.429 -26.766 1.00 95.38 327 GLN A O 1
ATOM 2614 N N . ASP A 1 328 ? 16.633 -7.865 -24.789 1.00 96.75 328 ASP A N 1
ATOM 2615 C CA . ASP A 1 328 ? 15.501 -7.089 -25.288 1.00 96.75 328 ASP A CA 1
ATOM 2616 C C . ASP A 1 328 ? 15.821 -5.589 -25.397 1.00 96.75 328 ASP A C 1
ATOM 2618 O O . ASP A 1 328 ? 14.970 -4.798 -25.804 1.00 96.75 328 ASP A O 1
ATOM 2622 N N . ALA A 1 329 ? 17.060 -5.169 -25.110 1.00 96.25 329 ALA A N 1
ATOM 2623 C CA . ALA A 1 329 ? 17.462 -3.759 -25.071 1.00 96.25 329 ALA A CA 1
ATOM 2624 C C . ALA A 1 329 ? 17.138 -2.976 -26.361 1.00 96.25 329 ALA A C 1
ATOM 2626 O O . ALA A 1 329 ? 16.828 -1.785 -26.318 1.00 96.25 329 ALA A O 1
ATOM 2627 N N . LYS A 1 330 ? 17.140 -3.636 -27.529 1.00 96.06 330 LYS A N 1
ATOM 2628 C CA . LYS A 1 330 ? 16.749 -3.008 -28.807 1.00 96.06 330 LYS A CA 1
ATOM 2629 C C . LYS A 1 330 ? 15.279 -2.561 -28.827 1.00 96.06 330 LYS A C 1
ATOM 2631 O O . LYS A 1 330 ? 14.937 -1.641 -29.566 1.00 96.06 330 LYS A O 1
ATOM 2636 N N . ALA A 1 331 ? 14.421 -3.192 -28.025 1.00 97.00 331 ALA A N 1
ATOM 2637 C CA . ALA A 1 331 ? 12.998 -2.894 -27.892 1.00 97.00 331 ALA A CA 1
ATOM 2638 C C . ALA A 1 331 ? 12.686 -1.878 -26.771 1.00 97.00 331 ALA A C 1
ATOM 2640 O O . ALA A 1 331 ? 11.513 -1.612 -26.508 1.00 97.00 331 ALA A O 1
ATOM 2641 N N . LEU A 1 332 ? 13.695 -1.263 -26.134 1.00 96.69 332 LEU A N 1
ATOM 2642 C CA . LEU A 1 332 ? 13.513 -0.267 -25.063 1.00 96.69 332 LEU A CA 1
ATOM 2643 C C . LEU A 1 332 ? 12.466 0.826 -25.375 1.00 96.69 332 LEU A C 1
ATOM 2645 O O . LEU A 1 332 ? 11.629 1.094 -24.508 1.00 96.69 332 LEU A O 1
ATOM 2649 N N . PRO A 1 333 ? 12.429 1.442 -26.579 1.00 97.06 333 PRO A N 1
ATOM 2650 C CA . PRO A 1 333 ? 11.412 2.448 -26.892 1.00 97.06 333 PRO A CA 1
ATOM 2651 C C . PRO A 1 333 ? 9.982 1.897 -26.891 1.00 97.06 333 PRO A C 1
ATOM 2653 O O . PRO A 1 333 ? 9.051 2.607 -26.518 1.00 97.06 333 PRO A O 1
ATOM 2656 N N . PHE A 1 334 ? 9.795 0.640 -27.308 1.00 98.19 334 PHE A N 1
ATOM 2657 C CA . PHE A 1 334 ? 8.495 -0.029 -27.260 1.00 98.19 334 PHE A CA 1
ATOM 2658 C C . PHE A 1 334 ? 8.078 -0.275 -25.806 1.00 98.19 334 PHE A C 1
ATOM 2660 O O . PHE A 1 334 ? 6.995 0.144 -25.400 1.00 98.19 334 PHE A O 1
ATOM 2667 N N . TRP A 1 335 ? 8.964 -0.856 -24.995 1.00 98.44 335 TRP A N 1
ATOM 2668 C CA . TRP A 1 335 ? 8.667 -1.166 -23.595 1.00 98.44 335 TRP A CA 1
ATOM 2669 C C . TRP A 1 335 ? 8.502 0.070 -22.711 1.00 98.44 335 TRP A C 1
ATOM 2671 O O . TRP A 1 335 ? 7.717 0.045 -21.768 1.00 98.44 335 TRP A O 1
ATOM 2681 N N . THR A 1 336 ? 9.154 1.183 -23.051 1.00 98.50 336 THR A N 1
ATOM 2682 C CA . THR A 1 336 ? 8.923 2.469 -22.376 1.00 98.50 336 THR A CA 1
ATOM 2683 C C . THR A 1 336 ? 7.491 2.954 -22.594 1.00 98.50 336 THR A C 1
ATOM 2685 O O . THR A 1 336 ? 6.824 3.311 -21.627 1.00 98.50 336 THR A O 1
ATOM 2688 N N . ARG A 1 337 ? 6.961 2.853 -23.822 1.00 98.62 337 ARG A N 1
ATOM 2689 C CA . ARG A 1 337 ? 5.546 3.163 -24.096 1.00 98.62 337 ARG A CA 1
ATOM 2690 C C . ARG A 1 337 ? 4.592 2.223 -23.359 1.00 98.62 337 ARG A C 1
ATOM 2692 O O . ARG A 1 337 ? 3.535 2.663 -22.914 1.00 98.62 337 ARG A O 1
ATOM 2699 N N . VAL A 1 338 ? 4.949 0.943 -23.208 1.00 98.69 338 VAL A N 1
ATOM 2700 C CA . VAL A 1 338 ? 4.165 -0.016 -22.405 1.00 98.69 338 VAL A CA 1
ATOM 2701 C C . VAL A 1 338 ? 4.133 0.405 -20.935 1.00 98.69 338 VAL A C 1
ATOM 2703 O O . VAL A 1 338 ? 3.051 0.461 -20.352 1.00 98.69 338 VAL A O 1
ATOM 2706 N N . ALA A 1 339 ? 5.280 0.762 -20.350 1.00 98.75 339 ALA A N 1
ATOM 2707 C CA . ALA A 1 339 ? 5.361 1.246 -18.972 1.00 98.75 339 ALA A CA 1
ATOM 2708 C C . ALA A 1 339 ? 4.530 2.525 -18.766 1.00 98.75 339 ALA A C 1
ATOM 2710 O O . ALA A 1 339 ? 3.714 2.592 -17.847 1.00 98.75 339 ALA A O 1
ATOM 2711 N N . GLU A 1 340 ? 4.663 3.514 -19.654 1.00 98.62 340 GLU A N 1
ATOM 2712 C CA . GLU A 1 340 ? 3.860 4.746 -19.635 1.00 98.62 340 GLU A CA 1
ATOM 2713 C C . GLU A 1 340 ? 2.361 4.451 -19.746 1.00 98.62 340 GLU A C 1
ATOM 2715 O O . GLU A 1 340 ? 1.550 5.025 -19.014 1.00 98.62 340 GLU A O 1
ATOM 2720 N N . ARG A 1 341 ? 1.980 3.519 -20.631 1.00 98.25 341 ARG A N 1
ATOM 2721 C CA . ARG A 1 341 ? 0.584 3.116 -20.812 1.00 98.25 341 ARG A CA 1
ATOM 2722 C C . ARG A 1 341 ? 0.021 2.446 -19.564 1.00 98.25 341 ARG A C 1
ATOM 2724 O O . ARG A 1 341 ? -1.097 2.787 -19.175 1.00 98.25 341 ARG A O 1
ATOM 2731 N N . LEU A 1 342 ? 0.779 1.550 -18.937 1.00 98.44 342 LEU A N 1
ATOM 2732 C CA . LEU A 1 342 ? 0.407 0.899 -17.682 1.00 98.44 342 LEU A CA 1
ATOM 2733 C C . LEU A 1 342 ? 0.211 1.942 -16.577 1.00 98.44 342 LEU A C 1
ATOM 2735 O O . LEU A 1 342 ? -0.845 1.966 -15.945 1.00 98.44 342 LEU A O 1
ATOM 2739 N N . ILE A 1 343 ? 1.173 2.854 -16.393 1.00 97.69 343 ILE A N 1
ATOM 2740 C CA . ILE A 1 343 ? 1.082 3.942 -15.405 1.00 97.69 343 ILE A CA 1
ATOM 2741 C C . ILE A 1 343 ? -0.179 4.771 -15.644 1.00 97.69 343 ILE A C 1
ATOM 2743 O O . ILE A 1 343 ? -0.956 4.998 -14.714 1.00 97.69 343 ILE A O 1
ATOM 2747 N N . HIS A 1 344 ? -0.418 5.190 -16.888 1.00 96.19 344 HIS A N 1
ATOM 2748 C CA . HIS A 1 344 ? -1.598 5.967 -17.254 1.00 96.19 344 HIS A CA 1
ATOM 2749 C C . HIS A 1 344 ? -2.895 5.200 -16.957 1.00 96.19 344 HIS A C 1
ATOM 2751 O O . HIS A 1 344 ? -3.820 5.746 -16.360 1.00 96.19 344 HIS A O 1
ATOM 2757 N N . GLN A 1 345 ? -2.983 3.926 -17.347 1.00 95.06 345 GLN A N 1
ATOM 2758 C CA . GLN A 1 345 ? -4.160 3.096 -17.091 1.00 95.06 345 GLN A CA 1
ATOM 2759 C C . GLN A 1 345 ? -4.434 2.935 -15.597 1.00 95.06 345 GLN A C 1
ATOM 2761 O O . GLN A 1 345 ? -5.587 3.009 -15.189 1.00 95.06 345 GLN A O 1
ATOM 2766 N N . VAL A 1 346 ? -3.414 2.783 -14.763 1.00 94.81 346 VAL A N 1
ATOM 2767 C CA . VAL A 1 346 ? -3.610 2.627 -13.319 1.00 94.81 346 VAL A CA 1
ATOM 2768 C C . VAL A 1 346 ? -4.024 3.951 -12.660 1.00 94.81 346 VAL A C 1
ATOM 2770 O O . VAL A 1 346 ? -5.053 4.010 -11.979 1.00 94.81 346 VAL A O 1
ATOM 2773 N N . SER A 1 347 ? -3.287 5.026 -12.944 1.00 91.81 347 SER A N 1
ATOM 2774 C CA . SER A 1 347 ? -3.382 6.310 -12.233 1.00 91.81 347 SER A CA 1
ATOM 2775 C C . SER A 1 347 ? -4.463 7.271 -12.740 1.00 91.81 347 SER A C 1
ATOM 2777 O O . SER A 1 347 ? -4.871 8.164 -11.994 1.00 91.81 347 SER A O 1
ATOM 2779 N N . ALA A 1 348 ? -4.959 7.101 -13.973 1.00 87.62 348 ALA A N 1
ATOM 2780 C CA . ALA A 1 348 ? -5.933 8.021 -14.559 1.00 87.62 348 ALA A CA 1
ATOM 2781 C C . ALA A 1 348 ? -7.225 8.131 -13.732 1.00 87.62 348 ALA A C 1
ATOM 2783 O O . ALA A 1 348 ? -7.806 7.135 -13.294 1.00 87.62 348 ALA A O 1
ATOM 2784 N N . TYR A 1 349 ? -7.713 9.363 -13.580 1.00 84.94 349 TYR A N 1
ATOM 2785 C CA . TYR A 1 349 ? -8.992 9.646 -12.938 1.00 84.94 349 TYR A CA 1
ATOM 2786 C C . TYR A 1 349 ? -10.141 9.481 -13.940 1.00 84.94 349 TYR A C 1
ATOM 2788 O O . TYR A 1 349 ? -10.179 10.151 -14.971 1.00 84.94 349 TYR A O 1
ATOM 2796 N N . THR A 1 350 ? -11.079 8.582 -13.644 1.00 87.56 350 THR A N 1
ATOM 2797 C CA . THR A 1 350 ? -12.228 8.266 -14.513 1.00 87.56 350 THR A CA 1
ATOM 2798 C C . THR A 1 350 ? -13.555 8.417 -13.764 1.00 87.56 350 THR A C 1
ATOM 2800 O O . THR A 1 350 ? -13.567 8.699 -12.566 1.00 87.56 350 THR A O 1
ATOM 2803 N N . GLY A 1 351 ? -14.690 8.182 -14.435 1.00 81.75 351 GLY A N 1
ATOM 2804 C CA . GLY A 1 351 ? -16.004 8.140 -13.773 1.00 81.75 351 GLY A CA 1
ATOM 2805 C C . GLY A 1 351 ? -16.089 7.101 -12.643 1.00 81.75 351 GLY A C 1
ATOM 2806 O O . GLY A 1 351 ? -16.781 7.323 -11.647 1.00 81.75 351 GLY A O 1
ATOM 2807 N N . GLU A 1 352 ? -15.320 6.013 -12.741 1.00 83.81 352 GLU A N 1
ATOM 2808 C CA . GLU A 1 352 ? -15.180 4.984 -11.700 1.00 83.81 352 GLU A CA 1
ATOM 2809 C C . GLU A 1 352 ? -14.088 5.312 -10.663 1.00 83.81 352 GLU A C 1
ATOM 2811 O O . GLU A 1 352 ? -13.791 4.485 -9.804 1.00 83.81 352 GLU A O 1
ATOM 2816 N N . GLY A 1 353 ? -13.499 6.511 -10.705 1.00 82.19 353 GLY A N 1
ATOM 2817 C CA . GLY A 1 353 ? -12.384 6.922 -9.850 1.00 82.19 353 GLY A CA 1
ATOM 2818 C C . GLY A 1 353 ? -11.014 6.530 -10.413 1.00 82.19 353 GLY A C 1
ATOM 2819 O O . GLY A 1 353 ? -10.869 6.272 -11.612 1.00 82.19 353 GLY A O 1
ATOM 2820 N N . THR A 1 354 ? -10.007 6.527 -9.537 1.00 83.69 354 THR A N 1
ATOM 2821 C CA . THR A 1 354 ? -8.640 6.043 -9.804 1.00 83.69 354 THR A CA 1
ATOM 2822 C C . THR A 1 354 ? -8.408 4.711 -9.080 1.00 83.69 354 THR A C 1
ATOM 2824 O O . THR A 1 354 ? -9.118 4.416 -8.118 1.00 83.69 354 THR A O 1
ATOM 2827 N N . LEU A 1 355 ? -7.458 3.892 -9.550 1.00 91.12 355 LEU A N 1
ATOM 2828 C CA . LEU A 1 355 ? -7.048 2.674 -8.833 1.00 91.12 355 LEU A CA 1
ATOM 2829 C C . LEU A 1 355 ? -6.127 3.071 -7.677 1.00 91.12 355 LEU A C 1
ATOM 2831 O O . LEU A 1 355 ? -6.482 2.946 -6.510 1.00 91.12 355 LEU A O 1
ATOM 2835 N N . PHE A 1 356 ? -4.954 3.588 -8.024 1.00 93.12 356 PHE A N 1
ATOM 2836 C CA . PHE A 1 356 ? -3.950 4.097 -7.099 1.00 93.12 356 PHE A CA 1
ATOM 2837 C C . PHE A 1 356 ? -2.936 4.940 -7.877 1.00 93.12 356 PHE A C 1
ATOM 2839 O O . PHE A 1 356 ? -2.820 4.831 -9.102 1.00 93.12 356 PHE A O 1
ATOM 2846 N N . ALA A 1 357 ? -2.213 5.803 -7.170 1.00 93.31 357 ALA A N 1
ATOM 2847 C CA . ALA A 1 357 ? -1.103 6.535 -7.759 1.00 93.31 357 ALA A CA 1
ATOM 2848 C C . ALA A 1 357 ? 0.106 5.609 -7.953 1.00 93.31 357 ALA A C 1
ATOM 2850 O O . ALA A 1 357 ? 0.269 4.613 -7.245 1.00 93.31 357 ALA A O 1
ATOM 2851 N N . VAL A 1 358 ? 0.957 5.945 -8.921 1.00 94.81 358 VAL A N 1
ATOM 2852 C CA . VAL A 1 358 ? 2.206 5.229 -9.191 1.00 94.81 358 VAL A CA 1
ATOM 2853 C C . VAL A 1 358 ? 3.367 6.193 -9.007 1.00 94.81 358 VAL A C 1
ATOM 2855 O O . VAL A 1 358 ? 3.369 7.277 -9.591 1.00 94.81 358 VAL A O 1
ATOM 2858 N N . ASP A 1 359 ? 4.364 5.777 -8.234 1.00 94.50 359 ASP A N 1
ATOM 2859 C CA . ASP A 1 359 ? 5.617 6.496 -8.059 1.00 94.50 359 ASP A CA 1
ATOM 2860 C C . ASP A 1 359 ? 6.771 5.702 -8.672 1.00 94.50 359 ASP A C 1
ATOM 2862 O O . ASP A 1 359 ? 6.978 4.535 -8.361 1.00 94.50 359 ASP A O 1
ATOM 2866 N N . THR A 1 360 ? 7.546 6.342 -9.543 1.00 95.94 360 THR A N 1
ATOM 2867 C CA . THR A 1 360 ? 8.687 5.727 -10.235 1.00 95.94 360 THR A CA 1
ATOM 2868 C C . THR A 1 360 ? 10.026 6.345 -9.843 1.00 95.94 360 THR A C 1
ATOM 2870 O O . THR A 1 360 ? 11.046 6.097 -10.490 1.00 95.94 360 THR A O 1
ATOM 2873 N N . ARG A 1 361 ? 10.057 7.190 -8.805 1.00 92.25 361 ARG A N 1
ATOM 2874 C CA . ARG A 1 361 ? 11.251 7.954 -8.404 1.00 92.25 361 ARG A CA 1
ATOM 2875 C C . ARG A 1 361 ? 12.372 7.106 -7.813 1.00 92.25 361 ARG A C 1
ATOM 2877 O O . ARG A 1 361 ? 13.499 7.581 -7.782 1.00 92.25 361 ARG A O 1
ATOM 2884 N N . LEU A 1 362 ? 12.088 5.880 -7.376 1.00 92.62 362 LEU A N 1
ATOM 2885 C CA . LEU A 1 362 ? 13.094 4.956 -6.840 1.00 92.62 362 LEU A CA 1
ATOM 2886 C C . LEU A 1 362 ? 13.899 4.221 -7.923 1.00 92.62 362 LEU A C 1
ATOM 2888 O O . LEU A 1 362 ? 14.735 3.382 -7.595 1.00 92.62 362 LEU A O 1
ATOM 2892 N N . ARG A 1 363 ? 13.671 4.502 -9.211 1.00 95.69 363 ARG A N 1
ATOM 2893 C CA . ARG A 1 363 ? 14.502 3.962 -10.298 1.00 95.69 363 ARG A CA 1
ATOM 2894 C C . ARG A 1 363 ? 15.930 4.538 -10.255 1.00 95.69 363 ARG A C 1
ATOM 2896 O O . ARG A 1 363 ? 16.106 5.654 -9.762 1.00 95.69 363 ARG A O 1
ATOM 2903 N N . PRO A 1 364 ? 16.939 3.843 -10.813 1.00 95.19 364 PRO A N 1
ATOM 2904 C CA . PRO A 1 364 ? 18.301 4.364 -10.899 1.00 95.19 364 PRO A CA 1
ATOM 2905 C C . PRO A 1 364 ? 18.342 5.751 -11.546 1.00 95.19 364 PRO A C 1
ATOM 2907 O O . PRO A 1 364 ? 17.700 5.969 -12.577 1.00 95.19 364 PRO A O 1
ATOM 2910 N N . ASN A 1 365 ? 19.114 6.668 -10.955 1.00 92.12 365 ASN A N 1
ATOM 2911 C CA . ASN A 1 365 ? 19.187 8.095 -11.316 1.00 92.12 365 ASN A CA 1
ATOM 2912 C C . ASN A 1 365 ? 17.897 8.905 -11.055 1.00 92.12 365 ASN A C 1
ATOM 2914 O O . ASN A 1 365 ? 17.784 10.058 -11.476 1.00 92.12 365 ASN A O 1
ATOM 2918 N N . GLY A 1 366 ? 16.924 8.338 -10.340 1.00 90.69 366 GLY A N 1
ATOM 2919 C CA . GLY A 1 366 ? 15.710 9.027 -9.917 1.00 90.69 366 GLY A CA 1
ATOM 2920 C C . GLY A 1 366 ? 14.918 9.625 -11.080 1.00 90.69 366 GLY A C 1
ATOM 2921 O O . GLY A 1 366 ? 14.697 8.973 -12.098 1.00 90.69 366 GLY A O 1
ATOM 2922 N N . ARG A 1 367 ? 14.481 10.885 -10.937 1.00 82.62 367 ARG A N 1
ATOM 2923 C CA . ARG A 1 367 ? 13.686 11.597 -11.958 1.00 82.62 367 ARG A CA 1
ATOM 2924 C C . ARG A 1 367 ? 14.421 11.792 -13.286 1.00 82.62 367 ARG A C 1
ATOM 2926 O O . ARG A 1 367 ? 13.762 11.783 -14.321 1.00 82.62 367 ARG A O 1
ATOM 2933 N N . GLU A 1 368 ? 15.743 11.913 -13.243 1.00 88.12 368 GLU A N 1
ATOM 2934 C CA . GLU A 1 368 ? 16.598 12.081 -14.425 1.00 88.12 368 GLU A CA 1
ATOM 2935 C C . GLU A 1 368 ? 16.887 10.743 -15.128 1.00 88.12 368 GLU A C 1
ATOM 2937 O O . GLU A 1 368 ? 17.366 10.711 -16.259 1.00 88.12 368 GLU A O 1
ATOM 2942 N N . GLY A 1 369 ? 16.592 9.615 -14.472 1.00 90.50 369 GLY A N 1
ATOM 2943 C CA . GLY A 1 369 ? 16.759 8.283 -15.041 1.00 90.50 369 GLY A CA 1
ATOM 2944 C C . GLY A 1 369 ? 15.681 7.925 -16.060 1.00 90.50 369 GLY A C 1
ATOM 2945 O O . GLY A 1 369 ? 14.517 8.324 -15.927 1.00 90.50 369 GLY A O 1
ATOM 2946 N N . GLN A 1 370 ? 16.049 7.088 -17.035 1.00 96.62 370 GLN A N 1
ATOM 2947 C CA . GLN A 1 370 ? 15.094 6.472 -17.960 1.00 96.62 370 GLN A CA 1
ATOM 2948 C C . GLN A 1 370 ? 14.052 5.653 -17.188 1.00 96.62 370 GLN A C 1
ATOM 2950 O O . GLN A 1 370 ? 14.386 4.996 -16.198 1.00 96.62 370 GLN A O 1
ATOM 2955 N N . LEU A 1 371 ? 12.793 5.702 -17.638 1.00 97.88 371 LEU A N 1
ATOM 2956 C CA . LEU A 1 371 ? 11.677 5.000 -16.997 1.00 97.88 371 LEU A CA 1
ATOM 2957 C C . LEU A 1 371 ? 11.870 3.478 -17.009 1.00 97.88 371 LEU A C 1
ATOM 2959 O O . LEU A 1 371 ? 11.633 2.826 -15.995 1.00 97.88 371 LEU A O 1
ATOM 2963 N N . VAL A 1 372 ? 12.316 2.946 -18.148 1.00 98.69 372 VAL A N 1
ATOM 2964 C CA . VAL A 1 372 ? 12.697 1.543 -18.330 1.00 98.69 372 VAL A CA 1
ATOM 2965 C C . VAL A 1 372 ? 14.203 1.487 -18.528 1.00 98.69 372 VAL A C 1
ATOM 2967 O O . VAL A 1 372 ? 14.741 2.223 -19.355 1.00 98.69 372 VAL A O 1
ATOM 2970 N N . GLN A 1 373 ? 14.881 0.627 -17.774 1.00 98.38 373 GLN A N 1
ATOM 2971 C CA . GLN A 1 373 ? 16.326 0.419 -17.880 1.00 98.38 373 GLN A CA 1
ATOM 2972 C C . GLN A 1 373 ? 16.638 -1.071 -17.982 1.00 98.38 373 GLN A C 1
ATOM 2974 O O . GLN A 1 373 ? 15.846 -1.916 -17.559 1.00 98.38 373 GLN A O 1
ATOM 2979 N N . THR A 1 374 ? 17.793 -1.390 -18.561 1.00 98.50 374 THR A N 1
ATOM 2980 C CA . THR A 1 374 ? 18.236 -2.777 -18.690 1.00 98.50 374 THR A CA 1
ATOM 2981 C C . THR A 1 374 ? 18.773 -3.322 -17.372 1.00 98.50 374 THR A C 1
ATOM 2983 O O . THR A 1 374 ? 19.234 -2.570 -16.509 1.00 98.50 374 THR A O 1
ATOM 2986 N N . GLU A 1 375 ? 18.769 -4.640 -17.218 1.00 97.94 375 GLU A N 1
ATOM 2987 C CA . GLU A 1 375 ? 19.315 -5.307 -16.032 1.00 97.94 375 GLU A CA 1
ATOM 2988 C C . GLU A 1 375 ? 20.778 -4.946 -15.770 1.00 97.94 375 GLU A C 1
ATOM 2990 O O . GLU A 1 375 ? 21.155 -4.657 -14.631 1.00 97.94 375 GLU A O 1
ATOM 2995 N N . SER A 1 376 ? 21.606 -4.921 -16.819 1.00 97.56 376 SER A N 1
ATOM 2996 C CA . SER A 1 376 ? 23.005 -4.501 -16.715 1.00 97.56 376 SER A CA 1
ATOM 2997 C C . SER A 1 376 ? 23.148 -3.065 -16.203 1.00 97.56 376 SER A C 1
ATOM 2999 O O . SER A 1 376 ? 24.009 -2.812 -15.356 1.00 97.56 376 SER A O 1
ATOM 3001 N N . ALA A 1 377 ? 22.280 -2.143 -16.633 1.00 97.75 377 ALA A N 1
ATOM 3002 C CA . ALA A 1 377 ? 22.288 -0.758 -16.168 1.00 97.75 377 ALA A CA 1
ATOM 3003 C C . ALA A 1 377 ? 21.961 -0.663 -14.669 1.00 97.75 377 ALA A C 1
ATOM 3005 O O . ALA A 1 377 ? 22.666 0.027 -13.927 1.00 97.75 377 ALA A O 1
ATOM 3006 N N . PHE A 1 378 ? 20.960 -1.416 -14.196 1.00 97.56 378 PHE A N 1
ATOM 3007 C CA . PHE A 1 378 ? 20.658 -1.524 -12.766 1.00 97.56 378 PHE A CA 1
ATOM 3008 C C . PHE A 1 378 ? 21.850 -2.078 -11.976 1.00 97.56 378 PHE A C 1
ATOM 3010 O O . PHE A 1 378 ? 22.305 -1.445 -11.021 1.00 97.56 378 PHE A O 1
ATOM 3017 N N . LYS A 1 379 ? 22.399 -3.232 -12.382 1.00 97.12 379 LYS A N 1
ATOM 30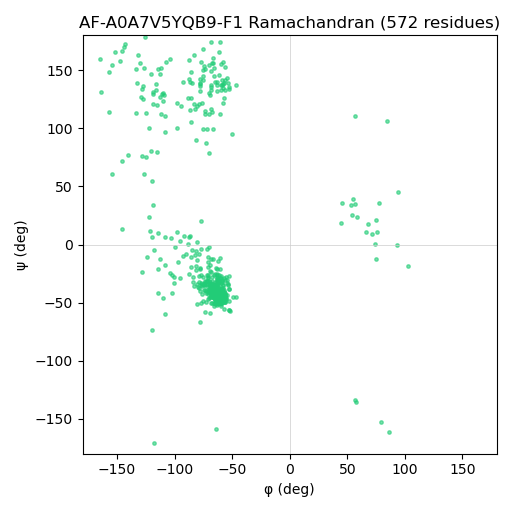18 C CA . LYS A 1 379 ? 23.526 -3.875 -11.681 1.00 97.12 379 LYS A CA 1
ATOM 3019 C C . LYS A 1 379 ? 24.748 -2.953 -11.628 1.00 97.12 379 LYS A C 1
ATOM 3021 O O . LYS A 1 379 ? 25.373 -2.821 -10.575 1.00 97.12 379 LYS A O 1
ATOM 3026 N N . GLN A 1 380 ? 25.068 -2.265 -12.725 1.00 97.56 380 GLN A N 1
ATOM 3027 C CA . GLN A 1 380 ? 26.175 -1.309 -12.774 1.00 97.56 380 GLN A CA 1
ATOM 3028 C C . GLN A 1 380 ? 25.943 -0.114 -11.839 1.00 97.56 380 GLN A C 1
ATOM 3030 O O . GLN A 1 380 ? 26.856 0.278 -11.105 1.00 97.56 380 GLN A O 1
ATOM 3035 N N . TYR A 1 381 ? 24.731 0.446 -11.829 1.00 97.62 381 TYR A N 1
ATOM 3036 C CA . TYR A 1 381 ? 24.376 1.551 -10.943 1.00 97.62 381 TYR A CA 1
ATOM 3037 C C . TYR A 1 381 ? 24.529 1.163 -9.468 1.00 97.62 381 TYR A C 1
ATOM 3039 O O . TYR A 1 381 ? 25.189 1.876 -8.708 1.00 97.62 381 TYR A O 1
ATOM 3047 N N . PHE A 1 382 ? 24.009 -0.001 -9.069 1.00 95.44 382 PHE A N 1
ATOM 3048 C CA . PHE A 1 382 ? 24.125 -0.497 -7.695 1.00 95.44 382 PHE A CA 1
ATOM 3049 C C . PHE A 1 382 ? 25.563 -0.832 -7.297 1.00 95.44 382 PHE A C 1
ATOM 3051 O O . PHE A 1 382 ? 25.974 -0.552 -6.168 1.00 95.44 382 PHE A O 1
ATOM 3058 N N . ALA A 1 383 ? 26.375 -1.327 -8.231 1.00 95.38 383 ALA A N 1
ATOM 3059 C CA . ALA A 1 383 ? 27.785 -1.603 -7.979 1.00 95.38 383 ALA A CA 1
ATOM 3060 C C . ALA A 1 383 ? 28.619 -0.325 -7.765 1.00 95.38 383 ALA A C 1
ATOM 3062 O O . ALA A 1 383 ? 29.542 -0.328 -6.951 1.00 95.38 383 ALA A O 1
ATOM 3063 N N . GLN A 1 384 ? 28.314 0.763 -8.483 1.00 94.88 384 GLN A N 1
ATOM 3064 C CA . GLN A 1 384 ? 29.213 1.923 -8.587 1.00 94.88 384 GLN A CA 1
ATOM 3065 C C . GLN A 1 384 ? 28.658 3.201 -7.947 1.00 94.88 384 GLN A C 1
ATOM 3067 O O . GLN A 1 384 ? 29.380 3.900 -7.236 1.00 94.88 384 GLN A O 1
ATOM 3072 N N . GLN A 1 385 ? 27.371 3.504 -8.132 1.00 95.06 385 GLN A N 1
ATOM 3073 C CA . GLN A 1 385 ? 26.785 4.816 -7.826 1.00 95.06 385 GLN A CA 1
ATOM 3074 C C . GLN A 1 385 ? 25.833 4.798 -6.625 1.00 95.06 385 GLN A C 1
ATOM 3076 O O . GLN A 1 385 ? 26.040 5.590 -5.712 1.00 95.06 385 GLN A O 1
ATOM 3081 N N . ALA A 1 386 ? 24.923 3.818 -6.545 1.00 93.44 386 ALA A N 1
ATOM 3082 C CA . ALA A 1 386 ? 23.877 3.741 -5.516 1.00 93.44 386 ALA A CA 1
ATOM 3083 C C . ALA A 1 386 ? 24.349 3.992 -4.071 1.00 93.44 386 ALA A C 1
ATOM 3085 O O . ALA A 1 386 ? 25.383 3.479 -3.620 1.00 93.44 386 ALA A O 1
ATOM 3086 N N . GLU A 1 387 ? 23.569 4.757 -3.320 1.00 93.00 387 GLU A N 1
ATOM 3087 C CA . GLU A 1 387 ? 23.795 5.013 -1.904 1.00 93.00 387 GLU A CA 1
ATOM 3088 C C . GLU A 1 387 ? 23.245 3.889 -1.011 1.00 93.00 387 GLU A C 1
ATOM 3090 O O . GLU A 1 387 ? 22.408 3.084 -1.412 1.00 93.00 387 GLU A O 1
ATOM 3095 N N . ALA A 1 388 ? 23.691 3.841 0.249 1.00 91.31 388 ALA A N 1
ATOM 3096 C CA . ALA A 1 388 ? 23.272 2.801 1.195 1.00 91.31 388 ALA A CA 1
ATOM 3097 C C . ALA A 1 388 ? 21.751 2.773 1.429 1.00 91.31 388 ALA A C 1
ATOM 3099 O O . ALA A 1 388 ? 21.188 1.715 1.706 1.00 91.31 388 ALA A O 1
ATOM 3100 N N . TRP A 1 389 ? 21.087 3.932 1.335 1.00 92.12 389 TRP A N 1
ATOM 3101 C CA . TRP A 1 389 ? 19.639 4.020 1.508 1.00 92.12 389 TRP A CA 1
ATOM 3102 C C . TRP A 1 389 ? 18.874 3.419 0.317 1.00 92.12 389 TRP A C 1
ATOM 3104 O O . TRP A 1 389 ? 17.796 2.863 0.513 1.00 92.12 389 TRP A O 1
ATOM 3114 N N . GLU A 1 390 ? 19.433 3.485 -0.896 1.00 92.31 390 GLU A N 1
ATOM 3115 C CA . GLU A 1 390 ? 18.856 2.856 -2.091 1.00 92.31 390 GLU A CA 1
ATOM 3116 C C . GLU A 1 390 ? 18.955 1.336 -1.986 1.00 92.31 390 GLU A C 1
ATOM 3118 O O . GLU A 1 390 ? 17.982 0.637 -2.259 1.00 92.31 390 GLU A O 1
ATOM 3123 N N . GLY A 1 391 ? 20.083 0.831 -1.477 1.00 89.88 391 GLY A N 1
ATOM 3124 C CA . GLY A 1 391 ? 20.263 -0.586 -1.166 1.00 89.88 391 GLY A CA 1
ATOM 3125 C C . GLY A 1 391 ? 19.163 -1.139 -0.265 1.00 89.88 391 GLY A C 1
ATOM 3126 O O . GLY A 1 391 ? 18.404 -2.030 -0.655 1.00 89.88 391 GLY A O 1
ATOM 3127 N N . ILE A 1 392 ? 18.965 -0.522 0.908 1.00 88.81 392 ILE A N 1
ATOM 3128 C CA . ILE A 1 392 ? 17.892 -0.936 1.827 1.00 88.81 392 ILE A CA 1
ATOM 3129 C C . ILE A 1 392 ? 16.486 -0.718 1.247 1.00 88.81 392 ILE A C 1
ATOM 3131 O O . ILE A 1 392 ? 15.555 -1.416 1.644 1.00 88.81 392 ILE A O 1
ATOM 3135 N N . ALA A 1 393 ? 16.297 0.218 0.311 1.00 91.12 393 ALA A N 1
ATOM 3136 C CA . ALA A 1 393 ? 15.026 0.379 -0.389 1.00 91.12 393 ALA A CA 1
ATOM 3137 C C . ALA A 1 393 ? 14.761 -0.794 -1.346 1.00 91.12 393 ALA A C 1
ATOM 3139 O O . ALA A 1 393 ? 13.645 -1.304 -1.378 1.00 91.12 393 ALA A O 1
ATOM 3140 N N . TYR A 1 394 ? 15.775 -1.284 -2.061 1.00 92.25 394 TYR A N 1
ATOM 3141 C CA . TYR A 1 394 ? 15.644 -2.416 -2.985 1.00 92.25 394 TYR A CA 1
ATOM 3142 C C . TYR A 1 394 ? 15.611 -3.779 -2.289 1.00 92.25 394 TYR A C 1
ATOM 3144 O O . TYR A 1 394 ? 15.027 -4.724 -2.818 1.00 92.25 394 TYR A O 1
ATOM 3152 N N . MET A 1 395 ? 16.089 -3.890 -1.047 1.00 88.00 395 MET A N 1
ATOM 3153 C CA . MET A 1 395 ? 15.853 -5.075 -0.199 1.00 88.00 395 MET A CA 1
ATOM 3154 C C . MET A 1 395 ? 14.365 -5.348 0.090 1.00 88.00 395 MET A C 1
ATOM 3156 O O . MET A 1 395 ? 14.006 -6.390 0.649 1.00 88.00 395 MET A O 1
ATOM 3160 N N . LYS A 1 396 ? 13.510 -4.377 -0.242 1.00 90.44 396 LYS A N 1
ATOM 3161 C CA . LYS A 1 396 ? 12.059 -4.377 -0.062 1.00 90.44 396 LYS A CA 1
ATOM 3162 C C . LYS A 1 396 ? 11.300 -4.648 -1.357 1.00 90.44 396 LYS A C 1
ATOM 3164 O O . LYS A 1 396 ? 10.086 -4.493 -1.382 1.00 90.44 396 LYS A O 1
ATOM 3169 N N . SER A 1 397 ? 12.015 -4.959 -2.433 1.00 93.94 397 SER A N 1
ATOM 3170 C CA . SER A 1 397 ? 11.433 -5.080 -3.763 1.00 93.94 397 SER A CA 1
ATOM 3171 C C . SER A 1 397 ? 10.887 -6.479 -4.052 1.00 93.94 397 SER A C 1
ATOM 3173 O O . SER A 1 397 ? 11.294 -7.437 -3.399 1.00 93.94 397 SER A O 1
ATOM 3175 N N . ARG A 1 398 ? 9.967 -6.589 -5.021 1.00 96.12 398 ARG A N 1
ATOM 3176 C CA . ARG A 1 398 ? 9.509 -7.847 -5.642 1.00 96.12 398 ARG A CA 1
ATOM 3177 C C . ARG A 1 398 ? 8.925 -7.622 -7.029 1.00 96.12 398 ARG A C 1
ATOM 3179 O O . ARG A 1 398 ? 8.334 -6.575 -7.277 1.00 96.12 398 ARG A O 1
ATOM 3186 N N . ALA A 1 399 ? 9.065 -8.605 -7.914 1.00 97.25 399 ALA A N 1
ATOM 3187 C CA . ALA A 1 399 ? 8.380 -8.595 -9.201 1.00 97.25 399 ALA A CA 1
ATOM 3188 C C . ALA A 1 399 ? 6.862 -8.764 -8.996 1.00 97.25 399 ALA A C 1
ATOM 3190 O O . ALA A 1 399 ? 6.434 -9.559 -8.157 1.00 97.25 399 ALA A O 1
ATOM 3191 N N . VAL A 1 400 ? 6.060 -7.989 -9.732 1.00 97.94 400 VAL A N 1
ATOM 3192 C CA . VAL A 1 400 ? 4.588 -7.964 -9.608 1.00 97.94 400 VAL A CA 1
ATOM 3193 C C . VAL A 1 400 ? 3.845 -8.157 -10.927 1.00 97.94 400 VAL A C 1
ATOM 3195 O O . VAL A 1 400 ? 2.707 -8.613 -10.900 1.00 97.94 400 VAL A O 1
ATOM 3198 N N . ALA A 1 401 ? 4.467 -7.860 -12.072 1.00 98.12 401 ALA A N 1
ATOM 3199 C CA . ALA A 1 401 ? 3.927 -8.144 -13.405 1.00 98.12 401 ALA A CA 1
ATOM 3200 C C . ALA A 1 401 ? 5.058 -8.341 -14.435 1.00 98.12 401 ALA A C 1
ATOM 3202 O O . ALA A 1 401 ? 6.208 -7.984 -14.168 1.00 98.12 401 ALA A O 1
ATOM 3203 N N . GLY A 1 402 ? 4.720 -8.887 -15.607 1.00 97.75 402 GLY A N 1
ATOM 3204 C CA . GLY A 1 402 ? 5.695 -9.418 -16.566 1.00 97.75 402 GLY A CA 1
ATOM 3205 C C . GLY A 1 402 ? 6.171 -10.813 -16.153 1.00 97.75 402 GLY A C 1
ATOM 3206 O O . GLY A 1 402 ? 5.453 -11.530 -15.453 1.00 97.75 402 GLY A O 1
ATOM 3207 N N . ASN A 1 403 ? 7.384 -11.187 -16.548 1.00 97.31 403 ASN A N 1
ATOM 3208 C CA . ASN A 1 403 ? 7.995 -12.449 -16.140 1.00 97.31 403 ASN A CA 1
ATOM 3209 C C . ASN A 1 403 ? 8.483 -12.384 -14.674 1.00 97.31 403 ASN A C 1
ATOM 3211 O O . ASN A 1 403 ? 9.536 -11.819 -14.366 1.00 97.31 403 ASN A O 1
ATOM 3215 N N . ILE A 1 404 ? 7.683 -12.943 -13.758 1.00 95.88 404 ILE A N 1
ATOM 3216 C CA . ILE A 1 404 ? 7.924 -12.903 -12.304 1.00 95.88 404 ILE A CA 1
ATOM 3217 C C . ILE A 1 404 ? 9.148 -13.726 -11.894 1.00 95.88 404 ILE A C 1
ATOM 3219 O O . ILE A 1 404 ? 9.904 -13.295 -11.018 1.00 95.88 404 ILE A O 1
ATOM 3223 N N . ASP A 1 405 ? 9.353 -14.883 -12.523 1.00 95.94 405 ASP A N 1
ATOM 3224 C CA . ASP A 1 405 ? 10.467 -15.780 -12.212 1.00 95.94 405 ASP A CA 1
ATOM 3225 C C . ASP A 1 405 ? 11.794 -15.108 -12.580 1.00 95.94 405 ASP A C 1
ATOM 3227 O O . ASP A 1 405 ? 12.664 -14.936 -11.724 1.00 95.94 405 ASP A O 1
ATOM 3231 N N . HIS A 1 406 ? 11.884 -14.578 -13.804 1.00 95.94 406 HIS A N 1
ATOM 3232 C CA . HIS A 1 406 ? 13.029 -13.796 -14.280 1.00 95.94 406 HIS A CA 1
ATOM 3233 C C . HIS A 1 406 ? 13.286 -12.567 -13.399 1.00 95.94 406 HIS A C 1
ATOM 3235 O O . HIS A 1 406 ? 14.412 -12.292 -12.990 1.00 95.94 406 HIS A O 1
ATOM 3241 N N . GLY A 1 407 ? 12.226 -11.838 -13.038 1.00 95.94 407 GLY A N 1
ATOM 3242 C CA . GLY A 1 407 ? 12.327 -10.707 -12.119 1.00 95.94 407 GLY A CA 1
ATOM 3243 C C . GLY A 1 407 ? 12.880 -11.095 -10.744 1.00 95.94 407 GLY A C 1
ATOM 3244 O O . GLY A 1 407 ? 13.652 -10.344 -10.152 1.00 95.94 407 GLY A O 1
ATOM 3245 N N . THR A 1 408 ? 12.520 -12.273 -10.237 1.00 94.44 408 THR A N 1
ATOM 3246 C CA . THR A 1 408 ? 13.015 -12.788 -8.953 1.00 94.44 408 THR A CA 1
ATOM 3247 C C . THR A 1 408 ? 14.497 -13.153 -9.033 1.00 94.44 408 THR A C 1
ATOM 3249 O O . THR A 1 408 ? 15.260 -12.823 -8.122 1.00 94.44 408 THR A O 1
ATOM 3252 N N . GLU A 1 409 ? 14.933 -13.775 -10.129 1.00 94.25 409 GLU A N 1
ATOM 3253 C CA . GLU A 1 409 ? 16.348 -14.057 -10.402 1.00 94.25 409 GLU A CA 1
ATOM 3254 C C . GLU A 1 409 ? 17.175 -12.765 -10.470 1.00 94.25 409 GLU A C 1
ATOM 3256 O O . GLU A 1 409 ? 18.162 -12.620 -9.745 1.00 94.25 409 GLU A O 1
ATOM 3261 N N . PHE A 1 410 ? 16.713 -11.770 -11.230 1.00 95.50 410 PHE A N 1
ATOM 3262 C CA . PHE A 1 410 ? 17.354 -10.456 -11.311 1.00 95.50 410 PHE A CA 1
ATOM 3263 C C . PHE A 1 410 ? 17.499 -9.780 -9.938 1.00 95.50 410 PHE A C 1
ATOM 3265 O O . PHE A 1 410 ? 18.563 -9.249 -9.604 1.00 95.50 410 PHE A O 1
ATOM 3272 N N . LEU A 1 411 ? 16.444 -9.793 -9.117 1.00 94.38 411 LEU A N 1
ATOM 3273 C CA . LEU A 1 411 ? 16.473 -9.158 -7.799 1.00 94.38 411 LEU A CA 1
ATOM 3274 C C . LEU A 1 411 ? 17.396 -9.885 -6.813 1.00 94.38 411 LEU A C 1
ATOM 3276 O O . LEU A 1 411 ? 18.017 -9.221 -5.980 1.00 94.38 411 LEU A O 1
ATOM 3280 N N . ASN A 1 412 ? 17.537 -11.211 -6.924 1.00 91.75 412 ASN A N 1
ATOM 3281 C CA . ASN A 1 412 ? 18.548 -11.965 -6.179 1.00 91.75 412 ASN A CA 1
ATOM 3282 C C . ASN A 1 412 ? 19.960 -11.473 -6.517 1.00 91.75 412 ASN A C 1
ATOM 3284 O O . ASN A 1 412 ? 20.724 -11.118 -5.618 1.00 91.75 412 ASN A O 1
ATOM 3288 N N . GLU A 1 413 ? 20.291 -11.384 -7.806 1.00 92.62 413 GLU A N 1
ATOM 3289 C CA . GLU A 1 413 ? 21.601 -10.902 -8.253 1.00 92.62 413 GLU A CA 1
ATOM 3290 C C . GLU A 1 413 ? 21.864 -9.456 -7.813 1.00 92.62 413 GLU A C 1
ATOM 3292 O O . GLU A 1 413 ? 22.961 -9.121 -7.353 1.00 92.62 413 GLU A O 1
ATOM 3297 N N . LEU A 1 414 ? 20.853 -8.587 -7.911 1.00 92.81 414 LEU A N 1
ATOM 3298 C CA . LEU A 1 414 ? 20.962 -7.192 -7.492 1.00 92.81 414 LEU A CA 1
ATOM 3299 C C . LEU A 1 414 ? 21.213 -7.071 -5.981 1.00 92.81 414 LEU A C 1
ATOM 3301 O O . LEU A 1 414 ? 22.031 -6.250 -5.560 1.00 92.81 414 LEU A O 1
ATOM 3305 N N . GLN A 1 415 ? 20.569 -7.912 -5.166 1.00 89.56 415 GLN A N 1
ATOM 3306 C CA . GLN A 1 415 ? 20.820 -7.964 -3.724 1.00 89.56 415 GLN A CA 1
ATOM 3307 C C . GLN A 1 415 ? 22.243 -8.418 -3.393 1.00 89.56 415 GLN A C 1
ATOM 3309 O O . GLN A 1 415 ? 22.842 -7.880 -2.462 1.00 89.56 415 GLN A O 1
ATOM 3314 N N . GLU A 1 416 ? 22.828 -9.347 -4.153 1.00 90.19 416 GLU A N 1
ATOM 3315 C CA . GLU A 1 416 ? 24.236 -9.708 -3.961 1.00 90.19 416 GLU A CA 1
ATOM 3316 C C . GLU A 1 416 ? 25.176 -8.532 -4.251 1.00 90.19 416 GLU A C 1
ATOM 3318 O O . GLU A 1 416 ? 26.147 -8.309 -3.520 1.00 90.19 416 GLU A O 1
ATOM 3323 N N . VAL A 1 417 ? 24.904 -7.777 -5.320 1.00 91.94 417 VAL A N 1
ATOM 3324 C CA . VAL A 1 417 ? 25.671 -6.573 -5.674 1.00 91.94 417 VAL A CA 1
ATOM 3325 C C . VAL A 1 417 ? 25.584 -5.536 -4.554 1.00 91.94 417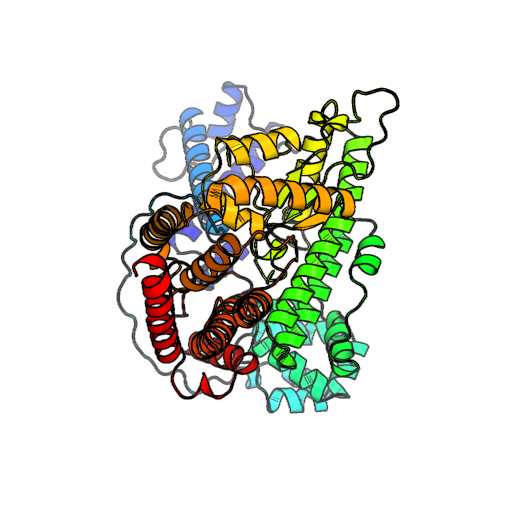 VAL A C 1
ATOM 3327 O O . VAL A 1 417 ? 26.617 -5.025 -4.110 1.00 91.94 417 VAL A O 1
ATOM 3330 N N . ASP A 1 418 ? 24.376 -5.272 -4.054 1.00 89.62 418 ASP A N 1
ATOM 3331 C CA . ASP A 1 418 ? 24.146 -4.330 -2.960 1.00 89.62 418 ASP A CA 1
ATOM 3332 C C . ASP A 1 418 ? 24.839 -4.771 -1.662 1.00 89.62 418 ASP A C 1
ATOM 3334 O O . ASP A 1 418 ? 25.567 -3.999 -1.030 1.00 89.62 418 ASP A O 1
ATOM 3338 N N . TRP A 1 419 ? 24.715 -6.052 -1.303 1.00 89.38 419 TRP A N 1
ATOM 3339 C CA . TRP A 1 419 ? 25.338 -6.610 -0.106 1.00 89.38 419 TRP A CA 1
ATOM 3340 C C . TRP A 1 419 ? 26.870 -6.529 -0.153 1.00 89.38 419 TRP A C 1
ATOM 3342 O O . TRP A 1 419 ? 27.496 -6.126 0.835 1.00 89.38 419 TRP A O 1
ATOM 3352 N N . ARG A 1 420 ? 27.497 -6.835 -1.301 1.00 89.88 420 ARG A N 1
ATOM 3353 C CA . ARG A 1 420 ? 28.957 -6.689 -1.486 1.00 89.88 420 ARG A CA 1
ATOM 3354 C C . ARG A 1 420 ? 29.417 -5.251 -1.235 1.00 89.88 420 ARG A C 1
ATOM 3356 O O . ARG A 1 420 ? 30.511 -5.035 -0.706 1.00 89.88 420 ARG A O 1
ATOM 3363 N N . ARG A 1 421 ? 28.589 -4.265 -1.584 1.00 89.62 421 ARG A N 1
ATOM 3364 C CA . ARG A 1 421 ? 28.900 -2.845 -1.400 1.00 89.62 421 ARG A CA 1
ATOM 3365 C C . ARG A 1 421 ? 28.648 -2.369 0.032 1.00 89.62 421 ARG A C 1
ATOM 3367 O O . ARG A 1 421 ? 29.547 -1.771 0.636 1.00 89.62 421 ARG A O 1
ATOM 3374 N N . TRP A 1 422 ? 27.462 -2.643 0.576 1.00 91.06 422 TRP A N 1
ATOM 3375 C CA . TRP A 1 422 ? 26.941 -2.008 1.793 1.00 91.06 422 TRP A CA 1
ATOM 3376 C C . TRP A 1 422 ? 26.752 -2.934 3.002 1.00 91.06 422 TRP A C 1
ATOM 3378 O O . TRP A 1 422 ? 26.718 -2.433 4.131 1.00 91.06 422 TRP A O 1
ATOM 3388 N N . GLY A 1 423 ? 26.653 -4.250 2.803 1.00 84.56 423 GLY A N 1
ATOM 3389 C CA . GLY A 1 423 ? 26.425 -5.232 3.873 1.00 84.56 423 GLY A CA 1
ATOM 3390 C C . GLY A 1 423 ? 27.671 -5.587 4.683 1.00 84.56 423 GLY A C 1
ATOM 3391 O O . GLY A 1 423 ? 27.583 -5.914 5.867 1.00 84.56 423 GLY A O 1
ATOM 3392 N N . GLN A 1 424 ? 28.856 -5.464 4.084 1.00 81.19 424 GLN A N 1
ATOM 3393 C CA . GLN A 1 424 ? 30.113 -5.852 4.725 1.00 81.19 424 GLN A CA 1
ATOM 3394 C C . GLN A 1 424 ? 30.607 -4.821 5.751 1.00 81.19 424 GLN A C 1
ATOM 3396 O O . GLN A 1 424 ? 30.589 -3.610 5.514 1.00 81.19 424 GLN A O 1
ATOM 3401 N N . SER A 1 425 ? 31.109 -5.316 6.887 1.00 76.62 425 SER A N 1
ATOM 3402 C CA . SER A 1 425 ? 31.858 -4.551 7.901 1.00 76.62 425 SER A CA 1
ATOM 3403 C C . SER A 1 425 ? 31.163 -3.287 8.435 1.00 76.62 425 SER A C 1
ATOM 3405 O O . SER A 1 425 ? 31.833 -2.354 8.868 1.00 76.62 425 SER A O 1
ATOM 3407 N N . GLY A 1 426 ? 29.826 -3.220 8.392 1.00 79.25 426 GLY A N 1
ATOM 3408 C CA . GLY A 1 426 ? 29.059 -2.077 8.907 1.00 79.25 426 GLY A CA 1
ATOM 3409 C C . GLY A 1 426 ? 29.222 -0.774 8.112 1.00 79.25 426 GLY A C 1
ATOM 3410 O O . GLY A 1 426 ? 28.880 0.290 8.628 1.00 79.25 426 GLY A O 1
ATOM 3411 N N . ARG A 1 427 ? 29.712 -0.827 6.862 1.00 84.69 427 ARG A N 1
ATOM 3412 C CA . ARG A 1 427 ? 29.970 0.356 6.008 1.00 84.69 427 ARG A CA 1
ATOM 3413 C C . ARG A 1 427 ? 28.758 1.276 5.840 1.00 84.69 427 ARG A C 1
ATOM 3415 O O . ARG A 1 427 ? 28.911 2.489 5.712 1.00 84.69 427 ARG A O 1
ATOM 3422 N N . SER A 1 428 ? 27.559 0.702 5.831 1.00 91.06 428 SER A N 1
ATOM 3423 C CA . SER A 1 428 ? 26.292 1.419 5.674 1.00 91.06 428 SER A CA 1
ATOM 3424 C C . SER A 1 428 ? 25.815 2.119 6.948 1.00 91.06 428 SER A C 1
ATOM 3426 O O . SER A 1 428 ? 25.064 3.085 6.844 1.00 91.06 428 SER A O 1
ATOM 3428 N N . ARG A 1 429 ? 26.278 1.711 8.140 1.00 93.38 429 ARG A N 1
ATOM 3429 C CA . ARG A 1 429 ? 25.734 2.150 9.439 1.00 93.38 429 ARG A CA 1
ATOM 3430 C C . ARG A 1 429 ? 25.671 3.673 9.574 1.00 93.38 429 ARG A C 1
ATOM 3432 O O . ARG A 1 429 ? 24.599 4.231 9.782 1.00 93.38 429 ARG A O 1
ATOM 3439 N N . ARG A 1 430 ? 26.810 4.356 9.408 1.00 93.44 430 ARG A N 1
ATOM 3440 C CA . ARG A 1 430 ? 26.889 5.821 9.543 1.00 93.44 430 ARG A CA 1
ATOM 3441 C C . ARG A 1 430 ? 26.066 6.545 8.474 1.00 93.44 430 ARG A C 1
ATOM 3443 O O . ARG A 1 430 ? 25.341 7.476 8.801 1.00 93.44 430 ARG A O 1
ATOM 3450 N N . LYS A 1 431 ? 26.138 6.093 7.219 1.00 93.25 431 LYS A N 1
ATOM 3451 C CA . LYS A 1 431 ? 25.405 6.709 6.101 1.00 93.25 431 LYS A CA 1
ATOM 3452 C C . LYS A 1 431 ? 23.890 6.592 6.266 1.00 93.25 431 LYS A C 1
ATOM 3454 O O . LYS A 1 431 ? 23.165 7.545 6.004 1.00 93.25 431 LYS A O 1
ATOM 3459 N N . LEU A 1 432 ? 23.416 5.436 6.729 1.00 94.25 432 LEU A N 1
ATOM 3460 C CA . LEU A 1 432 ? 22.003 5.202 7.015 1.00 94.25 432 LEU A CA 1
ATOM 3461 C C . LEU A 1 432 ? 21.514 6.064 8.181 1.00 94.25 432 LEU A C 1
ATOM 3463 O O . LEU A 1 432 ? 20.429 6.635 8.091 1.00 94.25 432 LEU A O 1
ATOM 3467 N N . TRP A 1 433 ? 22.326 6.231 9.230 1.00 95.12 433 TRP A N 1
ATOM 3468 C CA . TRP A 1 433 ? 22.011 7.161 10.317 1.00 95.12 433 TRP A CA 1
ATOM 3469 C C . TRP A 1 433 ? 21.925 8.613 9.825 1.00 95.12 433 TRP A C 1
ATOM 3471 O O . TRP A 1 433 ? 20.924 9.282 10.077 1.00 95.12 433 TRP A O 1
ATOM 3481 N N . GLU A 1 434 ? 22.922 9.090 9.071 1.00 94.31 434 GLU A N 1
ATOM 3482 C CA . GLU A 1 434 ? 22.944 10.453 8.512 1.00 94.31 434 GLU A CA 1
ATOM 3483 C C . GLU A 1 434 ? 21.723 10.712 7.614 1.00 94.31 434 GLU A C 1
ATOM 3485 O O . GLU A 1 434 ? 21.063 11.747 7.739 1.00 94.31 434 GLU A O 1
ATOM 3490 N N . MET A 1 435 ? 21.373 9.745 6.759 1.00 94.12 435 MET A N 1
ATOM 3491 C CA . MET A 1 435 ? 20.175 9.815 5.923 1.00 94.12 435 MET A CA 1
ATOM 3492 C C . MET A 1 435 ? 18.896 9.869 6.765 1.00 94.12 435 MET A C 1
ATOM 3494 O O . MET A 1 435 ? 18.020 10.699 6.519 1.00 94.12 435 MET A O 1
ATOM 3498 N N . ARG A 1 436 ? 18.787 9.032 7.802 1.00 95.44 436 ARG A N 1
ATOM 3499 C CA . ARG A 1 436 ? 17.618 9.020 8.685 1.00 95.44 436 ARG A CA 1
ATOM 3500 C C . ARG A 1 436 ? 17.443 10.341 9.441 1.00 95.44 436 ARG A C 1
ATOM 3502 O O . ARG A 1 436 ? 16.313 10.824 9.544 1.00 95.44 436 ARG A O 1
ATOM 3509 N N . MET A 1 437 ? 18.533 10.942 9.923 1.00 96.25 437 MET A N 1
ATOM 3510 C CA . MET A 1 437 ? 18.501 12.252 10.588 1.00 96.25 437 MET A CA 1
ATOM 3511 C C . MET A 1 437 ? 18.103 13.370 9.620 1.00 96.25 437 MET A C 1
ATOM 3513 O O . MET A 1 437 ? 17.353 14.272 9.995 1.00 96.25 437 MET A O 1
ATOM 3517 N N . ARG A 1 438 ? 18.549 13.302 8.358 1.00 94.56 438 ARG A N 1
ATOM 3518 C CA . ARG A 1 438 ? 18.107 14.234 7.310 1.00 94.56 438 ARG A CA 1
ATOM 3519 C C . ARG A 1 438 ? 16.596 14.138 7.084 1.00 94.56 438 ARG A C 1
ATOM 3521 O O . ARG A 1 438 ? 15.920 15.161 7.132 1.00 94.56 438 ARG A O 1
ATOM 3528 N N . LEU A 1 439 ? 16.064 12.921 6.936 1.00 90.44 439 LEU A N 1
ATOM 3529 C CA . LEU A 1 439 ? 14.621 12.687 6.784 1.00 90.44 439 LEU A CA 1
ATOM 3530 C C . LEU A 1 439 ? 13.817 13.198 7.988 1.00 90.44 439 LEU A C 1
ATOM 3532 O O . LEU A 1 439 ? 12.736 13.756 7.810 1.00 90.44 439 LEU A O 1
ATOM 3536 N N . GLU A 1 440 ? 14.347 13.044 9.205 1.00 95.00 440 GLU A N 1
ATOM 3537 C CA . GLU A 1 440 ? 13.724 13.590 10.419 1.00 95.00 440 GLU A CA 1
ATOM 3538 C C . GLU A 1 440 ? 13.600 15.109 10.346 1.00 95.00 440 GLU A C 1
ATOM 3540 O O . GLU A 1 440 ? 12.528 15.664 10.583 1.00 95.00 440 GLU A O 1
ATOM 3545 N N . LYS A 1 441 ? 14.691 15.779 9.970 1.00 94.38 441 LYS A N 1
ATOM 3546 C CA . LYS A 1 441 ? 14.749 17.236 9.879 1.00 94.38 441 LYS A CA 1
ATOM 3547 C C . LYS A 1 441 ? 13.822 17.785 8.796 1.00 94.38 441 LYS A C 1
ATOM 3549 O O . LYS A 1 441 ? 13.174 18.802 9.015 1.00 94.38 441 LYS A O 1
ATOM 3554 N N . GLU A 1 442 ? 13.792 17.142 7.634 1.00 90.88 442 GLU A N 1
ATOM 3555 C CA . GLU A 1 442 ? 13.043 17.628 6.473 1.00 90.88 442 GLU A CA 1
ATOM 3556 C C . GLU A 1 442 ? 11.545 17.321 6.570 1.00 90.88 442 GLU A C 1
ATOM 3558 O O . GLU A 1 442 ? 10.733 18.146 6.167 1.00 90.88 442 GLU A O 1
ATOM 3563 N N . GLN A 1 443 ? 11.164 16.158 7.112 1.00 86.88 443 GLN A N 1
ATOM 3564 C CA . GLN A 1 443 ? 9.786 15.651 7.024 1.00 86.88 443 GLN A CA 1
ATOM 3565 C C . GLN A 1 443 ? 9.146 15.345 8.382 1.00 86.88 443 GLN A C 1
ATOM 3567 O O . GLN A 1 443 ? 7.941 15.094 8.446 1.00 86.88 443 GLN A O 1
ATOM 3572 N N . GLY A 1 444 ? 9.909 15.350 9.479 1.00 90.00 444 GLY A N 1
ATOM 3573 C CA . GLY A 1 444 ? 9.422 14.923 10.792 1.00 90.00 444 GLY A CA 1
ATOM 3574 C C . GLY A 1 444 ? 8.287 15.785 11.345 1.00 90.00 444 GLY A C 1
ATOM 3575 O O . GLY A 1 444 ? 7.396 15.259 12.006 1.00 90.00 444 GLY A O 1
ATOM 3576 N N . ALA A 1 445 ? 8.269 17.084 11.031 1.00 89.12 445 ALA A N 1
ATOM 3577 C CA . ALA A 1 445 ? 7.201 17.990 11.458 1.00 89.12 445 ALA A CA 1
ATOM 3578 C C . ALA A 1 445 ? 5.870 17.734 10.725 1.00 89.12 445 ALA A C 1
ATOM 3580 O O . ALA A 1 445 ? 4.797 17.839 11.321 1.00 89.12 445 ALA A O 1
ATOM 3581 N N . GLU A 1 446 ? 5.927 17.392 9.437 1.00 86.56 446 GLU A N 1
ATOM 3582 C CA . GLU A 1 446 ? 4.738 17.145 8.612 1.00 86.56 446 GLU A CA 1
ATOM 3583 C C . GLU A 1 446 ? 4.210 15.715 8.767 1.00 86.56 446 GLU A C 1
ATOM 3585 O O . GLU A 1 446 ? 2.996 15.498 8.723 1.00 86.56 446 GLU A O 1
ATOM 3590 N N . ASN A 1 447 ? 5.120 14.763 9.003 1.00 88.75 447 ASN A N 1
ATOM 3591 C CA . ASN A 1 447 ? 4.852 13.332 9.112 1.00 88.75 447 ASN A CA 1
ATOM 3592 C C . ASN A 1 447 ? 5.405 12.737 10.424 1.00 88.75 447 ASN A C 1
ATOM 3594 O O . ASN A 1 447 ? 6.245 11.829 10.377 1.00 88.75 447 ASN A O 1
ATOM 3598 N N . PRO A 1 448 ? 4.954 13.206 11.604 1.00 91.94 448 PRO A N 1
ATOM 3599 C CA . PRO A 1 448 ? 5.490 12.781 12.900 1.00 91.94 448 PRO A CA 1
ATOM 3600 C C . PRO A 1 448 ? 5.374 11.275 13.162 1.00 91.94 448 PRO A C 1
ATOM 3602 O O . PRO A 1 448 ? 6.246 10.703 13.808 1.00 91.94 448 PRO A O 1
ATOM 3605 N N . LEU A 1 449 ? 4.346 10.612 12.625 1.00 93.50 449 LEU A N 1
ATOM 3606 C CA . LEU A 1 449 ? 4.149 9.166 12.793 1.00 93.50 449 LEU A CA 1
ATOM 3607 C C . LEU A 1 449 ? 5.178 8.334 12.019 1.00 93.50 449 LEU A C 1
ATOM 3609 O O . LEU A 1 449 ? 5.502 7.212 12.400 1.00 93.50 449 LEU A O 1
ATOM 3613 N N . LYS A 1 450 ? 5.694 8.885 10.917 1.00 91.62 450 LYS A N 1
ATOM 3614 C CA . LYS A 1 450 ? 6.540 8.167 9.963 1.00 91.62 450 LYS A CA 1
ATOM 3615 C C . LYS A 1 450 ? 7.992 8.629 10.039 1.00 91.62 450 LYS A C 1
ATOM 3617 O O . LYS A 1 450 ? 8.869 7.826 10.332 1.00 91.62 450 LYS A O 1
ATOM 3622 N N . ALA A 1 451 ? 8.229 9.917 9.794 1.00 93.44 451 ALA A N 1
ATOM 3623 C CA . ALA A 1 451 ? 9.554 10.531 9.716 1.00 93.44 451 ALA A CA 1
ATOM 3624 C C . ALA A 1 451 ? 9.991 11.220 11.018 1.00 93.44 451 ALA A C 1
ATOM 3626 O O . ALA A 1 451 ? 11.175 11.523 11.170 1.00 93.44 451 ALA A O 1
ATOM 3627 N N . GLY A 1 452 ? 9.064 11.475 11.948 1.00 95.44 452 GLY A N 1
ATOM 3628 C CA . GLY A 1 452 ? 9.368 12.087 13.244 1.00 95.44 452 GLY A CA 1
ATOM 3629 C C . GLY A 1 452 ? 10.331 11.254 14.092 1.00 95.44 452 GLY A C 1
ATOM 3630 O O . GLY A 1 452 ? 10.585 10.083 13.802 1.00 95.44 452 GLY A O 1
ATOM 3631 N N . ARG A 1 453 ? 10.886 11.855 15.148 1.00 97.25 453 ARG A N 1
ATOM 3632 C CA . ARG A 1 453 ? 11.731 11.153 16.128 1.00 97.25 453 ARG A CA 1
ATOM 3633 C C . ARG A 1 453 ? 10.949 9.981 16.734 1.00 97.25 453 ARG A C 1
ATOM 3635 O O . ARG A 1 453 ? 9.844 10.187 17.227 1.00 97.25 453 ARG A O 1
ATOM 3642 N N . GLY A 1 454 ? 11.501 8.767 16.680 1.00 97.50 454 GLY A N 1
ATOM 3643 C CA . GLY A 1 454 ? 10.813 7.567 17.162 1.00 97.50 454 GLY A CA 1
ATOM 3644 C C . GLY A 1 454 ? 9.682 7.068 16.264 1.00 97.50 454 GLY A C 1
ATOM 3645 O O . GLY A 1 454 ? 9.035 6.087 16.615 1.00 97.50 454 GLY A O 1
ATOM 3646 N N . GLY A 1 455 ? 9.424 7.733 15.133 1.00 96.56 455 GLY A N 1
ATOM 3647 C CA . GLY A 1 455 ? 8.424 7.325 14.152 1.00 96.56 455 GLY A CA 1
ATOM 3648 C C . GLY A 1 455 ? 8.807 6.035 13.427 1.00 96.56 455 GLY A C 1
ATOM 3649 O O . GLY A 1 455 ? 9.916 5.518 13.564 1.00 96.56 455 GLY A O 1
ATOM 3650 N N . TYR A 1 456 ? 7.897 5.534 12.595 1.00 96.25 456 TYR A N 1
ATOM 3651 C CA . TYR A 1 456 ? 8.040 4.235 11.933 1.00 96.25 456 TYR A CA 1
ATOM 3652 C C . TYR A 1 456 ? 9.340 4.064 11.111 1.00 96.25 456 TYR A C 1
ATOM 3654 O O . TYR A 1 456 ? 9.838 2.946 10.984 1.00 96.25 456 TYR A O 1
ATOM 3662 N N . TYR A 1 457 ? 9.943 5.136 10.578 1.00 95.62 457 TYR A N 1
ATOM 3663 C CA . TYR A 1 457 ? 11.243 5.034 9.899 1.00 95.62 457 TYR A CA 1
ATOM 3664 C C . TYR A 1 457 ? 12.383 4.578 10.805 1.00 95.62 457 TYR A C 1
ATOM 3666 O O . TYR A 1 457 ? 13.300 3.941 10.299 1.00 95.62 457 TYR A O 1
ATOM 3674 N N . ASP A 1 458 ? 12.345 4.852 12.109 1.00 98.00 458 ASP A N 1
ATOM 3675 C CA . ASP A 1 458 ? 13.353 4.318 13.032 1.00 98.00 458 ASP A CA 1
ATOM 3676 C C . ASP A 1 458 ? 13.288 2.778 13.054 1.00 98.00 458 ASP A C 1
ATOM 3678 O O . ASP A 1 458 ? 14.328 2.122 12.981 1.00 98.00 458 ASP A O 1
ATOM 3682 N N . ILE A 1 459 ? 12.079 2.199 13.025 1.00 97.50 459 ILE A N 1
ATOM 3683 C CA . ILE A 1 459 ? 11.864 0.746 12.909 1.00 97.50 459 ILE A CA 1
ATOM 3684 C C . ILE A 1 459 ? 12.355 0.231 11.546 1.00 97.50 459 ILE A C 1
ATOM 3686 O O . ILE A 1 459 ? 13.164 -0.694 11.496 1.00 97.50 459 ILE A O 1
ATOM 3690 N N . ASP A 1 460 ? 11.911 0.835 10.436 1.00 95.12 460 ASP A N 1
ATOM 3691 C CA . ASP A 1 460 ? 12.259 0.388 9.072 1.00 95.12 460 ASP A CA 1
ATOM 3692 C C . ASP A 1 460 ? 13.776 0.425 8.815 1.00 95.12 460 ASP A C 1
ATOM 3694 O O . ASP A 1 460 ? 14.348 -0.549 8.313 1.00 95.12 460 ASP A O 1
ATOM 3698 N N . PHE A 1 461 ? 14.451 1.513 9.208 1.00 95.50 461 PHE A N 1
ATOM 3699 C CA . PHE A 1 461 ? 15.904 1.637 9.069 1.00 95.50 461 PHE A CA 1
ATOM 3700 C C . PHE A 1 461 ? 16.642 0.627 9.945 1.00 95.50 461 PHE A C 1
ATOM 3702 O O . PHE A 1 461 ? 17.601 0.017 9.474 1.00 95.50 461 PHE A O 1
ATOM 3709 N N . ALA A 1 462 ? 16.210 0.430 11.193 1.00 95.56 462 ALA A N 1
ATOM 3710 C CA . ALA A 1 462 ? 16.862 -0.506 12.099 1.00 95.56 462 ALA A CA 1
ATOM 3711 C C . ALA A 1 462 ? 16.742 -1.957 11.616 1.00 95.56 462 ALA A C 1
ATOM 3713 O O . ALA A 1 462 ? 17.758 -2.641 11.481 1.00 95.56 462 ALA A O 1
ATOM 3714 N N . LEU A 1 463 ? 15.530 -2.407 11.276 1.00 93.81 463 LEU A N 1
ATOM 3715 C CA . LEU A 1 463 ? 15.301 -3.767 10.784 1.00 93.81 463 LEU A CA 1
ATOM 3716 C C . LEU A 1 463 ? 16.035 -4.020 9.466 1.00 93.81 463 LEU A C 1
ATOM 3718 O O . LEU A 1 463 ? 16.658 -5.068 9.291 1.00 93.81 463 LEU A O 1
ATOM 3722 N N . THR A 1 464 ? 16.006 -3.061 8.537 1.00 90.69 464 THR A N 1
ATOM 3723 C CA . THR A 1 464 ? 16.647 -3.267 7.234 1.00 90.69 464 THR A CA 1
ATOM 3724 C C . THR A 1 464 ? 18.171 -3.195 7.330 1.00 90.69 464 THR A C 1
ATOM 3726 O O . THR A 1 464 ? 18.848 -3.976 6.668 1.00 90.69 464 THR A O 1
ATOM 3729 N N . TYR A 1 465 ? 18.730 -2.355 8.209 1.00 92.19 465 TYR A N 1
ATOM 3730 C CA . TYR A 1 465 ? 20.166 -2.365 8.501 1.00 92.19 465 TYR A CA 1
ATOM 3731 C C . TYR A 1 465 ? 20.619 -3.685 9.140 1.00 92.19 465 TYR A C 1
ATOM 3733 O O . TYR A 1 465 ? 21.620 -4.255 8.704 1.00 92.19 465 TYR A O 1
ATOM 3741 N N . LEU A 1 466 ? 19.881 -4.200 10.132 1.00 91.25 466 LEU A N 1
ATOM 3742 C CA . LEU A 1 466 ? 20.182 -5.497 10.748 1.00 91.25 466 LEU A CA 1
ATOM 3743 C C . LEU A 1 466 ? 20.168 -6.618 9.706 1.00 91.25 466 LEU A C 1
ATOM 3745 O O . LEU A 1 466 ? 21.113 -7.405 9.655 1.00 91.25 466 LEU A O 1
ATOM 3749 N N . ARG A 1 467 ? 19.164 -6.624 8.821 1.00 87.75 467 ARG A N 1
ATOM 3750 C CA . ARG A 1 467 ? 19.071 -7.577 7.707 1.00 87.75 467 ARG A CA 1
ATOM 3751 C C . ARG A 1 467 ? 20.233 -7.438 6.719 1.00 87.75 467 ARG A C 1
ATOM 3753 O O . ARG A 1 467 ? 20.787 -8.439 6.279 1.00 87.75 467 ARG A O 1
ATOM 3760 N N . LEU A 1 468 ? 20.613 -6.210 6.365 1.00 87.62 468 LEU A N 1
ATOM 3761 C CA . LEU A 1 468 ? 21.704 -5.944 5.423 1.00 87.62 468 LEU A CA 1
ATOM 3762 C C . LEU A 1 468 ? 23.056 -6.407 5.987 1.00 87.62 468 LEU A C 1
ATOM 3764 O O . LEU A 1 468 ? 23.886 -6.955 5.263 1.00 87.62 468 LEU A O 1
ATOM 3768 N N . LYS A 1 469 ? 23.268 -6.219 7.295 1.00 85.12 469 LYS A N 1
ATOM 3769 C CA . LYS A 1 469 ? 24.473 -6.657 8.011 1.00 85.12 469 LYS A CA 1
ATOM 3770 C C . LYS A 1 469 ? 24.540 -8.184 8.169 1.00 85.12 469 LYS A C 1
ATOM 3772 O O . LYS A 1 469 ? 25.636 -8.741 8.240 1.00 85.12 469 LYS A O 1
ATOM 3777 N N . SER A 1 470 ? 23.401 -8.874 8.233 1.00 77.44 470 SER A N 1
ATOM 3778 C CA . SER A 1 470 ? 23.334 -10.319 8.459 1.00 77.44 470 SER A CA 1
ATOM 3779 C C . SER A 1 470 ? 23.581 -11.137 7.180 1.00 77.44 470 SER A C 1
ATOM 3781 O O . SER A 1 470 ? 22.654 -11.443 6.436 1.00 77.44 470 SER A O 1
ATOM 3783 N N . ALA A 1 471 ? 24.856 -11.463 6.935 1.00 57.09 471 ALA A N 1
ATOM 3784 C CA . ALA A 1 471 ? 25.405 -12.581 6.140 1.00 57.09 471 ALA A CA 1
ATOM 3785 C C . ALA A 1 471 ? 24.806 -12.935 4.752 1.00 57.09 471 ALA A C 1
ATOM 3787 O O . ALA A 1 471 ? 25.081 -14.020 4.249 1.00 57.09 471 ALA A O 1
ATOM 3788 N N . GLY A 1 472 ? 24.061 -12.042 4.094 1.00 58.16 472 GLY A N 1
ATOM 3789 C CA . GLY A 1 472 ? 23.603 -12.251 2.715 1.00 58.16 472 GLY A CA 1
ATOM 3790 C C . GLY A 1 472 ? 22.417 -13.211 2.584 1.00 58.16 472 GLY A C 1
ATOM 3791 O O . GLY A 1 472 ? 22.357 -13.973 1.626 1.00 58.16 472 GLY A O 1
ATOM 3792 N N . ILE A 1 473 ? 21.476 -13.212 3.539 1.00 54.66 473 ILE A N 1
ATOM 3793 C CA . ILE A 1 473 ? 20.285 -14.067 3.426 1.00 54.66 473 ILE A CA 1
ATOM 3794 C C . ILE A 1 473 ? 19.385 -13.600 2.278 1.00 54.66 473 ILE A C 1
ATOM 3796 O O . ILE A 1 473 ? 18.784 -12.522 2.318 1.00 54.66 473 ILE A O 1
ATOM 3800 N N . PHE A 1 474 ? 19.328 -14.496 1.293 1.00 63.09 474 PHE A N 1
ATOM 3801 C CA . PHE A 1 474 ? 18.675 -14.410 -0.001 1.00 63.09 474 PHE A CA 1
ATOM 3802 C C . PHE A 1 474 ? 17.172 -14.144 0.066 1.00 63.09 474 PHE A C 1
ATOM 3804 O O . PHE A 1 474 ? 16.487 -14.380 1.066 1.00 63.09 474 PHE A O 1
ATOM 3811 N N . PHE A 1 475 ? 16.702 -13.600 -1.047 1.00 60.53 475 PHE A N 1
ATOM 3812 C CA . PHE A 1 475 ? 15.434 -12.941 -1.285 1.00 60.53 475 PHE A CA 1
ATOM 3813 C C . PHE A 1 475 ? 14.219 -13.743 -0.803 1.00 60.53 475 PHE A C 1
ATOM 3815 O O . PHE A 1 475 ? 13.649 -14.571 -1.508 1.00 60.53 475 PHE A O 1
ATOM 3822 N N . LYS A 1 476 ? 13.767 -13.442 0.415 1.00 70.06 476 LYS A N 1
ATOM 3823 C CA . LYS A 1 476 ? 12.378 -13.659 0.811 1.00 70.06 476 LYS A CA 1
ATOM 3824 C C . LYS A 1 476 ? 11.702 -12.305 0.973 1.00 70.06 476 LYS A C 1
ATOM 3826 O O . LYS A 1 476 ? 12.237 -11.411 1.643 1.00 70.06 476 LYS A O 1
ATOM 3831 N N . VAL A 1 477 ? 10.538 -12.163 0.347 1.00 80.31 477 VAL A N 1
ATOM 3832 C CA . VAL A 1 477 ? 9.615 -11.055 0.601 1.00 80.31 477 VAL A CA 1
ATOM 3833 C C . VAL A 1 477 ? 9.073 -11.250 2.015 1.00 80.31 477 VAL A C 1
ATOM 3835 O O . VAL A 1 477 ? 8.472 -12.282 2.307 1.00 80.31 477 VAL A O 1
ATOM 3838 N N . LEU A 1 478 ? 9.364 -10.304 2.907 1.00 88.50 478 LEU A N 1
ATOM 3839 C CA . LEU A 1 478 ? 9.046 -10.401 4.333 1.00 88.50 478 LEU A CA 1
ATOM 3840 C C . LEU A 1 478 ? 8.418 -9.104 4.805 1.00 88.50 478 LEU A C 1
ATOM 3842 O O . LEU A 1 478 ? 9.132 -8.109 4.891 1.00 88.50 478 LEU A O 1
ATOM 3846 N N . ASN A 1 479 ? 7.150 -9.098 5.194 1.00 94.12 479 ASN A N 1
ATOM 3847 C CA . ASN A 1 479 ? 6.580 -7.929 5.855 1.00 94.12 479 ASN A CA 1
ATOM 3848 C C . ASN A 1 479 ? 7.324 -7.611 7.175 1.00 94.12 479 ASN A C 1
ATOM 3850 O O . ASN A 1 479 ? 8.232 -8.316 7.617 1.00 94.12 479 ASN A O 1
ATOM 3854 N N . THR A 1 480 ? 6.987 -6.499 7.813 1.00 95.88 480 THR A N 1
ATOM 3855 C CA . THR A 1 480 ? 7.685 -5.989 9.000 1.00 95.88 480 THR A CA 1
ATOM 3856 C C . THR A 1 480 ? 7.704 -6.992 10.151 1.00 95.88 480 THR A C 1
ATOM 3858 O O . THR A 1 480 ? 8.762 -7.183 10.746 1.00 95.88 480 THR A O 1
ATOM 3861 N N . LEU A 1 481 ? 6.588 -7.672 10.434 1.00 95.62 481 LEU A N 1
ATOM 3862 C CA . LEU A 1 481 ? 6.544 -8.688 11.492 1.00 95.62 481 LEU A CA 1
ATOM 3863 C C . LEU A 1 481 ? 7.401 -9.901 11.143 1.00 95.62 481 LEU A C 1
ATOM 3865 O O . LEU A 1 481 ? 8.204 -10.344 11.959 1.00 95.62 481 LEU A O 1
ATOM 3869 N N . GLU A 1 482 ? 7.305 -10.384 9.905 1.00 94.50 482 GLU A N 1
ATOM 3870 C CA . GLU A 1 482 ? 8.108 -11.513 9.434 1.00 94.50 482 GLU A CA 1
ATOM 3871 C C . GLU A 1 482 ? 9.611 -11.198 9.489 1.00 94.50 482 GLU A C 1
ATOM 3873 O O . GLU A 1 482 ? 10.417 -12.074 9.799 1.00 94.50 482 GLU A O 1
ATOM 3878 N N . ARG A 1 483 ? 10.012 -9.943 9.241 1.00 92.94 483 ARG A N 1
ATOM 3879 C CA . ARG A 1 483 ? 11.404 -9.506 9.427 1.00 92.94 483 ARG A CA 1
ATOM 3880 C C . ARG A 1 483 ? 11.835 -9.523 10.883 1.00 92.94 483 ARG A C 1
ATOM 3882 O O . ARG A 1 483 ? 12.946 -9.971 11.150 1.00 92.94 483 ARG A O 1
ATOM 3889 N N . ILE A 1 484 ? 11.001 -9.018 11.792 1.00 95.88 484 ILE A N 1
ATOM 3890 C CA . ILE A 1 484 ? 11.292 -9.045 13.231 1.00 95.88 484 ILE A CA 1
ATOM 3891 C C . ILE A 1 484 ? 11.510 -10.496 13.667 1.00 95.88 484 ILE A C 1
ATOM 3893 O O . ILE A 1 484 ? 12.535 -10.802 14.271 1.00 95.88 484 ILE A O 1
ATOM 3897 N N . ASP A 1 485 ? 10.616 -11.402 13.265 1.00 94.19 485 ASP A N 1
ATOM 3898 C CA . ASP A 1 485 ? 10.704 -12.824 13.600 1.00 94.19 485 ASP A CA 1
ATOM 3899 C C . ASP A 1 485 ? 11.964 -13.491 13.038 1.00 94.19 485 ASP A C 1
ATOM 3901 O O . ASP A 1 485 ? 12.603 -14.294 13.718 1.00 94.19 485 ASP A O 1
ATOM 3905 N N . VAL A 1 486 ? 12.333 -13.188 11.790 1.00 91.81 486 VAL A N 1
ATOM 3906 C CA . VAL A 1 486 ? 13.557 -13.726 11.178 1.00 91.81 486 VAL A CA 1
ATOM 3907 C C . VAL A 1 486 ? 14.797 -13.200 11.901 1.00 91.81 486 VAL A C 1
ATOM 3909 O O . VAL A 1 486 ? 15.678 -13.987 12.239 1.00 91.81 486 VAL A O 1
ATOM 3912 N N . LEU A 1 487 ? 14.863 -11.898 12.185 1.00 91.94 487 LEU A N 1
ATOM 3913 C CA . LEU A 1 487 ? 16.010 -11.287 12.859 1.00 91.94 487 LEU A CA 1
ATOM 3914 C C . LEU A 1 487 ? 16.163 -11.762 14.310 1.00 91.94 487 LEU A C 1
ATOM 3916 O O . LEU A 1 487 ? 17.289 -11.984 14.753 1.00 91.94 487 LEU A O 1
ATOM 3920 N N . GLU A 1 488 ? 15.059 -11.973 15.028 1.00 94.56 488 GLU A N 1
ATOM 3921 C CA . GLU A 1 488 ? 15.065 -12.589 16.360 1.00 94.56 488 GLU A CA 1
ATOM 3922 C C . GLU A 1 488 ? 15.601 -14.025 16.295 1.00 94.56 488 GLU A C 1
ATOM 3924 O O . GLU A 1 488 ? 16.542 -14.367 17.010 1.00 94.56 488 GLU A O 1
ATOM 3929 N N . LYS A 1 489 ? 15.074 -14.860 15.387 1.00 91.94 489 LYS A N 1
ATOM 3930 C CA . LYS A 1 489 ? 15.519 -16.258 15.222 1.00 91.94 489 LYS A CA 1
ATOM 3931 C C . LYS A 1 489 ? 16.994 -16.378 14.844 1.00 91.94 489 LYS A C 1
ATOM 3933 O O . LYS A 1 489 ? 17.631 -17.372 15.177 1.00 91.94 489 LYS A O 1
ATOM 3938 N N . MET A 1 490 ? 17.536 -15.377 14.156 1.00 89.75 490 MET A N 1
ATOM 3939 C CA . MET A 1 490 ? 18.955 -15.296 13.804 1.00 89.75 490 MET A CA 1
ATOM 3940 C C . MET A 1 490 ? 19.846 -14.760 14.934 1.00 89.75 490 MET A C 1
ATOM 3942 O O . MET A 1 490 ? 21.065 -14.728 14.777 1.00 89.75 490 MET A O 1
ATOM 3946 N N . GLY A 1 491 ? 19.271 -14.318 16.056 1.00 91.25 491 GLY A N 1
ATOM 3947 C CA . GLY A 1 491 ? 20.014 -13.720 17.167 1.00 91.25 491 GLY A CA 1
ATOM 3948 C C . GLY A 1 491 ? 20.499 -12.292 16.893 1.00 91.25 491 GLY A C 1
ATOM 3949 O O . GLY A 1 491 ? 21.445 -11.831 17.528 1.00 91.25 491 GLY A O 1
ATOM 3950 N N . HIS A 1 492 ? 19.886 -11.586 15.937 1.00 90.56 492 HIS A N 1
ATOM 3951 C CA . HIS A 1 492 ? 20.170 -10.174 15.647 1.00 90.56 492 HIS A CA 1
ATOM 3952 C C . HIS A 1 492 ? 19.249 -9.201 16.392 1.00 90.56 492 HIS A C 1
ATOM 3954 O O . HIS A 1 492 ? 19.519 -8.001 16.392 1.00 90.56 492 HIS A O 1
ATOM 3960 N N . LEU A 1 493 ? 18.194 -9.714 17.026 1.00 93.25 493 LEU A N 1
ATOM 3961 C CA . LEU A 1 493 ? 17.331 -8.990 17.954 1.00 93.25 493 LEU A CA 1
ATOM 3962 C C . LEU A 1 493 ? 17.231 -9.770 19.263 1.00 93.25 493 LEU A C 1
ATOM 3964 O O . LEU A 1 493 ? 17.044 -10.987 19.248 1.00 93.25 493 LEU A O 1
ATOM 3968 N N . GLU A 1 494 ? 17.328 -9.065 20.388 1.00 95.31 494 GLU A N 1
ATOM 3969 C CA . GLU A 1 494 ? 16.966 -9.629 21.686 1.00 95.31 494 GLU A CA 1
ATOM 3970 C C . GLU A 1 494 ? 15.451 -9.848 21.751 1.00 95.31 494 GLU A C 1
ATOM 3972 O O . GLU A 1 494 ? 14.677 -9.088 21.167 1.00 95.31 494 GLU A O 1
ATOM 3977 N N . ARG A 1 495 ? 15.010 -10.860 22.503 1.00 96.69 495 ARG A N 1
ATOM 3978 C CA . ARG A 1 495 ? 13.586 -11.208 22.611 1.00 96.69 495 ARG A CA 1
ATOM 3979 C C . ARG A 1 495 ? 12.718 -10.036 23.080 1.00 96.69 495 ARG A C 1
ATOM 3981 O O . ARG A 1 495 ? 11.653 -9.801 22.521 1.00 96.69 495 ARG A O 1
ATOM 3988 N N . SER A 1 496 ? 13.187 -9.272 24.066 1.00 97.06 496 SER A N 1
ATOM 3989 C CA . SER A 1 496 ? 12.473 -8.097 24.579 1.00 97.06 496 SER A CA 1
ATOM 3990 C C . SER A 1 496 ? 12.347 -6.976 23.546 1.00 97.06 496 SER A C 1
ATOM 3992 O O . SER A 1 496 ? 11.326 -6.289 23.508 1.00 97.06 496 SER A O 1
ATOM 3994 N N . ASP A 1 497 ? 13.361 -6.795 22.694 1.00 97.56 497 ASP A N 1
ATOM 3995 C CA . ASP A 1 497 ? 13.299 -5.835 21.591 1.00 97.56 497 ASP A CA 1
ATOM 3996 C C . ASP A 1 497 ? 12.344 -6.319 20.505 1.00 97.56 497 ASP A C 1
ATOM 3998 O O . ASP A 1 497 ? 11.562 -5.531 19.985 1.00 97.56 497 ASP A O 1
ATOM 4002 N N . ALA A 1 498 ? 12.383 -7.610 20.170 1.00 97.75 498 ALA A N 1
ATOM 4003 C CA . ALA A 1 498 ? 11.494 -8.199 19.178 1.00 97.75 498 ALA A CA 1
ATOM 4004 C C . ALA A 1 498 ? 10.024 -8.078 19.609 1.00 97.75 498 ALA A C 1
ATOM 4006 O O . ALA A 1 498 ? 9.197 -7.620 18.824 1.00 97.75 498 ALA A O 1
ATOM 4007 N N . GLU A 1 499 ? 9.704 -8.417 20.862 1.00 97.69 499 GLU A N 1
ATOM 4008 C CA . GLU A 1 499 ? 8.365 -8.250 21.445 1.00 97.69 499 GLU A CA 1
ATOM 4009 C C . GLU A 1 499 ? 7.902 -6.785 21.369 1.00 97.69 499 GLU A C 1
ATOM 4011 O O . GLU A 1 499 ? 6.837 -6.510 20.816 1.00 97.69 499 GLU A O 1
ATOM 4016 N N . PHE A 1 500 ? 8.739 -5.835 21.799 1.00 98.19 500 PHE A N 1
ATOM 4017 C CA . PHE A 1 500 ? 8.426 -4.407 21.690 1.00 98.19 500 PHE A CA 1
ATOM 4018 C C . PHE A 1 500 ? 8.227 -3.941 20.238 1.00 98.19 500 PHE A C 1
ATOM 4020 O O . PHE A 1 500 ? 7.280 -3.213 19.945 1.00 98.19 500 PHE A O 1
ATOM 4027 N N . LEU A 1 501 ? 9.104 -4.341 19.314 1.00 98.31 501 LEU A N 1
ATOM 4028 C CA . LEU A 1 501 ? 9.027 -3.924 17.914 1.00 98.31 501 LEU A CA 1
ATOM 4029 C C . LEU A 1 501 ? 7.796 -4.497 17.211 1.00 98.31 501 LEU A C 1
ATOM 4031 O O . LEU A 1 501 ? 7.264 -3.829 16.325 1.00 98.31 501 LEU A O 1
ATOM 4035 N N . ARG A 1 502 ? 7.320 -5.691 17.593 1.00 98.06 502 ARG A N 1
ATOM 4036 C CA . ARG A 1 502 ? 6.044 -6.228 17.092 1.00 98.06 502 ARG A CA 1
ATOM 4037 C C . ARG A 1 502 ? 4.886 -5.341 17.528 1.00 98.06 502 ARG A C 1
ATOM 4039 O O . ARG A 1 502 ? 4.122 -4.909 16.668 1.00 98.06 502 ARG A O 1
ATOM 4046 N N . ASP A 1 503 ? 4.803 -5.017 18.817 1.00 97.81 503 ASP A N 1
ATOM 4047 C CA . ASP A 1 503 ? 3.760 -4.136 19.352 1.00 97.81 503 ASP A CA 1
ATOM 4048 C C . ASP A 1 503 ? 3.795 -2.761 18.679 1.00 97.81 503 ASP A C 1
ATOM 4050 O O . ASP A 1 503 ? 2.783 -2.293 18.157 1.00 97.81 503 ASP A O 1
ATOM 4054 N N . ALA A 1 504 ? 4.979 -2.150 18.591 1.00 98.25 504 ALA A N 1
ATOM 4055 C CA . ALA A 1 504 ? 5.168 -0.859 17.943 1.00 98.25 504 ALA A CA 1
ATOM 4056 C C . ALA A 1 504 ? 4.795 -0.902 16.451 1.00 98.25 504 ALA A C 1
ATOM 4058 O O . ALA A 1 504 ? 4.120 0.001 15.954 1.00 98.25 504 ALA A O 1
ATOM 4059 N N . ALA A 1 505 ? 5.198 -1.946 15.719 1.00 97.94 505 ALA A N 1
ATOM 4060 C CA . ALA A 1 505 ? 4.879 -2.093 14.301 1.00 97.94 505 ALA A CA 1
ATOM 4061 C C . ALA A 1 505 ? 3.372 -2.273 14.069 1.00 97.94 505 ALA A C 1
ATOM 4063 O O . ALA A 1 505 ? 2.821 -1.623 13.177 1.00 97.94 505 ALA A O 1
ATOM 4064 N N . VAL A 1 506 ? 2.701 -3.108 14.872 1.00 98.12 506 VAL A N 1
ATOM 4065 C CA . VAL A 1 506 ? 1.240 -3.277 14.818 1.00 98.12 506 VAL A CA 1
ATOM 4066 C C . VAL A 1 506 ? 0.549 -1.960 15.153 1.00 98.12 506 VAL A C 1
ATOM 4068 O O . VAL A 1 506 ? -0.325 -1.544 14.399 1.00 98.12 506 VAL A O 1
ATOM 4071 N N . PHE A 1 507 ? 0.980 -1.258 16.203 1.00 98.12 507 PHE A N 1
ATOM 4072 C CA . PHE A 1 507 ? 0.409 0.027 16.603 1.00 98.12 507 PHE A CA 1
ATOM 4073 C C . PHE A 1 507 ? 0.543 1.095 15.515 1.00 98.12 507 PHE A C 1
ATOM 4075 O O . PHE A 1 507 ? -0.450 1.705 15.120 1.00 98.12 507 PHE A O 1
ATOM 4082 N N . TYR A 1 508 ? 1.741 1.288 14.954 1.00 97.56 508 TYR A N 1
ATOM 4083 C CA . TYR A 1 508 ? 1.951 2.252 13.871 1.00 97.56 508 TYR A CA 1
ATOM 4084 C C . TYR A 1 508 ? 1.135 1.921 12.622 1.00 97.56 508 TYR A C 1
ATOM 4086 O O . TYR A 1 508 ? 0.588 2.830 11.991 1.00 97.56 508 TYR A O 1
ATOM 4094 N N . ARG A 1 509 ? 1.045 0.637 12.253 1.00 96.38 509 ARG A N 1
ATOM 4095 C CA . ARG A 1 509 ? 0.237 0.210 11.106 1.00 96.38 509 ARG A CA 1
ATOM 4096 C C . ARG A 1 509 ? -1.252 0.375 11.369 1.00 96.38 509 ARG A C 1
ATOM 4098 O O . ARG A 1 509 ? -1.929 0.893 10.492 1.00 96.38 509 ARG A O 1
ATOM 4105 N N . ALA A 1 510 ? -1.738 0.034 12.557 1.00 97.44 510 ALA A N 1
ATOM 4106 C CA . ALA A 1 510 ? -3.122 0.250 12.966 1.00 97.44 510 ALA A CA 1
ATOM 4107 C C . ALA A 1 510 ? -3.496 1.740 12.949 1.00 97.44 510 ALA A C 1
ATOM 4109 O O . ALA A 1 510 ? -4.563 2.107 12.463 1.00 97.44 510 ALA A O 1
ATOM 4110 N N . LEU A 1 511 ? -2.599 2.611 13.418 1.00 96.31 511 LEU A N 1
ATOM 4111 C CA . LEU A 1 511 ? -2.810 4.055 13.433 1.00 96.31 511 LEU A CA 1
ATOM 4112 C C . LEU A 1 511 ? -2.905 4.645 12.018 1.00 96.31 511 LEU A C 1
ATOM 4114 O O . LEU A 1 511 ? -3.856 5.359 11.700 1.00 96.31 511 LEU A O 1
ATOM 4118 N N . ASP A 1 512 ? -1.928 4.342 11.160 1.00 95.25 512 ASP A N 1
ATOM 4119 C CA . ASP A 1 512 ? -1.916 4.802 9.766 1.00 95.25 512 ASP A CA 1
ATOM 4120 C C . ASP A 1 512 ? -3.104 4.224 8.978 1.00 95.25 512 ASP A C 1
ATOM 4122 O O . ASP A 1 512 ? -3.764 4.955 8.239 1.00 95.25 512 ASP A O 1
ATOM 4126 N N . HIS A 1 513 ? -3.446 2.954 9.206 1.00 96.38 513 HIS A N 1
ATOM 4127 C CA . HIS A 1 513 ? -4.615 2.308 8.615 1.00 96.38 513 HIS A CA 1
ATOM 4128 C C . HIS A 1 513 ? -5.928 2.954 9.057 1.00 96.38 513 HIS A C 1
ATOM 4130 O O . HIS A 1 513 ? -6.758 3.301 8.221 1.00 96.38 513 HIS A O 1
ATOM 4136 N N . GLY A 1 514 ? -6.103 3.208 10.356 1.00 95.81 514 GLY A N 1
ATOM 4137 C CA . GLY A 1 514 ? -7.290 3.876 10.887 1.00 95.81 514 GLY A CA 1
ATOM 4138 C C . GLY A 1 514 ? -7.488 5.272 10.292 1.00 95.81 514 GLY A C 1
ATOM 4139 O O . GLY A 1 514 ? -8.603 5.629 9.913 1.00 95.81 514 GLY A O 1
ATOM 4140 N N . LEU A 1 515 ? -6.408 6.044 10.121 1.00 91.50 515 LEU A N 1
ATOM 4141 C CA . LEU A 1 515 ? -6.450 7.351 9.450 1.00 91.50 515 LEU A CA 1
ATOM 4142 C C . LEU A 1 515 ? -6.896 7.237 7.980 1.00 91.50 515 LEU A C 1
ATOM 4144 O O . LEU A 1 515 ? -7.718 8.042 7.515 1.00 91.50 515 LEU A O 1
ATOM 4148 N N . ARG A 1 516 ? -6.386 6.222 7.271 1.00 92.75 516 ARG A N 1
ATOM 4149 C CA . ARG A 1 516 ? -6.699 5.935 5.863 1.00 92.75 516 ARG A CA 1
ATOM 4150 C C . ARG A 1 516 ? -8.124 5.468 5.668 1.00 92.75 516 ARG A C 1
ATOM 4152 O O . ARG A 1 516 ? -8.839 6.038 4.856 1.00 92.75 516 ARG A O 1
ATOM 4159 N N . VAL A 1 517 ? -8.565 4.485 6.435 1.00 92.94 517 VAL A N 1
ATOM 4160 C CA . VAL A 1 517 ? -9.911 3.920 6.347 1.00 92.94 517 VAL A CA 1
ATOM 4161 C C . VAL A 1 517 ? -10.971 4.937 6.759 1.00 92.94 517 VAL A C 1
ATOM 4163 O O . VAL A 1 517 ? -12.035 5.004 6.140 1.00 92.94 517 VAL A O 1
ATOM 4166 N N . TYR A 1 518 ? -10.686 5.775 7.759 1.00 88.69 518 TYR A N 1
ATOM 4167 C CA . TYR A 1 518 ? -11.620 6.809 8.192 1.00 88.69 518 TYR A CA 1
ATOM 4168 C C . TYR A 1 518 ? -11.914 7.826 7.077 1.00 88.69 518 TYR A C 1
ATOM 4170 O O . TYR A 1 518 ? -13.073 8.181 6.856 1.00 88.69 518 TYR A O 1
ATOM 4178 N N . SER A 1 519 ? -10.876 8.301 6.377 1.00 82.75 519 SER A N 1
ATOM 4179 C CA . SER A 1 519 ? -10.965 9.443 5.449 1.00 82.75 519 SER A CA 1
ATOM 4180 C C . SER A 1 519 ? -10.859 9.098 3.960 1.00 82.75 519 SER A C 1
ATOM 4182 O O . SER A 1 519 ? -11.228 9.918 3.123 1.00 82.75 519 SER A O 1
ATOM 4184 N N . GLY A 1 520 ? -10.351 7.914 3.622 1.00 84.62 520 GLY A N 1
ATOM 4185 C CA . GLY A 1 520 ? -9.928 7.538 2.271 1.00 84.62 520 GLY A CA 1
ATOM 4186 C C . GLY A 1 520 ? -8.589 8.153 1.850 1.00 84.62 520 GLY A C 1
ATOM 4187 O O . GLY A 1 520 ? -8.252 8.110 0.671 1.00 84.62 520 GLY A O 1
ATOM 4188 N N . GLN A 1 521 ? -7.840 8.770 2.772 1.00 80.94 521 GLN A N 1
ATOM 4189 C CA . GLN A 1 521 ? -6.602 9.500 2.482 1.00 80.94 521 GLN A CA 1
ATOM 4190 C C . GLN A 1 521 ? -5.483 9.141 3.462 1.00 80.94 521 GLN A C 1
ATOM 4192 O O . GLN A 1 521 ? -5.727 8.840 4.628 1.00 80.94 521 GLN A O 1
ATOM 4197 N N . ALA A 1 522 ? -4.232 9.232 3.010 1.00 77.69 522 ALA A N 1
ATOM 4198 C CA . ALA A 1 522 ? -3.073 9.073 3.881 1.00 77.69 522 ALA A CA 1
ATOM 4199 C C . ALA A 1 522 ? -3.028 10.172 4.962 1.00 77.69 522 ALA A C 1
ATOM 4201 O O . ALA A 1 522 ? -3.154 11.359 4.661 1.00 77.69 522 ALA A O 1
ATOM 4202 N N . GLY A 1 523 ? -2.808 9.784 6.222 1.00 73.81 523 GLY A N 1
ATOM 4203 C CA . GLY A 1 523 ? -2.675 10.711 7.346 1.00 73.81 523 GLY A CA 1
ATOM 4204 C C . GLY A 1 523 ? -1.277 10.667 7.960 1.00 73.81 523 GLY A C 1
ATOM 4205 O O . GLY A 1 523 ? -0.854 9.635 8.463 1.00 73.81 523 GLY A O 1
ATOM 4206 N N . GLY A 1 524 ? -0.560 11.795 7.967 1.00 77.06 524 GLY A N 1
ATOM 4207 C CA . GLY A 1 524 ? 0.787 11.879 8.559 1.00 77.06 524 GLY A CA 1
ATOM 4208 C C . GLY A 1 524 ? 0.824 12.159 10.068 1.00 77.06 524 GLY A C 1
ATOM 4209 O O . GLY A 1 524 ? 1.888 12.078 10.683 1.00 77.06 524 GLY A O 1
ATOM 4210 N N . ARG A 1 525 ? -0.318 12.519 10.673 1.00 88.19 525 ARG A N 1
ATOM 4211 C CA . ARG A 1 525 ? -0.421 13.019 12.055 1.00 88.19 525 ARG A CA 1
ATOM 4212 C C . ARG A 1 525 ? -1.735 12.609 12.718 1.00 88.19 525 ARG A C 1
ATOM 4214 O O . ARG A 1 525 ? -2.732 12.399 12.028 1.00 88.19 525 ARG A O 1
ATOM 4221 N N . LEU A 1 526 ? -1.751 12.604 14.051 1.00 89.50 526 LEU A N 1
ATOM 4222 C CA . LEU A 1 526 ? -2.981 12.410 14.819 1.00 89.50 526 LEU A CA 1
ATOM 4223 C C . LEU A 1 526 ? -4.010 13.527 14.549 1.00 89.50 526 LEU A C 1
ATOM 4225 O O . LEU A 1 526 ? -3.629 14.692 14.355 1.00 89.50 526 LEU A O 1
ATOM 4229 N N . PRO A 1 527 ? -5.321 13.217 14.563 1.00 88.31 527 PRO A N 1
ATOM 4230 C CA . PRO A 1 527 ? -6.365 14.225 14.460 1.00 88.31 527 PRO A CA 1
ATOM 4231 C C . PRO A 1 527 ? -6.332 15.185 15.654 1.00 88.31 527 PRO A C 1
ATOM 4233 O O . PRO A 1 527 ? -6.183 14.769 16.796 1.00 88.31 527 PRO A O 1
ATOM 4236 N N . ARG A 1 528 ? -6.543 16.482 15.403 1.00 83.81 528 ARG A N 1
ATOM 4237 C CA . ARG A 1 528 ? -6.611 17.504 16.469 1.00 83.81 528 ARG A CA 1
ATOM 4238 C C . ARG A 1 528 ? -7.975 17.584 17.154 1.00 83.81 528 ARG A C 1
ATOM 4240 O O . ARG A 1 528 ? -8.096 18.125 18.245 1.00 83.81 528 ARG A O 1
ATOM 4247 N N . THR A 1 529 ? -9.023 17.120 16.481 1.00 83.94 529 THR A N 1
ATOM 4248 C CA . THR A 1 529 ? -10.398 17.192 16.978 1.00 83.94 529 THR A CA 1
ATOM 4249 C C . THR A 1 529 ? -10.705 15.958 17.813 1.00 83.94 529 THR A C 1
ATOM 4251 O O . THR A 1 529 ? -10.598 14.844 17.299 1.00 83.94 529 THR A O 1
ATOM 4254 N N . ARG A 1 530 ? -11.172 16.155 19.053 1.00 84.81 530 ARG A N 1
ATOM 4255 C CA . ARG A 1 530 ? -11.516 15.073 19.992 1.00 84.81 530 ARG A CA 1
ATOM 4256 C C . ARG A 1 530 ? -12.409 14.001 19.364 1.00 84.81 530 ARG A C 1
ATOM 4258 O O . ARG A 1 530 ? -12.107 12.823 19.447 1.00 84.81 530 ARG A O 1
ATOM 4265 N N . TYR A 1 531 ? -13.437 14.418 18.632 1.00 82.19 531 TYR A N 1
ATOM 4266 C CA . TYR A 1 531 ? -14.356 13.508 17.946 1.00 82.19 531 TYR A CA 1
ATOM 4267 C C . TYR A 1 531 ? -13.685 12.565 16.927 1.00 82.19 531 TYR A C 1
ATOM 4269 O O . TYR A 1 531 ? -14.061 11.399 16.818 1.00 82.19 531 TYR A O 1
ATOM 4277 N N . LYS A 1 532 ? -12.699 13.063 16.165 1.00 84.94 532 LYS A N 1
ATOM 4278 C CA . LYS A 1 532 ? -11.937 12.247 15.204 1.00 84.94 532 LYS A CA 1
ATOM 4279 C C . LYS A 1 532 ? -10.923 11.356 15.917 1.00 84.94 532 LYS A C 1
ATOM 4281 O O . LYS A 1 532 ? -10.678 10.249 15.458 1.00 84.94 532 LYS A O 1
ATOM 4286 N N . LEU A 1 533 ? -10.355 11.836 17.022 1.00 89.31 533 LEU A N 1
ATOM 4287 C CA . LEU A 1 533 ? -9.437 11.058 17.846 1.00 89.31 533 LEU A CA 1
ATOM 4288 C C . LEU A 1 533 ? -10.157 9.869 18.499 1.00 89.31 533 LEU A C 1
ATOM 4290 O O . LEU A 1 533 ? -9.675 8.756 18.388 1.00 89.31 533 LEU A O 1
ATOM 4294 N N . GLU A 1 534 ? -11.354 10.075 19.055 1.00 88.06 534 GLU A N 1
ATOM 4295 C CA . GLU A 1 534 ? -12.198 8.999 19.603 1.00 88.06 534 GLU A CA 1
ATOM 4296 C C . GLU A 1 534 ? -12.625 7.978 18.534 1.00 88.06 534 GLU A C 1
ATOM 4298 O O . GLU A 1 534 ? -12.800 6.799 18.830 1.00 88.06 534 GLU A O 1
ATOM 4303 N N . ALA A 1 535 ? -12.820 8.412 17.284 1.00 87.94 535 ALA A N 1
ATOM 4304 C CA . ALA A 1 535 ? -13.090 7.499 16.172 1.00 87.94 535 ALA A CA 1
ATOM 4305 C C . ALA A 1 535 ? -11.855 6.655 15.826 1.00 87.94 535 ALA A C 1
ATOM 4307 O O . ALA A 1 535 ? -11.959 5.445 15.646 1.00 87.94 535 ALA A O 1
ATOM 4308 N N . LEU A 1 536 ? -10.686 7.298 15.763 1.00 92.69 536 LEU A N 1
ATOM 4309 C CA . LEU A 1 536 ? -9.419 6.628 15.494 1.00 92.69 536 LEU A CA 1
ATOM 4310 C C . LEU A 1 536 ? -9.068 5.626 16.600 1.00 92.69 536 LEU A C 1
ATOM 4312 O O . LEU A 1 536 ? -8.686 4.508 16.293 1.00 92.69 536 LEU A O 1
ATOM 4316 N N . ASP A 1 537 ? -9.258 5.997 17.861 1.00 93.44 537 ASP A N 1
ATOM 4317 C CA . ASP A 1 537 ? -9.012 5.154 19.035 1.00 93.44 537 ASP A CA 1
ATOM 4318 C C . ASP A 1 537 ? -9.851 3.860 19.012 1.00 93.44 537 ASP A C 1
ATOM 4320 O O . ASP A 1 537 ? -9.337 2.747 19.148 1.00 93.44 537 ASP A O 1
ATOM 4324 N N . LYS A 1 538 ? -11.145 3.980 18.687 1.00 92.00 538 LYS A N 1
ATOM 4325 C CA . LYS A 1 538 ? -12.044 2.828 18.484 1.00 92.00 538 LYS A CA 1
ATOM 4326 C C . LYS A 1 538 ? -11.649 1.922 17.323 1.00 92.00 538 LYS A C 1
ATOM 4328 O O . LYS A 1 538 ? -11.988 0.744 17.344 1.00 92.00 538 LYS A O 1
ATOM 4333 N N . LEU A 1 539 ? -11.024 2.470 16.286 1.00 94.88 539 LEU A N 1
ATOM 4334 C CA . LEU A 1 539 ? -10.529 1.692 15.155 1.00 94.88 539 LEU A CA 1
ATOM 4335 C C . LEU A 1 539 ? -9.230 0.976 15.524 1.00 94.88 539 LEU A C 1
ATOM 4337 O O . LEU A 1 539 ? -9.136 -0.235 15.369 1.00 94.88 539 LEU A O 1
ATOM 4341 N N . VAL A 1 540 ? -8.262 1.709 16.076 1.00 96.38 540 VAL A N 1
ATOM 4342 C CA . VAL A 1 540 ? -6.949 1.176 16.465 1.00 96.38 540 VAL A CA 1
ATOM 4343 C C . VAL A 1 540 ? -7.100 0.026 17.457 1.00 96.38 540 VAL A C 1
ATOM 4345 O O . VAL A 1 540 ? -6.465 -1.009 17.271 1.00 96.38 540 VAL A O 1
ATOM 4348 N N . SER A 1 541 ? -8.022 0.142 18.415 1.00 95.81 541 SER A N 1
ATOM 4349 C CA . SER A 1 541 ? -8.327 -0.921 19.384 1.00 95.81 541 SER A CA 1
ATOM 4350 C C . SER A 1 541 ? -8.872 -2.222 18.824 1.00 95.81 541 SER A C 1
ATOM 4352 O O . SER A 1 541 ? -8.821 -3.242 19.508 1.00 95.81 541 SER A O 1
ATOM 4354 N N . ARG A 1 542 ? -9.314 -2.242 17.566 1.00 95.62 542 ARG A N 1
ATOM 4355 C CA . ARG A 1 542 ? -9.692 -3.487 16.887 1.00 95.62 542 ARG A CA 1
ATOM 4356 C C . ARG A 1 542 ? -8.474 -4.281 16.428 1.00 95.62 542 ARG A C 1
ATOM 4358 O O . ARG A 1 542 ? -8.561 -5.493 16.296 1.00 95.62 542 ARG A O 1
ATOM 4365 N N . TRP A 1 543 ? -7.346 -3.620 16.181 1.00 97.00 543 TRP A N 1
ATOM 4366 C CA . TRP A 1 543 ? -6.194 -4.232 15.511 1.00 97.00 543 TRP A CA 1
ATOM 4367 C C . TRP A 1 543 ? -4.969 -4.404 16.402 1.00 97.00 543 TRP A C 1
ATOM 4369 O O . TRP A 1 543 ? -4.028 -5.093 16.004 1.00 97.00 543 TRP A O 1
ATOM 4379 N N . THR A 1 544 ? -4.950 -3.775 17.575 1.00 96.81 544 THR A N 1
ATOM 4380 C CA . THR A 1 544 ? -3.827 -3.834 18.512 1.00 96.81 544 THR A CA 1
ATOM 4381 C C . THR A 1 544 ? -4.181 -4.603 19.790 1.00 96.81 544 THR A C 1
ATOM 4383 O O . THR A 1 544 ? -5.344 -4.621 20.199 1.00 96.81 544 THR A O 1
ATOM 4386 N N . PRO A 1 545 ? -3.187 -5.226 20.450 1.00 94.38 545 PRO A N 1
ATOM 4387 C CA . PRO A 1 545 ? -3.389 -5.931 21.714 1.00 94.38 545 PRO A CA 1
ATOM 4388 C C . PRO A 1 545 ? -4.012 -5.064 22.827 1.00 94.38 545 PRO A C 1
ATOM 4390 O O . PRO A 1 545 ? -3.765 -3.856 22.854 1.00 94.38 545 PRO A O 1
ATOM 4393 N N . PRO A 1 546 ? -4.739 -5.668 23.792 1.00 93.62 546 PRO A N 1
ATOM 4394 C CA . PRO A 1 546 ? -5.401 -4.949 24.885 1.00 93.62 546 PRO A CA 1
ATOM 4395 C C . PRO A 1 546 ? -4.499 -4.002 25.687 1.00 93.62 546 PRO A C 1
ATOM 4397 O O . PRO A 1 546 ? -4.937 -2.914 26.038 1.00 93.62 546 PRO A O 1
ATOM 4400 N N . HIS A 1 547 ? -3.241 -4.383 25.937 1.00 93.62 547 HIS A N 1
ATOM 4401 C CA . HIS A 1 547 ? -2.307 -3.598 26.759 1.00 93.62 547 HIS A CA 1
ATOM 4402 C C . HIS A 1 547 ? -1.870 -2.273 26.122 1.00 93.62 547 HIS A C 1
ATOM 4404 O O . HIS A 1 547 ? -1.288 -1.441 26.805 1.00 93.62 547 HIS A O 1
ATOM 4410 N N . LEU A 1 548 ? -2.147 -2.058 24.831 1.00 93.88 548 LEU A N 1
ATOM 4411 C CA . LEU A 1 548 ? -1.877 -0.785 24.151 1.00 93.88 548 LEU A CA 1
ATOM 4412 C C . LEU A 1 548 ? -3.042 0.219 24.279 1.00 93.88 548 LEU A C 1
ATOM 4414 O O . LEU A 1 548 ? -3.005 1.269 23.643 1.00 93.88 548 LEU A O 1
ATOM 4418 N N . HIS A 1 549 ? -4.071 -0.100 25.080 1.00 91.12 549 HIS A N 1
ATOM 4419 C CA . HIS A 1 549 ? -5.285 0.717 25.278 1.00 91.12 549 HIS A CA 1
ATOM 4420 C C . HIS A 1 549 ? -5.511 1.157 26.721 1.00 91.12 549 HIS A C 1
ATOM 4422 O O . HIS A 1 549 ? -6.554 1.730 27.038 1.00 91.12 549 HIS A O 1
ATOM 4428 N N . ASP A 1 550 ? -4.554 0.897 27.609 1.00 89.50 550 ASP A N 1
ATOM 4429 C CA . ASP A 1 550 ? -4.681 1.223 29.035 1.00 89.50 550 ASP A CA 1
ATOM 4430 C C . ASP A 1 550 ? -4.607 2.741 29.304 1.00 89.50 550 ASP A C 1
ATOM 4432 O O . ASP A 1 550 ? -4.899 3.211 30.407 1.00 89.50 550 ASP A O 1
ATOM 4436 N N . GLN A 1 551 ? -4.231 3.527 28.294 1.00 91.56 551 GLN A N 1
ATOM 4437 C CA . GLN A 1 551 ? -4.069 4.975 28.360 1.00 91.56 551 GLN A CA 1
ATOM 4438 C C . GLN A 1 551 ? -4.462 5.642 27.028 1.00 91.56 551 GLN A C 1
ATOM 4440 O O . GLN A 1 551 ? -4.603 4.959 26.015 1.00 91.56 551 GLN A O 1
ATOM 4445 N N . PRO A 1 552 ? -4.640 6.978 26.996 1.00 92.31 552 PRO A N 1
ATOM 4446 C CA . PRO A 1 552 ? -4.969 7.691 25.764 1.00 92.31 552 PRO A CA 1
ATOM 4447 C C . PRO A 1 552 ? -3.949 7.455 24.641 1.00 92.31 552 PRO A C 1
ATOM 4449 O O . PRO A 1 552 ? -2.739 7.439 24.879 1.00 92.31 552 PRO A O 1
ATOM 4452 N N . ILE A 1 553 ? -4.438 7.339 23.402 1.00 94.25 553 ILE A N 1
ATOM 4453 C CA . ILE A 1 553 ? -3.632 6.989 22.221 1.00 94.25 553 ILE A CA 1
ATOM 4454 C C . ILE A 1 553 ? -2.430 7.916 21.971 1.00 94.25 553 ILE A C 1
ATOM 4456 O O . ILE A 1 553 ? -1.409 7.483 21.441 1.00 94.25 553 ILE A O 1
ATOM 4460 N N . ASP A 1 554 ? -2.521 9.195 22.338 1.00 93.06 554 ASP A N 1
ATOM 4461 C CA . ASP A 1 554 ? -1.431 10.164 22.216 1.00 93.06 554 ASP A CA 1
ATOM 4462 C C . ASP A 1 554 ? -0.324 9.935 23.255 1.00 93.06 554 ASP A C 1
ATOM 4464 O O . ASP A 1 554 ? 0.856 10.108 22.939 1.00 93.06 554 ASP A O 1
ATOM 4468 N N . VAL A 1 555 ? -0.692 9.492 24.460 1.00 94.81 555 VAL A N 1
ATOM 4469 C CA . VAL A 1 555 ? 0.251 9.096 25.515 1.00 94.81 555 VAL A CA 1
ATOM 4470 C C . VAL A 1 555 ? 0.955 7.794 25.134 1.00 94.81 555 VAL A C 1
ATOM 4472 O O . VAL A 1 555 ? 2.183 7.729 25.205 1.00 94.81 555 VAL A O 1
ATOM 4475 N N . GLU A 1 556 ? 0.201 6.800 24.655 1.00 96.38 556 GLU A N 1
ATOM 4476 C CA . GLU A 1 556 ? 0.753 5.528 24.167 1.00 96.38 556 GLU A CA 1
ATOM 4477 C C . GLU A 1 556 ? 1.722 5.752 23.001 1.00 96.38 556 GLU A C 1
ATOM 4479 O O . GLU A 1 556 ? 2.865 5.291 23.026 1.00 96.38 556 GLU A O 1
ATOM 4484 N N . LEU A 1 557 ? 1.318 6.563 22.017 1.00 96.62 557 LEU A N 1
ATOM 4485 C CA . LEU A 1 557 ? 2.174 6.933 20.894 1.00 96.62 557 LEU A CA 1
ATOM 4486 C C . LEU A 1 557 ? 3.487 7.573 21.364 1.00 96.62 557 LEU A C 1
ATOM 4488 O O . LEU A 1 557 ? 4.546 7.229 20.841 1.00 96.62 557 LEU A O 1
ATOM 4492 N N . ALA A 1 558 ? 3.444 8.487 22.338 1.00 96.81 558 ALA A N 1
ATOM 4493 C CA . ALA A 1 558 ? 4.646 9.143 22.848 1.00 96.81 558 ALA A CA 1
ATOM 4494 C C . ALA A 1 558 ? 5.610 8.150 23.528 1.00 96.81 558 ALA A C 1
ATOM 4496 O O . ALA A 1 558 ? 6.828 8.254 23.350 1.00 96.81 558 ALA A O 1
ATOM 4497 N N . GLN A 1 559 ? 5.087 7.164 24.266 1.00 97.25 559 GLN A N 1
ATOM 4498 C CA . GLN A 1 559 ? 5.895 6.111 24.892 1.00 97.25 559 GLN A CA 1
ATOM 4499 C C . GLN A 1 559 ? 6.520 5.179 23.848 1.00 97.25 559 GLN A C 1
ATOM 4501 O O . GLN A 1 559 ? 7.725 4.908 23.902 1.00 97.25 559 GLN A O 1
ATOM 4506 N N . ILE A 1 560 ? 5.736 4.751 22.852 1.00 97.88 560 ILE A N 1
ATOM 4507 C CA . ILE A 1 560 ? 6.225 3.953 21.723 1.00 97.88 560 ILE A CA 1
ATOM 4508 C C . ILE A 1 560 ? 7.304 4.721 20.951 1.00 97.88 560 ILE A C 1
ATOM 4510 O O . ILE A 1 560 ? 8.350 4.148 20.640 1.00 97.88 560 ILE A O 1
ATOM 4514 N N . GLN A 1 561 ? 7.108 6.015 20.682 1.00 98.19 561 GLN A N 1
ATOM 4515 C CA . GLN A 1 561 ? 8.102 6.865 20.019 1.00 98.19 561 GLN A CA 1
ATOM 4516 C C . GLN A 1 561 ? 9.407 6.945 20.816 1.00 98.19 561 GLN A C 1
ATOM 4518 O O . GLN A 1 561 ? 10.487 6.761 20.250 1.00 98.19 561 GLN A O 1
ATOM 4523 N N . ALA A 1 562 ? 9.329 7.175 22.128 1.00 98.31 562 ALA A N 1
ATOM 4524 C CA . ALA A 1 562 ? 10.510 7.254 22.982 1.00 98.31 562 ALA A CA 1
ATOM 4525 C C . ALA A 1 562 ? 11.326 5.950 22.950 1.00 98.31 562 ALA A C 1
ATOM 4527 O O . ALA A 1 562 ? 12.523 5.985 22.656 1.00 98.31 562 ALA A O 1
ATOM 4528 N N . ARG A 1 563 ? 10.671 4.800 23.158 1.00 98.06 563 ARG A N 1
ATOM 4529 C CA . ARG A 1 563 ? 11.326 3.479 23.148 1.00 98.06 563 ARG A CA 1
ATOM 4530 C C . ARG A 1 563 ? 11.848 3.084 21.766 1.00 98.06 563 ARG A C 1
ATOM 4532 O O . ARG A 1 563 ? 12.942 2.539 21.650 1.00 98.06 563 ARG A O 1
ATOM 4539 N N . THR A 1 564 ? 11.107 3.405 20.704 1.00 98.50 564 THR A N 1
ATOM 4540 C CA . THR A 1 564 ? 11.547 3.172 19.317 1.00 98.50 564 THR A CA 1
ATOM 4541 C C . THR A 1 564 ? 12.827 3.946 19.029 1.00 98.50 564 THR A C 1
ATOM 4543 O O . THR A 1 564 ? 13.769 3.415 18.436 1.00 98.50 564 THR A O 1
ATOM 4546 N N . ARG A 1 565 ? 12.886 5.201 19.484 1.00 97.81 565 ARG A N 1
ATOM 4547 C CA . ARG A 1 565 ? 14.063 6.035 19.293 1.00 97.81 565 ARG A CA 1
ATOM 4548 C C . ARG A 1 565 ? 15.264 5.538 20.089 1.00 97.81 565 ARG A C 1
ATOM 4550 O O . ARG A 1 565 ? 16.368 5.536 19.554 1.00 97.81 565 ARG A O 1
ATOM 4557 N N . GLU A 1 566 ? 15.055 5.121 21.333 1.00 97.75 566 GLU A N 1
ATOM 4558 C CA . GLU A 1 566 ? 16.101 4.529 22.170 1.00 97.75 566 GLU A CA 1
ATOM 4559 C C . GLU A 1 566 ? 16.710 3.289 21.499 1.00 97.75 566 GLU A C 1
ATOM 4561 O O . GLU A 1 566 ? 17.931 3.197 21.360 1.00 97.75 566 GLU A O 1
ATOM 4566 N N . PHE A 1 567 ? 15.865 2.384 20.992 1.00 97.50 567 PHE A N 1
ATOM 4567 C CA . PHE A 1 567 ? 16.304 1.214 20.231 1.00 97.50 567 PHE A CA 1
ATOM 4568 C C . PHE A 1 567 ? 17.136 1.606 18.997 1.00 97.50 567 PHE A C 1
ATOM 4570 O O . PHE A 1 567 ? 18.229 1.075 18.777 1.00 97.50 567 PHE A O 1
ATOM 4577 N N . PHE A 1 568 ? 16.655 2.576 18.214 1.00 97.31 568 PHE A N 1
ATOM 4578 C CA . PHE A 1 568 ? 17.365 3.080 17.038 1.00 97.31 568 PHE A CA 1
ATOM 4579 C C . PHE A 1 568 ? 18.724 3.704 17.397 1.00 97.31 568 PHE A C 1
ATOM 4581 O O . PHE A 1 568 ? 19.734 3.413 16.752 1.00 97.31 568 PHE A O 1
ATOM 4588 N N . GLU A 1 569 ? 18.783 4.543 18.434 1.00 96.75 569 GLU A N 1
ATOM 4589 C CA . GLU A 1 569 ? 20.022 5.183 18.887 1.00 96.75 569 GLU A CA 1
ATOM 4590 C C . GLU A 1 569 ? 21.025 4.148 19.412 1.00 96.75 569 GLU A C 1
ATOM 4592 O O . GLU A 1 569 ? 22.198 4.210 19.036 1.00 96.75 569 GLU A O 1
ATOM 4597 N N . ARG A 1 570 ? 20.576 3.136 20.169 1.00 95.31 570 ARG A N 1
ATOM 4598 C CA . ARG A 1 570 ? 21.428 2.021 20.616 1.00 95.31 570 ARG A CA 1
ATOM 4599 C C . ARG A 1 570 ? 22.073 1.289 19.438 1.00 95.31 570 ARG A C 1
ATOM 4601 O O . ARG A 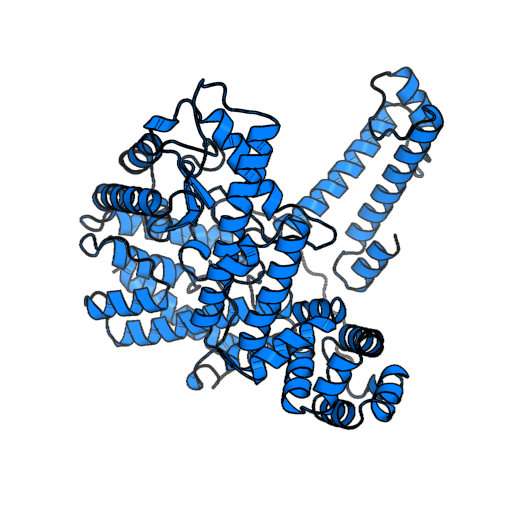1 570 ? 23.253 0.963 19.501 1.00 95.31 570 ARG A O 1
ATOM 4608 N N . LEU A 1 571 ? 21.330 1.077 18.352 1.00 93.12 571 LEU A N 1
ATOM 4609 C CA . LEU A 1 571 ? 21.813 0.357 17.171 1.00 93.12 571 LEU A CA 1
ATOM 4610 C C . LEU A 1 571 ? 22.755 1.178 16.276 1.00 93.12 571 LEU A C 1
ATOM 4612 O O . LEU A 1 571 ? 23.664 0.613 15.663 1.00 93.12 571 LEU A O 1
ATOM 4616 N N . PHE A 1 572 ? 22.518 2.487 16.141 1.00 92.06 572 PHE A N 1
ATOM 4617 C CA . PHE A 1 572 ? 23.248 3.336 15.192 1.00 92.06 572 PHE A CA 1
ATOM 4618 C C . PHE A 1 572 ? 24.333 4.207 15.824 1.00 92.06 572 PHE A C 1
ATOM 4620 O O . PHE A 1 572 ? 25.343 4.445 15.158 1.00 92.06 572 PHE A O 1
ATOM 4627 N N . VAL A 1 573 ? 24.224 4.572 17.102 1.00 85.31 573 VAL A N 1
ATOM 4628 C CA . VAL A 1 573 ? 25.201 5.415 17.820 1.00 85.31 573 VAL A CA 1
ATOM 4629 C C . VAL A 1 573 ? 26.157 4.599 18.703 1.00 85.31 573 VAL A C 1
ATOM 4631 O O . VAL A 1 573 ? 27.320 4.979 18.798 1.00 85.31 573 VAL A O 1
ATOM 4634 N N . GLY A 1 574 ? 25.699 3.479 19.284 1.00 63.28 574 GLY A N 1
ATOM 4635 C CA . GLY A 1 574 ? 26.505 2.585 20.142 1.00 63.28 574 GLY A CA 1
ATOM 4636 C C . GLY A 1 574 ? 27.379 1.589 19.391 1.00 63.28 574 GLY A C 1
ATOM 4637 O O . GLY A 1 574 ? 28.616 1.690 19.467 1.00 63.28 574 GLY A O 1
#

Mean predicted aligned error: 12.23 Å

Radius of gyration: 26.77 Å; Cα contacts (8 Å, |Δi|>4): 726; chains: 1; bounding box: 74×65×66 Å

pLDDT: mean 86.23, std 16.26, range [24.53, 98.75]

Nearest PDB structures (foldseek):
  1v4a-assembly1_A  TM=7.980E-01  e=4.298E-18  Escherichia coli
  3k7d-assembly3_B  TM=7.784E-01  e=3.320E-17  Escherichia coli
  3k7d-assembly3_A  TM=7.562E-01  e=9.824E-17  Escherichia coli
  7z7s-assembly1_L  TM=1.263E-01  e=9.347E+00  Escherichia coli str. K-12 substr. MC4100

Sequence (574 aa):
LLALRRLRDKNFLSDAEYSKLASAYEFLRHLEHRLQLVDDRQTHVLPQDPERLEVLARLMPLPPGAGEPTRETLMSLLTAHLENVQQLYERVIHSQQPMYYSAPATPVVAPAGLGNGGIDQWDPRATSNVIRFLDQRAPNFAAVAARHPVRRNFTAFEQFIEQLFQHPEALAWLDQNSTLAAHVIDLFEQSLYFGQELARYPSWVEELKAMCEAPGSLPDFAQAMKNCEDMTQVRRLFRRYMLRIQAESICLAAPIFTTLRQTSELVDAVLQAVYPMAVRYVLEHSPPAIPGYEPTDQLVVVALGRLGMLEFDVASDADLVFVLPDQDAKALPFWTRVAERLIHQVSAYTGEGTLFAVDTRLRPNGREGQLVQTESAFKQYFAQQAEAWEGIAYMKSRAVAGNIDHGTEFLNELQEVDWRRWGQSGRSRRKLWEMRMRLEKEQGAENPLKAGRGGYYDIDFALTYLRLKSAGIFFKVLNTLERIDVLEKMGHLERSDAEFLRDAAVFYRALDHGLRVYSGQAGGRLPRTRYKLEALDKLVSRWTPPHLHDQPIDVELAQIQARTREFFERLFVG